Protein AF-0000000080284799 (afdb_homodimer)

pLDDT: mean 90.87, std 11.83, range [23.8, 98.56]

Radius of gyration: 37.74 Å; Cα contacts (8 Å, |Δi|>4): 1063; chains: 2; bounding box: 75×106×68 Å

Foldseek 3Di:
DCPPPPDDQKDFQVVVVVVPQDPVNQVVQCPVPHQWHDLWVRMIGRGDDDDDPVNNQVSLQVQQPPLKAWAAQVLVVLVPDDLGDDDQATEIEDAQPDDGDDIDRYHYDHDPDRDAFDAGPNGTHDQPLLRLQVHLLPDDDLQSNLARVLRCCQVPSDHLVSNVVNLVVVDDPSCVSVCLSSVQVVQPQRHPLLSLVVVLVVVLPDDAWHAQKWKAAPVRHTQDRARTADQVLQEGEHALAPPPVVDPVSVVVVVSSVVSCVVQVHQYHYDYSVCSPVPSPVVSVVVVVSSVVSNPDDRGHMDIDGDD/DCPPPPDDQKDFLVVVVVVPQDPVNVVVQCPVPHQWHDLWVRMIGRGDDDDDPVNNQVSLQVQQPPLKAWAAQVLVVLVPDDLGDDDQATEIEDAQPDDGDDIDRYDYDHDPDRDAFDAGPNGTHDQPLLRLQVHLLPDDDLQSNLARVLRCCQVPSDHLVSNVVNLVVVDDPSCVSVVLSSVQVVQPQRHSLLSLVVVLVVVLPDDAWHAQWWKAAPVRHTQDRARTADQVLQEGEHAPAPPPVVDPVSVVVVVSSVVSCVVQVHQYHYDYSVCSPVPSPVVSVVVVVSSVVSNPDDRGHMDIDGDD

Nearest PDB structures (foldseek):
  1zel-assembly1_A  TM=6.318E-01  e=1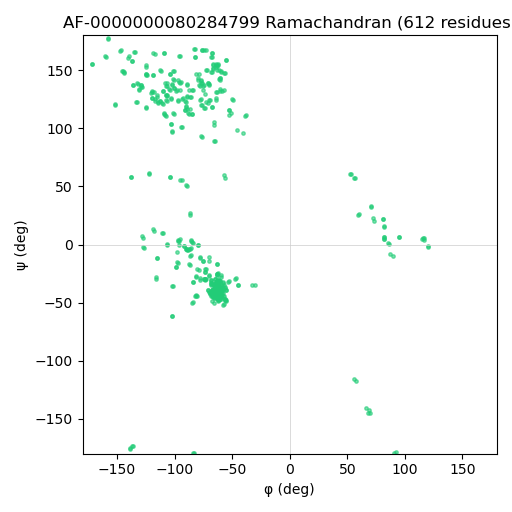.825E-04  Mycobacterium tuberculosis H37Rv
 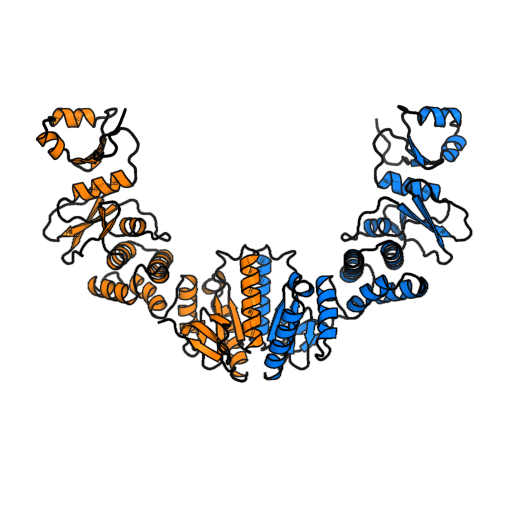 3r3p-assembly1_B  TM=8.010E-01  e=1.213E-01  Bacillus phage 0305phi8-36
  8jay-assembly1_D  TM=4.191E-01  e=4.225E+00  Thermoflavifilum thermophilum
  1zel-assembly1_A  TM=6.319E-01  e=1.165E-04  Mycobacterium tuberculosis H37Rv
  3r3p-assembly1_B  TM=8.043E-01  e=1.274E-01  Bacillus phage 0305phi8-36

Organism: Amycolatopsis orientalis (NCBI:txid31958)

Secondary structure (DSSP, 8-state):
----TTS-SEEEHHHHHHTT--HHHHHHHTSTT-S-EEEETTEEES-SSPPPHHHHHHHHHHHT-TT-EE-HHHHHHHHT-SS----SSEEEEEETT--PPPBTTEEEEEES-PPPPEEETTEEE--HHHHHHHHHTT---HHHHHHHHHHHHHTTSS-HHHHHHHHHHH-STT-HHHHHHHHHHHTT--SHHHHHHHHHHHHHTPPP-EEEEEEEETTS-EEEEEEEEEGGGTEEEEE--STTTTSHHHHHHHHHHHHHHHHHT-EEEEE-HHHHHHSHHHHHHHHHHHHHHHHTSPPP-EEEE---/----TTS-SEEEHHHHHHTT--HHHHHHHTSTT-S-EEEETTEEES-SSPPPHHHHHHHHHHHT-TT-EE-HHHHHHHHT-SS----SSEEEEEETT--PPPBTTEEEEEES-PPPPEEETTEEE--HHHHHHHHHTT---HHHHHHHHHHHHHTTSS-HHHHHHHHHHH-STT-HHHHHHHHHHHTT--SHHHHHHHHHHHHHTPPP-EEEEEEEETTS-EEEEEEEEEGGGTEEEEE--STTTTSHHHHHHHHHHHHHHHHHT-EEEEE-HHHHHHSHHHHHHHHHHHHHHHHTSPPP-EEEE---

Solvent-accessible surface area (backbone atoms only — not comparable to full-atom values): 33428 Å² total; per-residue (Å²): 131,82,72,60,92,83,61,78,52,59,43,46,47,65,59,44,39,74,76,66,45,52,69,67,55,54,52,55,31,38,33,94,92,28,60,25,34,69,77,43,92,62,26,35,32,73,41,71,65,83,80,47,72,66,50,51,51,51,42,39,41,59,67,51,46,79,77,34,26,34,20,15,48,66,23,38,44,70,75,63,55,78,62,58,72,89,68,82,59,44,40,31,41,28,48,52,90,52,89,64,74,62,47,92,50,24,40,55,42,66,32,90,77,71,74,77,61,40,75,53,97,84,36,45,20,41,44,58,45,57,11,51,53,55,30,44,66,73,53,86,52,64,66,58,44,26,36,33,53,23,46,38,38,67,73,61,68,43,50,59,65,50,40,51,54,44,46,64,71,70,45,74,78,82,35,62,68,57,51,60,46,42,51,36,42,67,63,40,34,60,40,55,54,42,33,50,48,46,56,50,50,70,68,63,74,60,80,82,65,42,36,49,31,37,34,22,36,77,86,64,47,80,47,47,67,33,50,28,34,28,74,92,38,38,33,35,41,38,67,51,68,61,91,56,56,74,35,71,64,44,50,51,50,51,37,52,38,46,32,41,32,25,35,53,42,36,39,55,41,54,41,55,50,68,41,57,73,78,38,43,67,60,50,46,51,48,50,52,34,28,50,53,31,19,60,59,31,63,75,49,68,63,40,76,47,72,71,128,130,82,71,60,92,87,59,78,52,60,43,46,47,64,57,43,40,74,75,66,43,51,68,67,56,54,52,55,33,37,32,93,90,28,60,24,33,68,76,44,90,60,24,33,30,72,41,70,63,83,80,46,73,67,50,51,52,52,43,39,41,60,66,49,46,79,77,34,27,33,21,16,49,67,24,38,45,71,74,61,56,77,62,59,72,88,67,81,57,44,41,32,40,29,48,52,88,54,90,65,73,62,47,91,51,24,39,55,41,68,32,90,74,70,72,76,60,41,76,54,96,84,36,46,19,39,45,57,44,56,10,51,53,55,30,45,66,73,52,88,49,64,65,57,45,27,36,32,53,20,46,37,39,67,74,61,68,42,48,59,65,50,39,50,53,44,46,64,70,69,43,73,78,82,35,62,69,56,52,61,47,45,49,35,43,68,63,40,35,60,40,56,55,42,32,51,47,46,56,51,48,69,70,63,75,61,81,82,63,43,36,51,31,37,36,20,36,78,87,66,47,78,45,47,67,32,51,30,35,30,74,92,38,38,34,34,42,38,66,52,67,61,90,57,58,74,35,71,63,44,50,51,50,49,37,52,40,46,33,40,32,24,35,54,42,37,38,53,41,53,41,56,51,68,39,56,74,77,37,42,68,59,50,46,52,47,50,51,33,28,48,53,31,19,60,59,32,63,76,50,68,64,41,76,48,70,71,129

Sequence (616 aa):
MLTAPDRPEVVRANDLEQIGVPRRTISRRCAAGGPWQLLLPGIVLLSTGAPTDEHRVRAALLHSRQDAMLTGTWALHRHGLERVPRQEKIHVLIPANRGVANAGFAHVERTHRLPRPHLRGGLPVAPVPRAVIDAARRLTNEDEIQAMMAEAVQRRFCTTDMLTRELDQAGRTGTALLRKALTPLVAGARSVAEADAYRLWQRSGLPPGQWNVSIFDAKGNYIATSDFWCDEVAFAWEIDSYRHHTSLEDHRATVARNARYAAAGIVVLQTLPSRLRTEPDQVLAELHAAFQAAQGRPQPEILLKRAAMLTAPDRPEVVRANDLEQIGVPRRTISRRCAAGGPWQLLLPGIVLLSTGAPTDEHRVRAALLHSRQDAMLTGTWALHRHGLERVPRQEKIHVLIPANRGVANAGFAHVERTHRLPRPHLRGGLPVAPVPRAVIDAARRLTNEDEIQAMMAEAVQRRFCTTDMLTRELDQAGRTGTALLRKALTPLVAGARSVAEADAYRLWQRSGLPPGQWNVSIFDAKGNYIATSDFWCDEVAFAWEIDSYRHHTSLEDHRATVARNARYAAAGIVVLQTLPSRLRTEPDQVLAELHAAFQAAQGRPQPEILLKRAA

Structure (mmCIF, N/CA/C/O backbone):
data_AF-0000000080284799-model_v1
#
loop_
_entity.id
_entity.type
_entity.pdbx_description
1 polymer 'DUF559 domain-containing protein'
#
loop_
_atom_site.group_PDB
_atom_site.id
_atom_site.type_symbol
_atom_site.label_atom_id
_atom_site.label_alt_id
_atom_site.label_comp_id
_atom_site.label_asym_id
_atom_site.label_entity_id
_atom_site.label_seq_id
_atom_site.pdbx_PDB_ins_code
_atom_site.Cartn_x
_atom_site.Cartn_y
_atom_site.Cartn_z
_atom_site.occupancy
_atom_site.B_iso_or_equiv
_atom_site.auth_seq_id
_atom_site.auth_comp_id
_atom_site.auth_asym_id
_atom_site.auth_atom_id
_atom_site.pdbx_PDB_model_num
ATOM 1 N N . MET A 1 1 ? 37.594 -14.234 -34.656 1 24.67 1 MET A N 1
ATOM 2 C CA . MET A 1 1 ? 37.375 -15.633 -35.031 1 24.67 1 MET A CA 1
ATOM 3 C C . MET A 1 1 ? 35.906 -15.906 -35.281 1 24.67 1 MET A C 1
ATOM 5 O O . MET A 1 1 ? 35.062 -15.719 -34.375 1 24.67 1 MET A O 1
ATOM 9 N N . LEU A 1 2 ? 35.469 -15.758 -36.469 1 28.38 2 LEU A N 1
ATOM 10 C CA . LEU A 1 2 ? 34.094 -15.836 -37 1 28.38 2 LEU A CA 1
ATOM 11 C C . LEU A 1 2 ? 33.469 -17.188 -36.656 1 28.38 2 LEU A C 1
ATOM 13 O O . LEU A 1 2 ? 33.875 -18.219 -37.219 1 28.38 2 LEU A O 1
ATOM 17 N N . THR A 1 3 ? 33.375 -17.594 -35.406 1 35.03 3 THR A N 1
ATOM 18 C CA . THR A 1 3 ? 32.562 -18.797 -35.312 1 35.03 3 THR A CA 1
ATOM 19 C C . THR A 1 3 ? 31.359 -18.719 -36.219 1 35.03 3 THR A C 1
ATOM 21 O O . THR A 1 3 ? 30.641 -17.703 -36.188 1 35.03 3 THR A O 1
ATOM 24 N N . ALA A 1 4 ? 31.281 -19.172 -37.312 1 39.88 4 ALA A N 1
ATOM 25 C CA . ALA A 1 4 ? 30.125 -19.219 -38.219 1 39.88 4 ALA A CA 1
ATOM 26 C C . ALA A 1 4 ? 28.844 -19.484 -37.438 1 39.88 4 ALA A C 1
ATOM 28 O O . ALA A 1 4 ? 28.781 -20.422 -36.625 1 39.88 4 ALA A O 1
ATOM 29 N N . PRO A 1 5 ? 27.984 -18.656 -37.312 1 48.56 5 PRO A N 1
ATOM 30 C CA . PRO A 1 5 ? 26.719 -18.688 -36.594 1 48.56 5 PRO A CA 1
ATOM 31 C C . PRO A 1 5 ? 26.109 -20.094 -36.531 1 48.56 5 PRO A C 1
ATOM 33 O O . PRO A 1 5 ? 25.406 -20.422 -35.594 1 48.56 5 PRO A O 1
ATOM 36 N N . ASP A 1 6 ? 26.281 -21.031 -37.688 1 54.34 6 ASP A N 1
ATOM 37 C CA . ASP A 1 6 ? 25.469 -22.234 -37.906 1 54.34 6 ASP A CA 1
ATOM 38 C C . ASP A 1 6 ? 26.188 -23.484 -37.406 1 54.34 6 ASP A C 1
ATOM 40 O O . ASP A 1 6 ? 25.688 -24.594 -37.562 1 54.34 6 ASP A O 1
ATOM 44 N N . ARG A 1 7 ? 27.344 -23.469 -37 1 64.69 7 ARG A N 1
ATOM 45 C CA . ARG A 1 7 ? 28.016 -24.734 -36.719 1 64.69 7 ARG A CA 1
ATOM 46 C C . ARG A 1 7 ? 27.75 -25.188 -35.281 1 64.69 7 ARG A C 1
ATOM 48 O O . ARG A 1 7 ? 27.828 -24.391 -34.344 1 64.69 7 ARG A O 1
ATOM 55 N N . PRO A 1 8 ? 27.406 -26.453 -35.156 1 80.75 8 PRO A N 1
ATOM 56 C CA . PRO A 1 8 ? 27.141 -26.953 -33.812 1 80.75 8 PRO A CA 1
ATOM 57 C C . PRO A 1 8 ? 28.375 -26.906 -32.938 1 80.75 8 PRO A C 1
ATOM 59 O O . PRO A 1 8 ? 29.469 -27.281 -33.344 1 80.75 8 PRO A O 1
ATOM 62 N N . GLU A 1 9 ? 28.297 -26.281 -31.844 1 91.62 9 GLU A N 1
ATOM 63 C CA . GLU A 1 9 ? 29.406 -26.172 -30.906 1 91.62 9 GLU A CA 1
ATOM 64 C C . GLU A 1 9 ? 29.547 -27.453 -30.094 1 91.62 9 GLU A C 1
ATOM 66 O O . GLU A 1 9 ? 30.641 -27.734 -29.562 1 91.62 9 GLU A O 1
ATOM 71 N N . VAL A 1 10 ? 28.578 -28.188 -29.984 1 96.31 10 VAL A N 1
ATOM 72 C CA . VAL A 1 10 ? 28.594 -29.453 -29.266 1 96.31 10 VAL A CA 1
ATOM 73 C C . VAL A 1 10 ? 28.406 -30.609 -30.234 1 96.31 10 VAL A C 1
ATOM 75 O O . VAL A 1 10 ? 27.422 -30.641 -30.984 1 96.31 10 VAL A O 1
ATOM 78 N N . VAL A 1 11 ? 29.359 -31.562 -30.234 1 95.88 11 VAL A N 1
ATOM 79 C CA . VAL A 1 11 ? 29.312 -32.625 -31.203 1 95.88 11 VAL A CA 1
ATOM 80 C C . VAL A 1 11 ? 29.719 -33.969 -30.547 1 95.88 11 VAL A C 1
ATOM 82 O O . VAL A 1 11 ? 30.344 -33.938 -29.469 1 95.88 11 VAL A O 1
ATOM 85 N N . ARG A 1 12 ? 29.328 -35 -31.203 1 95.69 12 ARG A N 1
ATOM 86 C CA . ARG A 1 12 ? 29.828 -36.312 -30.766 1 95.69 12 ARG A CA 1
ATOM 87 C C . ARG A 1 12 ? 31.25 -36.562 -31.266 1 95.69 12 ARG A C 1
ATOM 89 O O . ARG A 1 12 ? 31.578 -36.219 -32.406 1 95.69 12 ARG A O 1
ATOM 96 N N . ALA A 1 13 ? 32 -37.188 -30.375 1 95.88 13 ALA A N 1
ATOM 97 C CA . ALA A 1 13 ? 33.375 -37.562 -30.781 1 95.88 13 ALA A CA 1
ATOM 98 C C . ALA A 1 13 ? 33.344 -38.5 -32 1 95.88 13 ALA A C 1
ATOM 100 O O . ALA A 1 13 ? 34.156 -38.344 -32.906 1 95.88 13 ALA A O 1
ATOM 101 N N . ASN A 1 14 ? 32.406 -39.344 -32.031 1 94.31 14 ASN A N 1
ATOM 102 C CA . ASN A 1 14 ? 32.281 -40.25 -33.156 1 94.31 14 ASN A CA 1
ATOM 103 C C . ASN A 1 14 ? 32.031 -39.531 -34.469 1 94.31 14 ASN A C 1
ATOM 105 O O . ASN A 1 14 ? 32.5 -39.938 -35.531 1 94.31 14 ASN A O 1
ATOM 109 N N . ASP A 1 15 ? 31.25 -38.5 -34.375 1 93.12 15 ASP A N 1
ATOM 110 C CA . ASP A 1 15 ? 30.984 -37.719 -35.562 1 93.12 15 ASP A CA 1
ATOM 111 C C . ASP A 1 15 ? 32.281 -37.031 -36.094 1 93.12 15 ASP A C 1
ATOM 113 O O . ASP A 1 15 ? 32.469 -36.938 -37.281 1 93.12 15 ASP A O 1
ATOM 117 N N . LEU A 1 16 ? 33.031 -36.562 -35.188 1 93.81 16 LEU A N 1
ATOM 118 C CA . LEU A 1 16 ? 34.312 -35.969 -35.562 1 93.81 16 LEU A CA 1
ATOM 119 C C . LEU A 1 16 ? 35.219 -37.031 -36.25 1 93.81 16 LEU A C 1
ATOM 121 O O . LEU A 1 16 ? 35.844 -36.719 -37.25 1 93.81 16 LEU A O 1
ATOM 125 N N . GLU A 1 17 ? 35.188 -38.188 -35.688 1 95.19 17 GLU A N 1
ATOM 126 C CA . GLU A 1 17 ? 35.938 -39.281 -36.281 1 95.19 17 GLU A CA 1
ATOM 127 C C . GLU A 1 17 ? 35.5 -39.594 -37.719 1 95.19 17 GLU A C 1
ATOM 129 O O . GLU A 1 17 ? 36.312 -39.812 -38.594 1 95.19 17 GLU A O 1
ATOM 134 N N . GLN A 1 18 ? 34.25 -39.594 -37.844 1 94.81 18 GLN A N 1
ATOM 135 C CA . GLN A 1 18 ? 33.656 -39.906 -39.125 1 94.81 18 GLN A CA 1
ATOM 136 C C . GLN A 1 18 ? 34.094 -38.875 -40.188 1 94.81 18 GLN A C 1
ATOM 138 O O . GLN A 1 18 ? 34.188 -39.219 -41.375 1 94.81 18 GLN A O 1
ATOM 143 N N . ILE A 1 19 ? 34.312 -37.688 -39.75 1 93.19 19 ILE A N 1
ATOM 144 C CA . ILE A 1 19 ? 34.688 -36.656 -40.75 1 93.19 19 ILE A CA 1
ATOM 145 C C . ILE A 1 19 ? 36.219 -36.531 -40.812 1 93.19 19 ILE A C 1
ATOM 147 O O . ILE A 1 19 ? 36.719 -35.594 -41.406 1 93.19 19 ILE A O 1
ATOM 151 N N . GLY A 1 20 ? 36.969 -37.406 -40.062 1 93.75 20 GLY A N 1
ATOM 152 C CA . GLY A 1 20 ? 38.406 -37.531 -40.312 1 93.75 20 GLY A CA 1
ATOM 153 C C . GLY A 1 20 ? 39.25 -37.062 -39.156 1 93.75 20 GLY A C 1
ATOM 154 O O . GLY A 1 20 ? 40.5 -36.969 -39.281 1 93.75 20 GLY A O 1
ATOM 155 N N . VAL A 1 21 ? 38.719 -36.719 -38.125 1 95.12 21 VAL A N 1
ATOM 156 C CA . VAL A 1 21 ? 39.5 -36.312 -36.969 1 95.12 21 VAL A CA 1
ATOM 157 C C . VAL A 1 21 ? 39.844 -37.562 -36.125 1 95.12 21 VAL A C 1
ATOM 159 O O . VAL A 1 21 ? 38.969 -38.156 -35.5 1 95.12 21 VAL A O 1
ATOM 162 N N . PRO A 1 22 ? 41.125 -37.938 -36.062 1 95.31 22 PRO A N 1
ATOM 163 C CA . PRO A 1 22 ? 41.469 -39.125 -35.312 1 95.31 22 PRO A CA 1
ATOM 164 C C . PRO A 1 22 ? 41.156 -39.031 -33.812 1 95.31 22 PRO A C 1
ATOM 166 O O . PRO A 1 22 ? 41.219 -37.938 -33.25 1 95.31 22 PRO A O 1
ATOM 169 N N . ARG A 1 23 ? 40.938 -40.094 -33.219 1 94.12 23 ARG A N 1
ATOM 170 C CA . ARG A 1 23 ? 40.594 -40.188 -31.797 1 94.12 23 ARG A CA 1
ATOM 171 C C . ARG A 1 23 ? 41.688 -39.562 -30.922 1 94.12 23 ARG A C 1
ATOM 173 O O . ARG A 1 23 ? 41.406 -38.875 -29.938 1 94.12 23 ARG A O 1
ATOM 180 N N . ARG A 1 24 ? 42.906 -39.75 -31.297 1 94.81 24 ARG A N 1
ATOM 181 C CA . ARG A 1 24 ? 44.031 -39.219 -30.547 1 94.81 24 ARG A CA 1
ATOM 182 C C . ARG A 1 24 ? 44.031 -37.688 -30.578 1 94.81 24 ARG A C 1
ATOM 184 O O . ARG A 1 24 ? 44.375 -37.062 -29.594 1 94.81 24 ARG A O 1
ATOM 191 N N . THR A 1 25 ? 43.656 -37.219 -31.75 1 95.69 25 THR A N 1
ATOM 192 C CA . THR A 1 25 ? 43.594 -35.781 -31.906 1 95.69 25 THR A CA 1
ATOM 193 C C . THR A 1 25 ? 42.5 -35.188 -31.031 1 95.69 25 THR A C 1
ATOM 195 O O . THR A 1 25 ? 42.688 -34.156 -30.375 1 95.69 25 THR A O 1
ATOM 198 N N . ILE A 1 26 ? 41.375 -35.875 -31.016 1 95.06 26 ILE A N 1
ATOM 199 C CA . ILE A 1 26 ? 40.25 -35.438 -30.203 1 95.06 26 ILE A CA 1
ATOM 200 C C . ILE A 1 26 ? 40.656 -35.438 -28.734 1 95.06 26 ILE A C 1
ATOM 202 O O . ILE A 1 26 ? 40.406 -34.438 -28.016 1 95.06 26 ILE A O 1
ATOM 206 N N . SER A 1 27 ? 41.344 -36.438 -28.266 1 95.31 27 SER A N 1
ATOM 207 C CA . SER A 1 27 ? 41.812 -36.562 -26.891 1 95.31 27 SER A CA 1
ATOM 208 C C . SER A 1 27 ? 42.781 -35.469 -26.516 1 95.31 27 SER A C 1
ATOM 210 O O . SER A 1 27 ? 42.688 -34.875 -25.438 1 95.31 27 SER A O 1
ATOM 212 N N . ARG A 1 28 ? 43.625 -35.188 -27.406 1 94.56 28 ARG A N 1
ATOM 213 C CA . ARG A 1 28 ? 44.625 -34.156 -27.172 1 94.56 28 ARG A CA 1
ATOM 214 C C . ARG A 1 28 ? 43.969 -32.781 -27.078 1 94.56 28 ARG A C 1
ATOM 216 O O . ARG A 1 28 ? 44.312 -32 -26.188 1 94.56 28 ARG A O 1
ATOM 223 N N . ARG A 1 29 ? 43.094 -32.594 -27.938 1 94.38 29 ARG A N 1
ATOM 224 C CA . ARG A 1 29 ? 42.438 -31.281 -28 1 94.38 29 ARG A CA 1
ATOM 225 C C . ARG A 1 29 ? 41.531 -31.078 -26.797 1 94.38 29 ARG A C 1
ATOM 227 O O . ARG A 1 29 ? 41.219 -29.938 -26.422 1 94.38 29 ARG A O 1
ATOM 234 N N . CYS A 1 30 ? 41.031 -32.156 -26.234 1 94.88 30 CYS A N 1
ATOM 235 C CA . CYS A 1 30 ? 40.156 -32.062 -25.062 1 94.88 30 CYS A CA 1
ATOM 236 C C . CYS A 1 30 ? 40.969 -32.094 -23.766 1 94.88 30 CYS A C 1
ATOM 238 O O . CYS A 1 30 ? 40.375 -32 -22.688 1 94.88 30 CYS A O 1
ATOM 240 N N . ALA A 1 31 ? 42.281 -32.281 -23.828 1 93.19 31 ALA A N 1
ATOM 241 C CA . ALA A 1 31 ? 43.125 -32.312 -22.656 1 93.19 31 ALA A CA 1
ATOM 242 C C . ALA A 1 31 ? 43.188 -30.938 -22 1 93.19 31 ALA A C 1
ATOM 244 O O . ALA A 1 31 ? 42.75 -29.938 -22.578 1 93.19 31 ALA A O 1
ATOM 245 N N . ALA A 1 32 ? 43.688 -30.938 -20.734 1 90.88 32 ALA A N 1
ATOM 246 C CA . ALA A 1 32 ? 43.812 -29.688 -20 1 90.88 32 ALA A CA 1
ATOM 247 C C . ALA A 1 32 ? 44.531 -28.625 -20.859 1 90.88 32 ALA A C 1
ATOM 249 O O . ALA A 1 32 ? 45.594 -28.891 -21.391 1 90.88 32 ALA A O 1
ATOM 250 N N . GLY A 1 33 ? 43.844 -27.516 -20.984 1 89.31 33 GLY A N 1
ATOM 251 C CA . GLY A 1 33 ? 44.406 -26.422 -21.75 1 89.31 33 GLY A CA 1
ATOM 252 C C . GLY A 1 33 ? 44.094 -26.516 -23.234 1 89.31 33 GLY A C 1
ATOM 253 O O . GLY A 1 33 ? 44.469 -25.625 -24 1 89.31 33 GLY A O 1
ATOM 254 N N . GLY A 1 34 ? 43.531 -27.562 -23.703 1 92 34 GLY A N 1
ATOM 255 C CA . GLY A 1 34 ? 43.188 -27.719 -25.109 1 92 34 GLY A CA 1
ATOM 256 C C . GLY A 1 34 ? 42 -26.859 -25.531 1 92 34 GLY A C 1
ATOM 257 O O . GLY A 1 34 ? 41.312 -26.297 -24.688 1 92 34 GLY A O 1
ATOM 258 N N . PRO A 1 35 ? 41.812 -26.766 -26.828 1 94.69 35 PRO A N 1
ATOM 259 C CA . PRO A 1 35 ? 40.781 -25.875 -27.359 1 94.69 35 PRO A CA 1
ATOM 260 C C . PRO A 1 35 ? 39.375 -26.453 -27.25 1 94.69 35 PRO A C 1
ATOM 262 O O . PRO A 1 35 ? 38.375 -25.766 -27.531 1 94.69 35 PRO A O 1
ATOM 265 N N . TRP A 1 36 ? 39.344 -27.781 -26.922 1 96.31 36 TRP A N 1
ATOM 266 C CA . TRP A 1 36 ? 38.031 -28.438 -26.781 1 96.31 36 TRP A CA 1
ATOM 267 C C . TRP A 1 36 ? 37.812 -28.938 -25.359 1 96.31 36 TRP A C 1
ATOM 269 O O . TRP A 1 36 ? 38.75 -28.891 -24.531 1 96.31 36 TRP A O 1
ATOM 279 N N . GLN A 1 37 ? 36.562 -29.25 -25 1 96.19 37 GLN A N 1
ATOM 280 C CA . GLN A 1 37 ? 36.219 -29.781 -23.688 1 96.19 37 GLN A CA 1
ATOM 281 C C . GLN A 1 37 ? 35.312 -31 -23.812 1 96.19 37 GLN A C 1
ATOM 283 O O . GLN A 1 37 ? 34.406 -31.016 -24.656 1 96.19 37 GLN A O 1
ATOM 288 N N . LEU A 1 38 ? 35.562 -32 -23.016 1 95.5 38 LEU A N 1
ATOM 289 C CA . LEU A 1 38 ? 34.656 -33.125 -22.906 1 95.5 38 LEU A CA 1
ATOM 290 C C . LEU A 1 38 ? 33.531 -32.844 -21.906 1 95.5 38 LEU A C 1
ATOM 292 O O . LEU A 1 38 ? 33.781 -32.719 -20.703 1 95.5 38 LEU A O 1
ATOM 296 N N . LEU A 1 39 ? 32.312 -32.719 -22.391 1 96.31 39 LEU A N 1
ATOM 297 C CA . LEU A 1 39 ? 31.172 -32.375 -21.516 1 96.31 39 LEU A CA 1
ATOM 298 C C . LEU A 1 39 ? 30.609 -33.656 -20.875 1 96.31 39 LEU A C 1
ATOM 300 O O . LEU A 1 39 ? 30.281 -33.656 -19.688 1 96.31 39 LEU A O 1
ATOM 304 N N . LEU A 1 40 ? 30.344 -34.656 -21.672 1 97.12 40 LEU A N 1
ATOM 305 C CA . LEU A 1 40 ? 29.891 -35.969 -21.312 1 97.12 40 LEU A CA 1
ATOM 306 C C . LEU A 1 40 ? 30.672 -37.031 -22.078 1 97.12 40 LEU A C 1
ATOM 308 O O . LEU A 1 40 ? 31.375 -36.719 -23.031 1 97.12 40 LEU A O 1
ATOM 312 N N . PRO A 1 41 ? 30.562 -38.219 -21.656 1 94.5 41 PRO A N 1
ATOM 313 C CA . PRO A 1 41 ? 31.281 -39.25 -22.406 1 94.5 41 PRO A CA 1
ATOM 314 C C . PRO A 1 41 ? 30.953 -39.219 -23.906 1 94.5 41 PRO A C 1
ATOM 316 O O . PRO A 1 41 ? 29.797 -39.406 -24.297 1 94.5 41 PRO A O 1
ATOM 319 N N . GLY A 1 42 ? 32.031 -38.906 -24.703 1 94.5 42 GLY A N 1
ATOM 320 C CA . GLY A 1 42 ? 31.891 -38.938 -26.141 1 94.5 42 GLY A CA 1
ATOM 321 C C . GLY A 1 42 ? 31.266 -37.688 -26.703 1 94.5 42 GLY A C 1
ATOM 322 O O . GLY A 1 42 ? 30.969 -37.594 -27.906 1 94.5 42 GLY A O 1
ATOM 323 N N . ILE A 1 43 ? 31.031 -36.75 -25.859 1 96.69 43 ILE A N 1
ATOM 324 C CA . ILE A 1 43 ? 30.422 -35.5 -26.312 1 96.69 43 ILE A CA 1
ATOM 325 C C . ILE A 1 43 ? 31.391 -34.344 -26.078 1 96.69 43 ILE A C 1
ATOM 327 O O . ILE A 1 43 ? 31.781 -34.062 -24.953 1 96.69 43 ILE A O 1
ATOM 331 N N . VAL A 1 44 ? 31.672 -33.594 -27.172 1 97.06 44 VAL A N 1
ATOM 332 C CA . VAL A 1 44 ? 32.75 -32.625 -27.156 1 97.06 44 VAL A CA 1
ATOM 333 C C . VAL A 1 44 ? 32.188 -31.219 -27.422 1 97.06 44 VAL A C 1
ATOM 335 O O . VAL A 1 44 ? 31.359 -31.031 -28.312 1 97.06 44 VAL A O 1
ATOM 338 N N . LEU A 1 45 ? 32.594 -30.266 -26.609 1 97.25 45 LEU A N 1
ATOM 339 C CA . LEU A 1 45 ? 32.375 -28.844 -26.859 1 97.25 45 LEU A CA 1
ATOM 340 C C . LEU A 1 45 ? 33.562 -28.234 -27.578 1 97.25 45 LEU A C 1
ATOM 342 O O . LEU A 1 45 ? 34.688 -28.266 -27.078 1 97.25 45 LEU A O 1
ATOM 346 N N . LEU A 1 46 ? 33.281 -27.594 -28.719 1 95.06 46 LEU A N 1
ATOM 347 C CA . LEU A 1 46 ? 34.344 -27.062 -29.562 1 95.06 46 LEU A CA 1
ATOM 348 C C . LEU A 1 46 ? 34.688 -25.625 -29.156 1 95.06 46 LEU A C 1
ATOM 350 O O . LEU A 1 46 ? 34.688 -24.734 -30 1 95.06 46 LEU A O 1
ATOM 354 N N . SER A 1 47 ? 34.906 -25.438 -27.906 1 93.19 47 SER A N 1
ATOM 355 C CA . SER A 1 47 ? 35.281 -24.125 -27.375 1 93.19 47 SER A CA 1
ATOM 356 C C . SER A 1 47 ? 35.938 -24.25 -26.016 1 93.19 47 SER A C 1
ATOM 358 O O . SER A 1 47 ? 35.781 -25.266 -25.344 1 93.19 47 SER A O 1
ATOM 360 N N . THR A 1 48 ? 36.625 -23.219 -25.625 1 91 48 THR A N 1
ATOM 361 C CA . THR A 1 48 ? 37.344 -23.234 -24.344 1 91 48 THR A CA 1
ATOM 362 C C . THR A 1 48 ? 36.531 -22.531 -23.266 1 91 48 THR A C 1
ATOM 364 O O . THR A 1 48 ? 36.844 -22.641 -22.078 1 91 48 THR A O 1
ATOM 367 N N . GLY A 1 49 ? 35.594 -21.828 -23.703 1 91.12 49 GLY A N 1
ATOM 368 C CA . GLY A 1 49 ? 34.812 -21.078 -22.734 1 91.12 49 GLY A CA 1
ATOM 369 C C . GLY A 1 49 ? 33.969 -21.953 -21.828 1 91.12 49 GLY A C 1
ATOM 370 O O . GLY A 1 49 ? 33.781 -23.141 -22.109 1 91.12 49 GLY A O 1
ATOM 371 N N . ALA A 1 50 ? 33.562 -21.375 -20.734 1 94.5 50 ALA A N 1
ATOM 372 C CA . ALA A 1 50 ? 32.688 -22.109 -19.828 1 94.5 50 ALA A CA 1
ATOM 373 C C . ALA A 1 50 ? 31.422 -22.562 -20.531 1 94.5 50 ALA A C 1
ATOM 375 O O . ALA A 1 50 ? 30.797 -21.781 -21.266 1 94.5 50 ALA A O 1
ATOM 376 N N . PRO A 1 51 ? 31.031 -23.812 -20.375 1 95 51 PRO A N 1
ATOM 377 C CA . PRO A 1 51 ? 29.812 -24.297 -21.031 1 95 51 PRO A CA 1
ATOM 378 C C . PRO A 1 51 ? 28.562 -23.531 -20.578 1 95 51 PRO A C 1
ATOM 380 O O . PRO A 1 51 ? 28.391 -23.297 -19.391 1 95 51 PRO A O 1
ATOM 383 N N . THR A 1 52 ? 27.75 -23.141 -21.516 1 95.19 52 THR A N 1
ATOM 384 C CA . THR A 1 52 ? 26.453 -22.516 -21.234 1 95.19 52 THR A CA 1
ATOM 385 C C . THR A 1 52 ? 25.391 -23.578 -20.969 1 95.19 52 THR A C 1
ATOM 387 O O . THR A 1 52 ? 25.625 -24.766 -21.203 1 95.19 52 THR A O 1
ATOM 390 N N . ASP A 1 53 ? 24.297 -23.125 -20.484 1 94.81 53 ASP A N 1
ATOM 391 C CA . ASP A 1 53 ? 23.172 -24.031 -20.297 1 94.81 53 ASP A CA 1
ATOM 392 C C . ASP A 1 53 ? 22.766 -24.672 -21.625 1 94.81 53 ASP A C 1
ATOM 394 O O . ASP A 1 53 ? 22.406 -25.859 -21.672 1 94.81 53 ASP A O 1
ATOM 398 N N . GLU A 1 54 ? 22.891 -23.922 -22.656 1 95 54 GLU A N 1
ATOM 399 C CA . GLU A 1 54 ? 22.547 -24.453 -23.969 1 95 54 GLU A CA 1
ATOM 400 C C . GLU A 1 54 ? 23.5 -25.578 -24.375 1 95 54 GLU A C 1
ATOM 402 O O . GLU A 1 54 ? 23.062 -26.594 -24.922 1 95 54 GLU A O 1
ATOM 407 N N . HIS A 1 55 ? 24.734 -25.375 -24.062 1 96.25 55 HIS A N 1
ATOM 408 C CA . HIS A 1 55 ? 25.734 -26.406 -24.344 1 96.25 55 HIS A CA 1
ATOM 409 C C . HIS A 1 55 ? 25.422 -27.688 -23.594 1 96.25 55 HIS A C 1
ATOM 411 O O . HIS A 1 55 ? 25.453 -28.781 -24.172 1 96.25 55 HIS A O 1
ATOM 417 N N . ARG A 1 56 ? 25.078 -27.5 -22.406 1 97.06 56 ARG A N 1
ATOM 418 C CA . ARG A 1 56 ? 24.812 -28.656 -21.547 1 97.06 56 ARG A CA 1
ATOM 419 C C . ARG A 1 56 ? 23.578 -29.422 -22.016 1 97.06 56 ARG A C 1
ATOM 421 O O . ARG A 1 56 ? 23.562 -30.641 -22.047 1 97.06 56 ARG A O 1
ATOM 428 N N . VAL A 1 57 ? 22.578 -28.703 -22.359 1 97.19 57 VAL A N 1
ATOM 429 C CA . VAL A 1 57 ? 21.344 -29.312 -22.812 1 97.19 57 VAL A CA 1
ATOM 430 C C . VAL A 1 57 ? 21.594 -30.094 -24.094 1 97.19 57 VAL A C 1
ATOM 432 O O . VAL A 1 57 ? 21.172 -31.234 -24.219 1 97.19 57 VAL A O 1
ATOM 435 N N . ARG A 1 58 ? 22.266 -29.516 -24.969 1 96.44 58 ARG A N 1
ATOM 436 C CA . ARG A 1 58 ? 22.578 -30.188 -26.234 1 96.44 58 ARG A CA 1
ATOM 437 C C . ARG A 1 58 ? 23.422 -31.438 -26 1 96.44 58 ARG A C 1
ATOM 439 O O . ARG A 1 58 ? 23.203 -32.469 -26.641 1 96.44 58 ARG A O 1
ATOM 446 N N . ALA A 1 59 ? 24.359 -31.297 -25.125 1 97.25 59 ALA A N 1
ATOM 447 C CA . ALA A 1 59 ? 25.219 -32.438 -24.797 1 97.25 59 ALA A CA 1
ATOM 448 C C . ALA A 1 59 ? 24.406 -33.594 -24.234 1 97.25 59 ALA A C 1
ATOM 450 O O . ALA A 1 59 ? 24.594 -34.75 -24.641 1 97.25 59 ALA A O 1
ATOM 451 N N . ALA A 1 60 ? 23.5 -33.281 -23.375 1 97.75 60 ALA A N 1
ATOM 452 C CA . ALA A 1 60 ? 22.656 -34.312 -22.766 1 97.75 60 ALA A CA 1
ATOM 453 C C . ALA A 1 60 ? 21.781 -35 -23.797 1 97.75 60 ALA A C 1
ATOM 455 O O . ALA A 1 60 ? 21.641 -36.219 -23.781 1 97.75 60 ALA A O 1
ATOM 456 N N . LEU A 1 61 ? 21.266 -34.219 -24.703 1 96.75 61 LEU A N 1
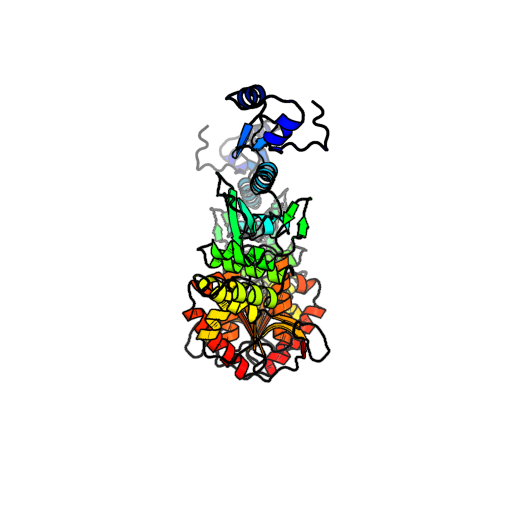ATOM 457 C CA . LEU A 1 61 ? 20.422 -34.781 -25.734 1 96.75 61 LEU A CA 1
ATOM 458 C C . LEU A 1 61 ? 21.25 -35.656 -26.688 1 96.75 61 LEU A C 1
ATOM 460 O O . LEU A 1 61 ? 20.797 -36.719 -27.094 1 96.75 61 LEU A O 1
ATOM 464 N N . LEU A 1 62 ? 22.422 -35.188 -27.031 1 95.25 62 LEU A N 1
ATOM 465 C CA . LEU A 1 62 ? 23.297 -35.969 -27.906 1 95.25 62 LEU A CA 1
ATOM 466 C C . LEU A 1 62 ? 23.719 -37.281 -27.25 1 95.25 62 LEU A C 1
ATOM 468 O O . LEU A 1 62 ? 23.766 -38.312 -27.891 1 95.25 62 LEU A O 1
ATOM 472 N N . HIS A 1 63 ? 23.969 -37.156 -26 1 95.75 63 HIS A N 1
ATOM 473 C CA . HIS A 1 63 ? 24.344 -38.344 -25.234 1 95.75 63 HIS A CA 1
ATOM 474 C C . HIS A 1 63 ? 23.234 -39.406 -25.266 1 95.75 63 HIS A C 1
ATOM 476 O O . HIS A 1 63 ? 23.516 -40.594 -25.375 1 95.75 63 HIS A O 1
ATOM 482 N N . SER A 1 64 ? 21.969 -38.969 -25.25 1 93.81 64 SER A N 1
ATOM 483 C CA . SER A 1 64 ? 20.812 -39.812 -25.109 1 93.81 64 SER A CA 1
ATOM 484 C C . SER A 1 64 ? 20.359 -40.375 -26.469 1 93.81 64 SER A C 1
ATOM 486 O O . SER A 1 64 ? 19.438 -41.188 -26.531 1 93.81 64 SER A O 1
ATOM 488 N N . ARG A 1 65 ? 20.953 -40.031 -27.469 1 87.25 65 ARG A N 1
ATOM 489 C CA . ARG A 1 65 ? 20.844 -40.594 -28.812 1 87.25 65 ARG A CA 1
ATOM 490 C C . ARG A 1 65 ? 19.469 -40.344 -29.406 1 87.25 65 ARG A C 1
ATOM 492 O O . ARG A 1 65 ? 18.891 -39.281 -29.234 1 87.25 65 ARG A O 1
ATOM 499 N N . GLN A 1 66 ? 18.953 -41.375 -30.125 1 87.25 66 GLN A N 1
ATOM 500 C CA . GLN A 1 66 ? 17.75 -41.188 -30.938 1 87.25 66 GLN A CA 1
ATOM 501 C C . GLN A 1 66 ? 16.5 -41.125 -30.078 1 87.25 66 GLN A C 1
ATOM 503 O O . GLN A 1 66 ? 16.391 -41.844 -29.078 1 87.25 66 GLN A O 1
ATOM 508 N N . ASP A 1 67 ? 15.602 -40.219 -30.344 1 92.38 67 ASP A N 1
ATOM 509 C CA . ASP A 1 67 ? 14.273 -40.062 -29.766 1 92.38 67 ASP A CA 1
ATOM 510 C C . ASP A 1 67 ? 14.352 -39.531 -28.344 1 92.38 67 ASP A C 1
ATOM 512 O O . ASP A 1 67 ? 13.445 -39.781 -27.531 1 92.38 67 ASP A O 1
ATOM 516 N N . ALA A 1 68 ? 15.477 -38.938 -28.062 1 96.62 68 ALA A N 1
ATOM 517 C CA . ALA A 1 68 ? 15.617 -38.281 -26.75 1 96.62 68 ALA A CA 1
ATOM 518 C C . ALA A 1 68 ? 14.938 -36.938 -26.734 1 96.62 68 ALA A C 1
ATOM 520 O O . ALA A 1 68 ? 14.922 -36.219 -27.734 1 96.62 68 ALA A O 1
ATOM 521 N N . MET A 1 69 ? 14.398 -36.562 -25.609 1 98.12 69 MET A N 1
ATOM 522 C CA . MET A 1 69 ? 13.812 -35.219 -25.469 1 98.12 69 MET A CA 1
ATOM 523 C C . MET A 1 69 ? 14.023 -34.688 -24.062 1 98.12 69 MET A C 1
ATOM 525 O O . MET A 1 69 ? 14.094 -35.438 -23.094 1 98.12 69 MET A O 1
ATOM 529 N N . LEU A 1 70 ? 14.141 -33.375 -24.016 1 98.12 70 LEU A N 1
ATOM 530 C CA . LEU A 1 70 ? 14.273 -32.688 -22.734 1 98.12 70 LEU A CA 1
ATOM 531 C C . LEU A 1 70 ? 12.961 -32.719 -21.953 1 98.12 70 LEU A C 1
ATOM 533 O O . LEU A 1 70 ? 11.883 -32.562 -22.547 1 98.12 70 LEU A O 1
ATOM 537 N N . THR A 1 71 ? 12.977 -32.938 -20.625 1 98.19 71 THR A N 1
ATOM 538 C CA . THR A 1 71 ? 11.789 -32.875 -19.781 1 98.19 71 THR A CA 1
ATOM 539 C C . THR A 1 71 ? 12.094 -32.188 -18.469 1 98.19 71 THR A C 1
ATOM 541 O O . THR A 1 71 ? 13.133 -31.531 -18.328 1 98.19 71 THR A O 1
ATOM 544 N N . GLY A 1 72 ? 11.109 -32.156 -17.562 1 97.62 72 GLY A N 1
ATOM 545 C CA . GLY A 1 72 ? 11.305 -31.547 -16.25 1 97.62 72 GLY A CA 1
ATOM 546 C C . GLY A 1 72 ? 11.477 -30.047 -16.297 1 97.62 72 GLY A C 1
ATOM 547 O O . GLY A 1 72 ? 10.867 -29.375 -17.125 1 97.62 72 GLY A O 1
ATOM 548 N N . THR A 1 73 ? 12.328 -29.578 -15.375 1 97.56 73 THR A N 1
ATOM 549 C CA . THR A 1 73 ? 12.453 -28.141 -15.18 1 97.56 73 THR A CA 1
ATOM 550 C C . THR A 1 73 ? 13.102 -27.484 -16.391 1 97.56 73 THR A C 1
ATOM 552 O O . THR A 1 73 ? 12.727 -26.375 -16.781 1 97.56 73 THR A O 1
ATOM 555 N N . TRP A 1 74 ? 13.992 -28.141 -17.016 1 97 74 TRP A N 1
ATOM 556 C CA . TRP A 1 74 ? 14.68 -27.578 -18.188 1 97 74 TRP A CA 1
ATOM 557 C C . TRP A 1 74 ? 13.719 -27.422 -19.359 1 97 74 TRP A C 1
ATOM 559 O O . TRP A 1 74 ? 13.766 -26.422 -20.078 1 97 74 TRP A O 1
ATOM 569 N N . ALA A 1 75 ? 12.875 -28.422 -19.5 1 98.12 75 ALA A N 1
ATOM 570 C CA . ALA A 1 75 ? 11.844 -28.312 -20.531 1 98.12 75 ALA A CA 1
ATOM 571 C C . ALA A 1 75 ? 10.898 -27.141 -20.219 1 98.12 75 ALA A C 1
ATOM 573 O O . ALA A 1 75 ? 10.562 -26.359 -21.125 1 98.12 75 ALA A O 1
ATOM 574 N N . LEU A 1 76 ? 10.508 -27.047 -19.016 1 98.25 76 LEU A N 1
ATOM 575 C CA . LEU A 1 76 ? 9.547 -26.016 -18.609 1 98.25 76 LEU A CA 1
ATOM 576 C C . LEU A 1 76 ? 10.133 -24.625 -18.812 1 98.25 76 LEU A C 1
ATOM 578 O O . LEU A 1 76 ? 9.43 -23.719 -19.266 1 98.25 76 LEU A O 1
ATOM 582 N N . HIS A 1 77 ? 11.375 -24.484 -18.516 1 96.5 77 HIS A N 1
ATOM 583 C CA . HIS A 1 77 ? 12.039 -23.203 -18.766 1 96.5 77 HIS A CA 1
ATOM 584 C C . HIS A 1 77 ? 11.992 -22.859 -20.25 1 96.5 77 HIS A C 1
ATOM 586 O O . HIS A 1 77 ? 11.758 -21.703 -20.609 1 96.5 77 HIS A O 1
ATOM 592 N N . ARG A 1 78 ? 12.203 -23.766 -21.062 1 96.25 78 ARG A N 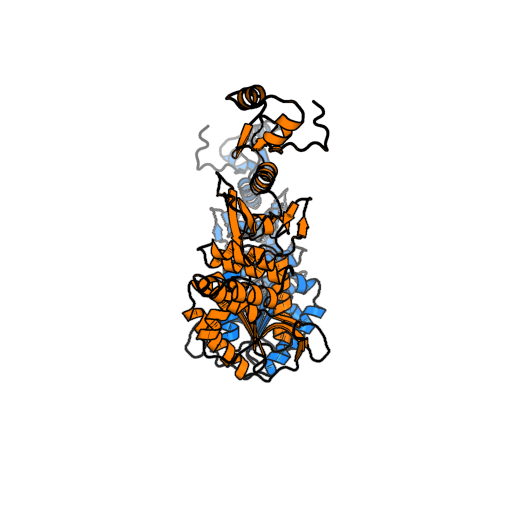1
ATOM 593 C CA . ARG A 1 78 ? 12.219 -23.516 -22.516 1 96.25 78 ARG A CA 1
ATOM 594 C C . ARG A 1 78 ? 10.828 -23.172 -23.031 1 96.25 78 ARG A C 1
ATOM 596 O O . ARG A 1 78 ? 10.695 -22.438 -24 1 96.25 78 ARG A O 1
ATOM 603 N N . HIS A 1 79 ? 9.844 -23.75 -22.344 1 97.56 79 HIS A N 1
ATOM 604 C CA . HIS A 1 79 ? 8.469 -23.422 -22.703 1 97.56 79 HIS A CA 1
ATOM 605 C C . HIS A 1 79 ? 8.109 -22.016 -22.25 1 97.56 79 HIS A C 1
ATOM 607 O O . HIS A 1 79 ? 7.121 -21.438 -22.719 1 97.56 79 HIS A O 1
ATOM 613 N N . GLY A 1 80 ? 8.867 -21.484 -21.25 1 97 80 GLY A N 1
ATOM 614 C CA . GLY A 1 80 ? 8.641 -20.109 -20.859 1 97 80 GLY A CA 1
ATOM 615 C C . GLY A 1 80 ? 8.133 -19.969 -19.438 1 97 80 GLY A C 1
ATOM 616 O O . GLY A 1 80 ? 7.773 -18.859 -19.016 1 97 80 GLY A O 1
ATOM 617 N N . LEU A 1 81 ? 8.062 -21.062 -18.703 1 97.31 81 LEU A N 1
ATOM 618 C CA . LEU A 1 81 ? 7.68 -20.938 -17.297 1 97.31 81 LEU A CA 1
ATOM 619 C C . LEU A 1 81 ? 8.766 -20.219 -16.5 1 97.31 81 LEU A C 1
ATOM 621 O O . LEU A 1 81 ? 9.953 -20.359 -16.781 1 97.31 81 LEU A O 1
ATOM 625 N N . GLU A 1 82 ? 8.344 -19.484 -15.477 1 95.75 82 GLU A N 1
ATOM 626 C CA . GLU A 1 82 ? 9.273 -18.641 -14.719 1 95.75 82 GLU A CA 1
ATOM 627 C C . GLU A 1 82 ? 9.383 -19.109 -13.273 1 95.75 82 GLU A C 1
ATOM 629 O O . GLU A 1 82 ? 10.414 -18.906 -12.625 1 95.75 82 GLU A O 1
ATOM 634 N N . ARG A 1 83 ? 8.336 -19.703 -12.828 1 94 83 ARG A N 1
ATOM 635 C CA . ARG A 1 83 ? 8.336 -20.172 -11.453 1 94 83 ARG A CA 1
ATOM 636 C C . ARG A 1 83 ? 8.75 -21.641 -11.383 1 94 83 ARG A C 1
ATOM 638 O O . ARG A 1 83 ? 8.016 -22.484 -10.852 1 94 83 ARG A O 1
ATOM 645 N N . VAL A 1 84 ? 9.906 -21.891 -11.93 1 95.06 84 VAL A N 1
ATOM 646 C CA . VAL A 1 84 ? 10.469 -23.234 -12 1 95.06 84 VAL A CA 1
ATOM 647 C C . VAL A 1 84 ? 11.797 -23.281 -11.25 1 95.06 84 VAL A C 1
ATOM 649 O O . VAL A 1 84 ? 12.672 -22.438 -11.469 1 95.06 84 VAL A O 1
ATOM 652 N N . PRO A 1 85 ? 11.867 -24.219 -10.344 1 93.88 85 PRO A N 1
ATOM 653 C CA . PRO A 1 85 ? 13.125 -24.297 -9.602 1 93.88 85 PRO A CA 1
ATOM 654 C C . PRO A 1 85 ? 14.312 -24.656 -10.492 1 93.88 85 PRO A C 1
ATOM 656 O O . PRO A 1 85 ? 14.148 -25.344 -11.5 1 93.88 85 PRO A O 1
ATOM 659 N N . ARG A 1 86 ? 15.445 -24.234 -10.031 1 88.5 86 ARG A N 1
ATOM 660 C CA . ARG A 1 86 ? 16.672 -24.547 -10.766 1 88.5 86 ARG A CA 1
ATOM 661 C C . ARG A 1 86 ? 17.188 -25.938 -10.398 1 88.5 86 ARG A C 1
ATOM 663 O O . ARG A 1 86 ? 17.172 -26.328 -9.227 1 88.5 86 ARG A O 1
ATOM 670 N N . GLN A 1 87 ? 17.516 -26.656 -11.445 1 90.88 87 GLN A N 1
ATOM 671 C CA . GLN A 1 87 ? 18.141 -27.953 -11.25 1 90.88 87 GLN A CA 1
ATOM 672 C C . GLN A 1 87 ? 19.469 -28.047 -11.992 1 90.88 87 GLN A C 1
ATOM 674 O O . GLN A 1 87 ? 19.609 -27.516 -13.094 1 90.88 87 GLN A O 1
ATOM 679 N N . GLU A 1 88 ? 20.328 -28.797 -11.328 1 92.44 88 GLU A N 1
ATOM 680 C CA . GLU A 1 88 ? 21.641 -28.969 -11.953 1 92.44 88 GLU A CA 1
ATOM 681 C C . GLU A 1 88 ? 21.594 -30.047 -13.031 1 92.44 88 GLU A C 1
ATOM 683 O O . GLU A 1 88 ? 22.156 -29.875 -14.117 1 92.44 88 GLU A O 1
ATOM 688 N N . LYS A 1 89 ? 20.969 -31.078 -12.727 1 96.69 89 LYS A N 1
ATOM 689 C CA . LYS A 1 89 ? 20.906 -32.188 -13.672 1 96.69 89 LYS A CA 1
ATOM 690 C C . LYS A 1 89 ? 19.922 -31.922 -14.797 1 96.69 89 LYS A C 1
ATOM 692 O O . LYS A 1 89 ? 18.844 -31.344 -14.57 1 96.69 89 LYS A O 1
ATOM 697 N N . ILE A 1 90 ? 20.312 -32.281 -15.961 1 97.88 90 ILE A N 1
ATOM 698 C CA . ILE A 1 90 ? 19.453 -32.156 -17.141 1 97.88 90 ILE A CA 1
ATOM 699 C C . ILE A 1 90 ? 18.672 -33.438 -17.328 1 97.88 90 ILE A C 1
ATOM 701 O O . ILE A 1 90 ? 19.25 -34.531 -17.5 1 97.88 90 ILE A O 1
ATOM 705 N N . HIS A 1 91 ? 17.375 -33.344 -17.359 1 97.88 91 HIS A N 1
ATOM 706 C CA . HIS A 1 91 ? 16.484 -34.469 -17.391 1 97.88 91 HIS A CA 1
ATOM 707 C C . HIS A 1 91 ? 16.047 -34.781 -18.828 1 97.88 91 HIS A C 1
ATOM 709 O O . HIS A 1 91 ? 15.469 -33.938 -19.5 1 97.88 91 HIS A O 1
ATOM 715 N N . VAL A 1 92 ? 16.297 -36.031 -19.25 1 98.12 92 VAL A N 1
ATOM 716 C CA . VAL A 1 92 ? 16.016 -36.438 -20.625 1 98.12 92 VAL A CA 1
ATOM 717 C C . VAL A 1 92 ? 15.188 -37.719 -20.609 1 98.12 92 VAL A C 1
ATOM 719 O O . VAL A 1 92 ? 15.453 -38.625 -19.844 1 98.12 92 VAL A O 1
ATOM 722 N N . LEU A 1 93 ? 14.18 -37.75 -21.422 1 97.5 93 LEU A N 1
ATOM 723 C CA . LEU A 1 93 ? 13.391 -38.938 -21.625 1 97.5 93 LEU A CA 1
ATOM 724 C C . LEU A 1 93 ? 13.867 -39.719 -22.859 1 97.5 93 LEU A C 1
ATOM 726 O O . LEU A 1 93 ? 14.172 -39.094 -23.891 1 97.5 93 LEU A O 1
ATOM 730 N N . ILE A 1 94 ? 13.891 -41.031 -22.75 1 97 94 ILE A N 1
ATOM 731 C CA . ILE A 1 94 ? 14.18 -41.906 -23.891 1 97 94 ILE A CA 1
ATOM 732 C C . ILE A 1 94 ? 13.227 -43.094 -23.891 1 97 94 ILE A C 1
ATOM 734 O O . ILE A 1 94 ? 12.625 -43.406 -22.875 1 97 94 ILE A O 1
ATOM 738 N N . PRO A 1 95 ? 13.07 -43.688 -25.078 1 95.12 95 PRO A N 1
ATOM 739 C CA . PRO A 1 95 ? 12.25 -44.906 -25.094 1 95.12 95 PRO A CA 1
ATOM 740 C C . PRO A 1 95 ? 12.805 -46 -24.203 1 95.12 95 PRO A C 1
ATOM 742 O O . PRO A 1 95 ? 14.023 -46.125 -24.062 1 95.12 95 PRO A O 1
ATOM 745 N N . ALA A 1 96 ? 11.922 -46.812 -23.641 1 93.44 96 ALA A N 1
ATOM 746 C CA . ALA A 1 96 ? 12.258 -47.812 -22.656 1 93.44 96 ALA A CA 1
ATOM 747 C C . ALA A 1 96 ? 13.211 -48.875 -23.234 1 93.44 96 ALA A C 1
ATOM 749 O O . ALA A 1 96 ? 13.992 -49.469 -22.5 1 93.44 96 ALA A O 1
ATOM 750 N N . ASN A 1 97 ? 13.195 -49.031 -24.453 1 90.5 97 ASN A N 1
ATOM 751 C CA . ASN A 1 97 ? 13.969 -50.094 -25.094 1 90.5 97 ASN A CA 1
ATOM 752 C C . ASN A 1 97 ? 15.406 -49.656 -25.359 1 90.5 97 ASN A C 1
ATOM 754 O O . ASN A 1 97 ? 16.219 -50.469 -25.844 1 90.5 97 ASN A O 1
ATOM 758 N N . ARG A 1 98 ? 15.656 -48.5 -24.938 1 85.62 98 ARG A N 1
ATOM 759 C CA . ARG A 1 98 ? 17 -48 -25.156 1 85.62 98 ARG A CA 1
ATOM 760 C C . ARG A 1 98 ? 17.828 -48.094 -23.875 1 85.62 98 ARG A C 1
ATOM 762 O O . ARG A 1 98 ? 17.312 -47.875 -22.781 1 85.62 98 ARG A O 1
ATOM 769 N N . GLY A 1 99 ? 19.047 -48.5 -24.016 1 83.69 99 GLY A N 1
ATOM 770 C CA . GLY A 1 99 ? 19.906 -48.688 -22.875 1 83.69 99 GLY A CA 1
ATOM 771 C C . GLY A 1 99 ? 20.938 -47.594 -22.703 1 83.69 99 GLY A C 1
ATOM 772 O O . GLY A 1 99 ? 22.141 -47.844 -22.875 1 83.69 99 GLY A O 1
ATOM 773 N N . VAL A 1 100 ? 20.562 -46.312 -22.562 1 86.12 100 VAL A N 1
ATOM 774 C CA . VAL A 1 100 ? 21.484 -45.25 -22.281 1 86.12 100 VAL A CA 1
ATOM 775 C C . VAL A 1 100 ? 21.484 -44.938 -20.781 1 86.12 100 VAL A C 1
ATOM 777 O O . VAL A 1 100 ? 20.422 -44.844 -20.172 1 86.12 100 VAL A O 1
ATOM 780 N N . ALA A 1 101 ? 22.688 -44.812 -20.188 1 87.94 101 ALA A N 1
ATOM 781 C CA . ALA A 1 101 ? 22.812 -44.562 -18.75 1 87.94 101 ALA A CA 1
ATOM 782 C C . ALA A 1 101 ? 22.984 -43.094 -18.453 1 87.94 101 ALA A C 1
ATOM 784 O O . ALA A 1 101 ? 23.297 -42.281 -19.344 1 87.94 101 ALA A O 1
ATOM 785 N N . ASN A 1 102 ? 22.734 -42.781 -17.203 1 93.5 102 ASN A N 1
ATOM 786 C CA . ASN A 1 102 ? 23.078 -41.438 -16.703 1 93.5 102 ASN A CA 1
ATOM 787 C C . ASN A 1 102 ? 24.547 -41.125 -16.906 1 93.5 102 ASN A C 1
ATOM 789 O O . ASN A 1 102 ? 25.391 -42.031 -16.906 1 93.5 102 ASN A O 1
ATOM 793 N N . ALA A 1 103 ? 24.828 -39.906 -17.125 1 95.25 103 ALA A N 1
ATOM 794 C CA . ALA A 1 103 ? 26.219 -39.438 -17.234 1 95.25 103 ALA A CA 1
ATOM 795 C C . ALA A 1 103 ? 26.359 -38 -16.812 1 95.25 103 ALA A C 1
ATOM 797 O O . ALA A 1 103 ? 25.719 -37.094 -17.391 1 95.25 103 ALA A O 1
ATOM 798 N N . GLY A 1 104 ? 27.234 -37.781 -15.75 1 96.19 104 GLY A N 1
ATOM 799 C CA . GLY A 1 104 ? 27.453 -36.438 -15.328 1 96.19 104 GLY A CA 1
ATOM 800 C C . GLY A 1 104 ? 26.172 -35.688 -14.953 1 96.19 104 GLY A C 1
ATOM 801 O O . GLY A 1 104 ? 25.453 -36.125 -14.047 1 96.19 104 GLY A O 1
ATOM 802 N N . PHE A 1 105 ? 25.891 -34.625 -15.75 1 97.19 105 PHE A N 1
ATOM 803 C CA . PHE A 1 105 ? 24.719 -33.812 -15.453 1 97.19 105 PHE A CA 1
ATOM 804 C C . PHE A 1 105 ? 23.5 -34.312 -16.219 1 97.19 105 PHE A C 1
ATOM 806 O O . PHE A 1 105 ? 22.406 -33.75 -16.078 1 97.19 105 PHE A O 1
ATOM 813 N N . ALA A 1 106 ? 23.641 -35.312 -17 1 97.62 106 ALA A N 1
ATOM 814 C CA . ALA A 1 106 ? 22.531 -35.844 -17.781 1 97.62 106 ALA A CA 1
ATOM 815 C C . ALA A 1 106 ? 21.797 -36.938 -17 1 97.62 106 ALA A C 1
ATOM 817 O O . ALA A 1 106 ? 22.391 -37.969 -16.656 1 97.62 106 ALA A O 1
ATOM 818 N N . HIS A 1 107 ? 20.641 -36.688 -16.703 1 97.25 107 HIS A N 1
ATOM 819 C CA . HIS A 1 107 ? 19.766 -37.688 -16.094 1 97.25 107 HIS A CA 1
ATOM 820 C C . HIS A 1 107 ? 18.812 -38.281 -17.141 1 97.25 107 HIS A C 1
ATOM 822 O O . HIS A 1 107 ? 17.875 -37.625 -17.578 1 97.25 107 HIS A O 1
ATOM 828 N N . VAL A 1 108 ? 19.016 -39.562 -17.406 1 97.12 108 VAL A N 1
ATOM 829 C CA . VAL A 1 108 ? 18.281 -40.188 -18.5 1 97.12 108 VAL A CA 1
ATOM 830 C C . VAL A 1 108 ? 17.203 -41.125 -17.906 1 97.12 108 VAL A C 1
ATOM 832 O O . VAL A 1 108 ? 17.516 -42 -17.125 1 97.12 108 VAL A O 1
ATOM 835 N N . GLU A 1 109 ? 16 -40.875 -18.312 1 95.44 109 GLU A N 1
ATOM 836 C CA . GLU A 1 109 ? 14.883 -41.688 -17.844 1 95.44 109 GLU A CA 1
ATOM 837 C C . GLU A 1 109 ? 14.234 -42.469 -19 1 95.44 109 GLU A C 1
ATOM 839 O O . GLU A 1 109 ? 13.812 -41.844 -19.984 1 95.44 109 GLU A O 1
ATOM 844 N N . ARG A 1 110 ? 14.125 -43.781 -18.781 1 95.19 110 ARG A N 1
ATOM 845 C CA . ARG A 1 110 ? 13.461 -44.625 -19.766 1 95.19 110 ARG A CA 1
ATOM 846 C C . ARG A 1 110 ? 11.969 -44.719 -19.484 1 95.19 110 ARG A C 1
ATOM 848 O O . ARG A 1 110 ? 11.547 -44.781 -18.328 1 95.19 110 ARG A O 1
ATOM 855 N N . THR A 1 111 ? 11.242 -44.625 -20.562 1 93.75 111 THR A N 1
ATOM 856 C CA . THR A 1 111 ? 9.797 -44.656 -20.359 1 93.75 111 THR A CA 1
ATOM 857 C C . THR A 1 111 ? 9.117 -45.406 -21.5 1 93.75 111 THR A C 1
ATOM 859 O O . THR A 1 111 ? 9.594 -45.406 -22.641 1 93.75 111 THR A O 1
ATOM 862 N N . HIS A 1 112 ? 8.031 -46.062 -21.141 1 93.62 112 HIS A N 1
ATOM 863 C CA . HIS A 1 112 ? 7.199 -46.719 -22.141 1 93.62 112 HIS A CA 1
ATOM 864 C C . HIS A 1 112 ? 6.148 -45.781 -22.703 1 93.62 112 HIS A C 1
ATOM 866 O O . HIS A 1 112 ? 5.457 -46.125 -23.672 1 93.62 112 HIS A O 1
ATOM 872 N N . ARG A 1 113 ? 6.062 -44.594 -22.188 1 93.44 113 ARG A N 1
ATOM 873 C CA . ARG A 1 113 ? 5.082 -43.594 -22.594 1 93.44 113 ARG A CA 1
ATOM 874 C C . ARG A 1 113 ? 5.773 -42.312 -23.078 1 93.44 113 ARG A C 1
ATOM 876 O O . ARG A 1 113 ? 5.551 -41.25 -22.531 1 93.44 113 ARG A O 1
ATOM 883 N N . LEU A 1 114 ? 6.52 -42.5 -24.094 1 95 114 LEU A N 1
ATOM 884 C CA . LEU A 1 114 ? 7.223 -41.344 -24.656 1 95 114 LEU A CA 1
ATOM 885 C C . LEU A 1 114 ? 6.262 -40.438 -25.422 1 95 114 LEU A C 1
ATOM 887 O O . LEU A 1 114 ? 5.664 -40.844 -26.422 1 95 114 LEU A O 1
ATOM 891 N N . PRO A 1 115 ? 6.113 -39.188 -24.953 1 96.12 115 PRO A N 1
ATOM 892 C CA . PRO A 1 115 ? 5.188 -38.281 -25.672 1 96.12 115 PRO A CA 1
ATOM 893 C C . PRO A 1 115 ? 5.766 -37.75 -26.969 1 96.12 115 PRO A C 1
ATOM 895 O O . PRO A 1 115 ? 6.953 -37.938 -27.25 1 96.12 115 PRO A O 1
ATOM 898 N N . ARG A 1 116 ? 4.875 -37.125 -27.812 1 96.38 116 ARG A N 1
ATOM 899 C CA . ARG A 1 116 ? 5.355 -36.406 -28.969 1 96.38 116 ARG A CA 1
ATOM 900 C C . ARG A 1 116 ? 6.039 -35.094 -28.562 1 96.38 116 ARG A C 1
ATOM 902 O O . ARG A 1 116 ? 5.441 -34.281 -27.875 1 96.38 116 ARG A O 1
ATOM 909 N N . PRO A 1 117 ? 7.238 -34.969 -28.953 1 97.25 117 PRO A N 1
ATOM 910 C CA . PRO A 1 117 ? 7.965 -33.781 -28.516 1 97.25 117 PRO A CA 1
ATOM 911 C C . PRO A 1 117 ? 7.492 -32.5 -29.219 1 97.25 117 PRO A C 1
ATOM 913 O O . PRO A 1 117 ? 6.945 -32.562 -30.312 1 97.25 117 PRO A O 1
ATOM 916 N N . HIS A 1 118 ? 7.598 -31.391 -28.547 1 96.75 118 HIS A N 1
ATOM 917 C CA . HIS A 1 118 ? 7.535 -30.062 -29.141 1 96.75 118 HIS A CA 1
ATOM 918 C C . HIS A 1 118 ? 8.93 -29.531 -29.453 1 96.75 118 HIS A C 1
ATOM 920 O O . HIS A 1 118 ? 9.859 -29.703 -28.656 1 96.75 118 HIS A O 1
ATOM 926 N N . LEU A 1 119 ? 9.047 -28.891 -30.562 1 95.56 119 LEU A N 1
ATOM 927 C CA . LEU A 1 119 ? 10.336 -28.297 -30.891 1 95.56 119 LEU A CA 1
ATOM 928 C C . LEU A 1 119 ? 10.422 -26.875 -30.344 1 95.56 119 LEU A C 1
ATOM 930 O O . LEU A 1 119 ? 9.609 -26.016 -30.703 1 95.56 119 LEU A O 1
ATOM 934 N N . ARG A 1 120 ? 11.297 -26.656 -29.484 1 95 120 ARG A N 1
ATOM 935 C CA . ARG A 1 120 ? 11.586 -25.328 -28.938 1 95 120 ARG A CA 1
ATOM 936 C C . ARG A 1 120 ? 13.062 -24.984 -29.109 1 95 120 ARG A C 1
ATOM 938 O O . ARG A 1 120 ? 13.938 -25.672 -28.578 1 95 120 ARG A O 1
ATOM 945 N N . GLY A 1 121 ? 13.367 -23.922 -29.859 1 90.69 121 GLY A N 1
ATOM 946 C CA . GLY A 1 121 ? 14.758 -23.609 -30.141 1 90.69 121 GLY A CA 1
ATOM 947 C C . GLY A 1 121 ? 15.492 -24.734 -30.859 1 90.69 121 GLY A C 1
ATOM 948 O O . GLY A 1 121 ? 16.656 -25 -30.578 1 90.69 121 GLY A O 1
ATOM 949 N N . GLY A 1 122 ? 14.727 -25.5 -31.531 1 91.31 122 GLY A N 1
ATOM 950 C CA . GLY A 1 122 ? 15.305 -26.578 -32.312 1 91.31 122 GLY A CA 1
ATOM 951 C C . GLY A 1 122 ? 15.523 -27.844 -31.5 1 91.31 122 GLY A C 1
ATOM 952 O O . GLY A 1 122 ? 16.078 -28.828 -32 1 91.31 122 GLY A O 1
ATOM 953 N N . LEU A 1 123 ? 15.188 -27.812 -30.312 1 95.5 123 LEU A N 1
ATOM 954 C CA . LEU A 1 123 ? 15.398 -28.969 -29.438 1 95.5 123 LEU A CA 1
ATOM 955 C C . LEU A 1 123 ? 14.078 -29.672 -29.141 1 95.5 123 LEU A C 1
ATOM 957 O O . LEU A 1 123 ? 13.055 -29 -28.938 1 95.5 123 LEU A O 1
ATOM 961 N N . PRO A 1 124 ? 14.109 -31 -29.141 1 97.56 124 PRO A N 1
ATOM 962 C CA . PRO A 1 124 ? 12.906 -31.734 -28.719 1 97.56 124 PRO A CA 1
ATOM 963 C C . PRO A 1 124 ? 12.633 -31.609 -27.234 1 97.56 124 PRO A C 1
ATOM 965 O O . PRO A 1 124 ? 13.492 -31.953 -26.406 1 97.56 124 PRO A O 1
ATOM 968 N N . VAL A 1 125 ? 11.438 -31.141 -26.922 1 98.19 125 VAL A N 1
ATOM 969 C CA . VAL A 1 125 ? 11.062 -30.891 -25.547 1 98.19 125 VAL A CA 1
ATOM 970 C C . VAL A 1 125 ? 9.734 -31.562 -25.234 1 98.19 125 VAL A C 1
ATOM 972 O O . VAL A 1 125 ? 8.812 -31.531 -26.047 1 98.19 125 VAL A O 1
ATOM 975 N N . ALA A 1 126 ? 9.664 -32.188 -24.047 1 98.56 126 ALA A N 1
ATOM 976 C CA . ALA A 1 126 ? 8.406 -32.781 -23.625 1 98.56 126 ALA A CA 1
ATOM 977 C C . ALA A 1 126 ? 7.293 -31.75 -23.516 1 98.56 126 ALA A C 1
ATOM 979 O O . ALA A 1 126 ? 7.543 -30.609 -23.141 1 98.56 126 ALA A O 1
ATOM 980 N N . PRO A 1 127 ? 6.074 -32.156 -23.891 1 98.38 127 PRO A N 1
ATOM 981 C CA . PRO A 1 127 ? 4.961 -31.25 -23.672 1 98.38 127 PRO A CA 1
ATOM 982 C C . PRO A 1 127 ? 4.836 -30.812 -22.203 1 98.38 127 PRO A C 1
ATOM 984 O O . PRO A 1 127 ? 5.254 -31.547 -21.312 1 98.38 127 PRO A O 1
ATOM 987 N N . VAL A 1 128 ? 4.199 -29.734 -21.984 1 98.5 128 VAL A N 1
ATOM 988 C CA . VAL A 1 128 ? 4.207 -29.062 -20.688 1 98.5 128 VAL A CA 1
ATOM 989 C C . VAL A 1 128 ? 3.596 -29.984 -19.625 1 98.5 128 VAL A C 1
ATOM 991 O O . VAL A 1 128 ? 4.176 -30.188 -18.562 1 98.5 128 VAL A O 1
ATOM 994 N N . PRO A 1 129 ? 2.43 -30.656 -19.828 1 98.31 129 PRO A N 1
ATOM 995 C CA . PRO A 1 129 ? 1.881 -31.516 -18.766 1 98.31 129 PRO A CA 1
ATOM 996 C C . PRO A 1 129 ? 2.844 -32.625 -18.344 1 98.31 129 PRO A C 1
ATOM 998 O O . PRO A 1 129 ? 3 -32.875 -17.141 1 98.31 129 PRO A O 1
ATOM 1001 N N . ARG A 1 130 ? 3.506 -33.219 -19.281 1 97.75 130 ARG A N 1
ATOM 1002 C CA . ARG A 1 130 ? 4.473 -34.281 -18.969 1 97.75 130 ARG A CA 1
ATOM 1003 C C . ARG A 1 130 ? 5.68 -33.719 -18.234 1 97.75 130 ARG A C 1
ATOM 1005 O O . ARG A 1 130 ? 6.121 -34.281 -17.234 1 97.75 130 ARG A O 1
ATOM 1012 N N . ALA A 1 131 ? 6.188 -32.562 -18.719 1 98.25 131 ALA A N 1
ATOM 1013 C CA . ALA A 1 131 ? 7.359 -31.938 -18.109 1 98.25 131 ALA A CA 1
ATOM 1014 C C . ALA A 1 131 ? 7.066 -31.516 -16.672 1 98.25 131 ALA A C 1
ATOM 1016 O O . ALA A 1 131 ? 7.93 -31.625 -15.797 1 98.25 131 ALA A O 1
ATOM 1017 N N . VAL A 1 132 ? 5.852 -31.016 -16.422 1 98 132 VAL A N 1
ATOM 1018 C CA . VAL A 1 132 ? 5.469 -30.594 -15.086 1 98 132 VAL A CA 1
ATOM 1019 C C . VAL A 1 132 ? 5.5 -31.781 -14.133 1 98 132 VAL A C 1
ATOM 1021 O O . VAL A 1 132 ? 6.078 -31.703 -13.047 1 98 132 VAL A O 1
ATOM 1024 N N . ILE A 1 133 ? 4.867 -32.906 -14.547 1 96.88 133 ILE A N 1
ATOM 1025 C CA . ILE A 1 133 ? 4.797 -34.062 -13.688 1 96.88 133 ILE A CA 1
ATOM 1026 C C . ILE A 1 133 ? 6.195 -34.656 -13.484 1 96.88 133 ILE A C 1
ATOM 1028 O O . ILE A 1 133 ? 6.562 -35.031 -12.367 1 96.88 133 ILE A O 1
ATOM 1032 N N . ASP A 1 134 ? 7.02 -34.688 -14.547 1 96.31 134 ASP A N 1
ATOM 1033 C CA . ASP A 1 134 ? 8.391 -35.156 -14.422 1 96.31 134 ASP A CA 1
ATOM 1034 C C . ASP A 1 134 ? 9.188 -34.312 -13.445 1 96.31 134 ASP A C 1
ATOM 1036 O O . ASP A 1 134 ? 9.961 -34.844 -12.641 1 96.31 134 ASP A O 1
ATOM 1040 N N . ALA A 1 135 ? 9.031 -33.031 -13.508 1 96.38 135 ALA A N 1
ATOM 1041 C CA . ALA A 1 135 ? 9.719 -32.094 -12.609 1 96.38 135 ALA A CA 1
ATOM 1042 C C . ALA A 1 135 ? 9.234 -32.281 -11.172 1 96.38 135 ALA A C 1
ATOM 1044 O O . ALA A 1 135 ? 10.039 -32.406 -10.25 1 96.38 135 ALA A O 1
ATOM 1045 N N . ALA A 1 136 ? 7.953 -32.281 -10.992 1 95.88 136 ALA A N 1
ATOM 1046 C CA . ALA A 1 136 ? 7.344 -32.344 -9.672 1 95.88 136 ALA A CA 1
ATOM 1047 C C . ALA A 1 136 ? 7.77 -33.594 -8.922 1 95.88 136 ALA A C 1
ATOM 1049 O O . ALA A 1 136 ? 7.965 -33.562 -7.707 1 95.88 136 ALA A O 1
ATOM 1050 N N . ARG A 1 137 ? 7.891 -34.688 -9.648 1 93.44 137 ARG A N 1
ATOM 1051 C CA . ARG A 1 137 ? 8.258 -35.969 -9.031 1 93.44 137 ARG A CA 1
ATOM 1052 C C . ARG A 1 137 ? 9.656 -35.906 -8.422 1 93.44 137 ARG A C 1
ATOM 1054 O O . ARG A 1 137 ? 10.008 -36.719 -7.574 1 93.44 137 ARG A O 1
ATOM 1061 N N . ARG A 1 138 ? 10.398 -34.938 -8.805 1 91.25 138 ARG A N 1
ATOM 1062 C CA . ARG A 1 138 ? 11.781 -34.844 -8.344 1 91.25 138 ARG A CA 1
ATOM 1063 C C . ARG A 1 138 ? 11.938 -33.719 -7.32 1 91.25 138 ARG A C 1
ATOM 1065 O O . ARG A 1 138 ? 13.047 -33.438 -6.883 1 91.25 138 ARG A O 1
ATOM 1072 N N . LEU A 1 139 ? 10.852 -33.062 -7.031 1 92.69 139 LEU A N 1
ATOM 1073 C CA . LEU A 1 139 ? 10.867 -32 -6.035 1 92.69 139 LEU A CA 1
ATOM 1074 C C . LEU A 1 139 ? 10.32 -32.5 -4.699 1 92.69 139 LEU A C 1
ATOM 1076 O O . LEU A 1 139 ? 9.477 -33.406 -4.664 1 92.69 139 LEU A O 1
ATOM 1080 N N . THR A 1 140 ? 10.883 -31.859 -3.617 1 90.56 140 THR A N 1
ATOM 1081 C CA . THR A 1 140 ? 10.422 -32.25 -2.287 1 90.56 140 THR A CA 1
ATOM 1082 C C . THR A 1 140 ? 9.719 -31.094 -1.595 1 90.56 140 THR A C 1
ATOM 1084 O O . THR A 1 140 ? 9.055 -31.281 -0.573 1 90.56 140 THR A O 1
ATOM 1087 N N . ASN A 1 141 ? 9.852 -29.953 -2.176 1 93.38 141 ASN A N 1
ATOM 1088 C CA . ASN A 1 141 ? 9.227 -28.766 -1.592 1 93.38 141 ASN A CA 1
ATOM 1089 C C . ASN A 1 141 ? 7.812 -28.562 -2.133 1 93.38 141 ASN A C 1
ATOM 1091 O O . ASN A 1 141 ? 7.633 -28.281 -3.316 1 93.38 141 ASN A O 1
ATOM 1095 N N . GLU A 1 142 ? 6.883 -28.609 -1.282 1 93.31 142 GLU A N 1
ATOM 1096 C CA . GLU A 1 142 ? 5.477 -28.516 -1.667 1 93.31 142 GLU A CA 1
ATOM 1097 C C . GLU A 1 142 ? 5.164 -27.172 -2.314 1 93.31 142 GLU A C 1
ATOM 1099 O O . GLU A 1 142 ? 4.406 -27.109 -3.281 1 93.31 142 GLU A O 1
ATOM 1104 N N . ASP A 1 143 ? 5.75 -26.141 -1.789 1 93.31 143 ASP A N 1
ATOM 1105 C CA . ASP A 1 143 ? 5.488 -24.797 -2.316 1 93.31 143 ASP A CA 1
ATOM 1106 C C . ASP A 1 143 ? 6.008 -24.672 -3.744 1 93.31 143 ASP A C 1
ATOM 1108 O O . ASP A 1 143 ? 5.367 -24.031 -4.586 1 93.31 143 ASP A O 1
ATOM 1112 N N . GLU A 1 144 ? 7.152 -25.234 -3.971 1 95.38 144 GLU A N 1
ATOM 1113 C CA . GLU A 1 144 ? 7.723 -25.188 -5.312 1 95.38 144 GLU A CA 1
ATOM 1114 C C . GLU A 1 144 ? 6.844 -25.938 -6.309 1 95.38 144 GLU A C 1
ATOM 1116 O O . GLU A 1 144 ? 6.605 -25.469 -7.422 1 95.38 144 GLU A O 1
ATOM 1121 N N . ILE A 1 145 ? 6.355 -27.062 -5.871 1 96.56 145 ILE A N 1
ATOM 1122 C CA . ILE A 1 145 ? 5.477 -27.875 -6.711 1 96.56 145 ILE A CA 1
ATOM 1123 C C . ILE A 1 145 ? 4.191 -27.094 -7.008 1 96.56 145 ILE A C 1
ATOM 1125 O O . ILE A 1 145 ? 3.787 -26.984 -8.164 1 96.56 145 ILE A O 1
ATOM 1129 N N . GLN A 1 146 ? 3.67 -26.516 -5.977 1 96.12 146 GLN A N 1
ATOM 1130 C CA . GLN A 1 146 ? 2.42 -25.781 -6.094 1 96.12 146 GLN A CA 1
ATOM 1131 C C . GLN A 1 146 ? 2.574 -24.578 -7.023 1 96.12 146 GLN A C 1
ATOM 1133 O O . GLN A 1 146 ? 1.727 -24.344 -7.887 1 96.12 146 GLN A O 1
ATOM 1138 N N . ALA A 1 147 ? 3.617 -23.875 -6.82 1 96.25 147 ALA A N 1
ATOM 1139 C CA . ALA A 1 147 ? 3.863 -22.672 -7.617 1 96.25 147 ALA A CA 1
ATOM 1140 C C . ALA A 1 147 ? 4.043 -23.016 -9.094 1 96.25 147 ALA A C 1
ATOM 1142 O O . ALA A 1 147 ? 3.479 -22.344 -9.969 1 96.25 147 ALA A O 1
ATOM 1143 N N . MET A 1 148 ? 4.777 -24.016 -9.352 1 97.25 148 MET A N 1
ATOM 1144 C CA . MET A 1 148 ? 5.035 -24.453 -10.719 1 97.25 148 MET A CA 1
ATOM 1145 C C . MET A 1 148 ? 3.744 -24.891 -11.406 1 97.25 148 MET A C 1
ATOM 1147 O O . MET A 1 148 ? 3.455 -24.469 -12.523 1 97.25 148 MET A O 1
ATOM 1151 N N . MET A 1 149 ? 2.949 -25.672 -10.742 1 97.69 149 MET A N 1
ATOM 1152 C CA . MET A 1 149 ? 1.687 -26.141 -11.312 1 97.69 149 MET A CA 1
ATOM 1153 C C . MET A 1 149 ? 0.718 -24.984 -11.508 1 97.69 149 MET A C 1
ATOM 1155 O O . MET A 1 149 ? 0.068 -24.891 -12.555 1 97.69 149 MET A O 1
ATOM 1159 N N . ALA A 1 150 ? 0.678 -24.156 -10.555 1 96.69 150 ALA A N 1
ATOM 1160 C CA . ALA A 1 150 ? -0.221 -23.016 -10.641 1 96.69 150 ALA A CA 1
ATOM 1161 C C . ALA A 1 150 ? 0.134 -22.125 -11.828 1 96.69 150 ALA A C 1
ATOM 1163 O O . ALA A 1 150 ? -0.749 -21.688 -12.57 1 96.69 150 ALA A O 1
ATOM 1164 N N . GLU A 1 151 ? 1.39 -21.875 -12.008 1 97.06 151 GLU A N 1
ATOM 1165 C CA . GLU A 1 151 ? 1.806 -21.047 -13.133 1 97.06 151 GLU A CA 1
ATOM 1166 C C . GLU A 1 151 ? 1.43 -21.688 -14.461 1 97.06 151 GLU A C 1
ATOM 1168 O O . GLU A 1 151 ? 0.919 -21.016 -15.359 1 97.06 151 GLU A O 1
ATOM 1173 N N . ALA A 1 152 ? 1.708 -22.984 -14.555 1 98 152 ALA A N 1
ATOM 1174 C CA . ALA A 1 152 ? 1.437 -23.703 -15.797 1 98 152 ALA A CA 1
ATOM 1175 C C . ALA A 1 152 ? -0.03 -23.562 -16.203 1 98 152 ALA A C 1
ATOM 1177 O O . ALA A 1 152 ? -0.343 -23.375 -17.375 1 98 152 ALA A O 1
ATOM 1178 N N . VAL A 1 153 ? -0.86 -23.578 -15.25 1 96.88 153 VAL A N 1
ATOM 1179 C CA . VAL A 1 153 ? -2.297 -23.5 -15.5 1 96.88 153 VAL A CA 1
ATOM 1180 C C . VAL A 1 153 ? -2.709 -22.047 -15.727 1 96.88 153 VAL A C 1
ATOM 1182 O O . VAL A 1 153 ? -3.41 -21.734 -16.688 1 96.88 153 VAL A O 1
ATOM 1185 N N . GLN A 1 154 ? -2.223 -21.172 -14.93 1 94.25 154 GLN A N 1
ATOM 1186 C CA . GLN A 1 154 ? -2.631 -19.781 -14.977 1 94.25 154 GLN A CA 1
ATOM 1187 C C . GLN A 1 154 ? -2.199 -19.125 -16.281 1 94.25 154 GLN A C 1
ATOM 1189 O O . GLN A 1 154 ? -2.934 -18.312 -16.844 1 94.25 154 GLN A O 1
ATOM 1194 N N . ARG A 1 155 ? -1.025 -19.438 -16.672 1 96.31 155 ARG A N 1
ATOM 1195 C CA . ARG A 1 155 ? -0.51 -18.844 -17.906 1 96.31 155 ARG A CA 1
ATOM 1196 C C . ARG A 1 155 ? -0.953 -19.656 -19.125 1 96.31 155 ARG A C 1
ATOM 1198 O O . ARG A 1 155 ? -0.477 -19.422 -20.234 1 96.31 155 ARG A O 1
ATOM 1205 N N . ARG A 1 156 ? -1.739 -20.656 -18.922 1 96.19 156 ARG A N 1
ATOM 1206 C CA . ARG A 1 156 ? -2.455 -21.422 -19.953 1 96.19 156 ARG A CA 1
ATOM 1207 C C . ARG A 1 156 ? -1.494 -22.266 -20.781 1 96.19 156 ARG A C 1
ATOM 1209 O O . ARG A 1 156 ? -1.7 -22.438 -21.984 1 96.19 156 ARG A O 1
ATOM 1216 N N . PHE A 1 157 ? -0.474 -22.703 -20.141 1 97.44 157 PHE A N 1
ATOM 1217 C CA . PHE A 1 157 ? 0.395 -23.672 -20.797 1 97.44 157 PHE A CA 1
ATOM 1218 C C . PHE A 1 157 ? -0.266 -25.047 -20.844 1 97.44 157 PHE A C 1
ATOM 1220 O O . PHE A 1 157 ? 0.036 -25.859 -21.734 1 97.44 157 PHE A O 1
ATOM 1227 N N . CYS A 1 158 ? -1.082 -25.297 -19.859 1 97.5 158 CYS A N 1
ATOM 1228 C CA . CYS A 1 158 ? -1.884 -26.516 -19.812 1 97.5 158 CYS A CA 1
ATOM 1229 C C . CYS A 1 158 ? -3.105 -26.312 -18.906 1 97.5 158 CYS A C 1
ATOM 1231 O O . CYS A 1 158 ? -3.33 -25.234 -18.391 1 97.5 158 CYS A O 1
ATOM 1233 N N . THR A 1 159 ? -3.932 -27.359 -18.844 1 97.62 159 THR A N 1
ATOM 1234 C CA . THR A 1 159 ? -5.105 -27.344 -17.984 1 97.62 159 THR A CA 1
ATOM 1235 C C . THR A 1 159 ? -4.926 -28.297 -16.797 1 97.62 159 THR A C 1
ATOM 1237 O O . THR A 1 159 ? -4.027 -29.141 -16.812 1 97.62 159 THR A O 1
ATOM 1240 N N . THR A 1 160 ? -5.77 -28.094 -15.867 1 97.31 160 THR A N 1
ATOM 1241 C CA . THR A 1 160 ? -5.738 -29.016 -14.727 1 97.31 160 THR A CA 1
ATOM 1242 C C . THR A 1 160 ? -6.094 -30.422 -15.164 1 97.31 160 THR A C 1
ATOM 1244 O O . THR A 1 160 ? -5.562 -31.406 -14.625 1 97.31 160 THR A O 1
ATOM 1247 N N . ASP A 1 161 ? -6.934 -30.484 -16.141 1 97.44 161 ASP A N 1
ATOM 1248 C CA . ASP A 1 161 ? -7.301 -31.797 -16.672 1 97.44 161 ASP A CA 1
ATOM 1249 C C . ASP A 1 161 ? -6.094 -32.5 -17.281 1 97.44 161 ASP A C 1
ATOM 1251 O O . ASP A 1 161 ? -5.898 -33.688 -17.094 1 97.44 161 ASP A O 1
ATOM 1255 N N . MET A 1 162 ? -5.359 -31.781 -18.016 1 98 162 MET A N 1
ATOM 1256 C CA . MET A 1 162 ? -4.156 -32.344 -18.625 1 98 162 MET A CA 1
ATOM 1257 C C . MET A 1 162 ? -3.184 -32.844 -17.562 1 98 162 MET A C 1
ATOM 1259 O O . MET A 1 162 ? -2.602 -33.906 -17.703 1 98 162 MET A O 1
ATOM 1263 N N . LEU A 1 163 ? -3 -32.062 -16.531 1 97.62 163 LEU A N 1
ATOM 1264 C CA . LEU A 1 163 ? -2.113 -32.469 -15.445 1 97.62 163 LEU A CA 1
ATOM 1265 C C . LEU A 1 163 ? -2.648 -33.688 -14.734 1 97.62 163 LEU A C 1
ATOM 1267 O O . LEU A 1 163 ? -1.887 -34.625 -14.414 1 97.62 163 LEU A O 1
ATOM 1271 N N . THR A 1 164 ? -3.934 -33.719 -14.484 1 96.44 164 THR A N 1
ATOM 1272 C CA . THR A 1 164 ? -4.566 -34.875 -13.828 1 96.44 164 THR A CA 1
ATOM 1273 C C . THR A 1 164 ? -4.375 -36.125 -14.641 1 96.44 164 THR A C 1
ATOM 1275 O O . THR A 1 164 ? -4.008 -37.188 -14.094 1 96.44 164 THR A O 1
ATOM 1278 N N . ARG A 1 165 ? -4.57 -36 -15.898 1 96.19 165 ARG A N 1
ATOM 1279 C CA . ARG A 1 165 ? -4.395 -37.156 -16.781 1 96.19 165 ARG A CA 1
ATOM 1280 C C . ARG A 1 165 ? -2.955 -37.656 -16.75 1 96.19 165 ARG A C 1
ATOM 1282 O O . ARG A 1 165 ? -2.709 -38.875 -16.656 1 96.19 165 ARG A O 1
ATOM 1289 N N . GLU A 1 166 ? -2.074 -36.75 -16.844 1 96 166 GLU A N 1
ATOM 1290 C CA . GLU A 1 166 ? -0.665 -37.125 -16.797 1 96 166 GLU A CA 1
ATOM 1291 C C . GLU A 1 166 ? -0.311 -37.812 -15.477 1 96 166 GLU A C 1
ATOM 1293 O O . GLU A 1 166 ? 0.436 -38.781 -15.445 1 96 166 GLU A O 1
ATOM 1298 N N . LEU A 1 167 ? -0.775 -37.281 -14.422 1 94.94 167 LEU A N 1
ATOM 1299 C CA . LEU A 1 167 ? -0.517 -37.844 -13.094 1 94.94 167 LEU A CA 1
ATOM 1300 C C . LEU A 1 167 ? -1.107 -39.219 -12.945 1 94.94 167 LEU A C 1
ATOM 1302 O O . LEU A 1 167 ? -0.484 -40.125 -12.352 1 94.94 167 LEU A O 1
ATOM 1306 N N . ASP A 1 168 ? -2.246 -39.438 -13.461 1 93.75 168 ASP A N 1
ATOM 1307 C CA . ASP A 1 168 ? -2.893 -40.75 -13.398 1 93.75 168 ASP A CA 1
ATOM 1308 C C . ASP A 1 168 ? -2.072 -41.781 -14.148 1 93.75 168 ASP A C 1
ATOM 1310 O O . ASP A 1 168 ? -2.021 -42.969 -13.727 1 93.75 168 ASP A O 1
ATOM 1314 N N . GLN A 1 169 ? -1.414 -41.375 -15.18 1 91.88 169 GLN A N 1
ATOM 1315 C CA . GLN A 1 169 ? -0.599 -42.281 -15.984 1 91.88 169 GLN A CA 1
ATOM 1316 C C . GLN A 1 169 ? 0.731 -42.562 -15.297 1 91.88 169 GLN A C 1
ATOM 1318 O O . GLN A 1 169 ? 1.349 -43.625 -15.555 1 91.88 169 GLN A O 1
ATOM 1323 N N . ALA A 1 170 ? 1.237 -41.656 -14.516 1 85.94 170 ALA A N 1
ATOM 1324 C CA . ALA A 1 170 ? 2.518 -41.812 -13.836 1 85.94 170 ALA A CA 1
ATOM 1325 C C . ALA A 1 170 ? 2.422 -42.875 -12.727 1 85.94 170 ALA A C 1
ATOM 1327 O O . ALA A 1 170 ? 3.439 -43.406 -12.273 1 85.94 170 ALA A O 1
ATOM 1328 N N . GLY A 1 171 ? 1.293 -43.281 -12.344 1 79.06 171 GLY A N 1
ATOM 1329 C CA . GLY A 1 171 ? 1.113 -44.25 -11.289 1 79.06 171 GLY A CA 1
ATOM 1330 C C . GLY A 1 171 ? 0.938 -43.625 -9.914 1 79.06 171 GLY A C 1
ATOM 1331 O O . GLY A 1 171 ? 0.958 -42.406 -9.781 1 79.06 171 GLY A O 1
ATOM 1332 N N . ARG A 1 172 ? 0.804 -44.5 -8.875 1 77.56 172 ARG A N 1
ATOM 1333 C CA . ARG A 1 172 ? 0.405 -44.031 -7.551 1 77.56 172 ARG A CA 1
ATOM 1334 C C . ARG A 1 172 ? 1.617 -43.875 -6.641 1 77.56 172 ARG A C 1
ATOM 1336 O O . ARG A 1 172 ? 1.587 -43.094 -5.691 1 77.56 172 ARG A O 1
ATOM 1343 N N . THR A 1 173 ? 2.639 -44.531 -7.051 1 79.38 173 THR A N 1
ATOM 1344 C CA . THR A 1 173 ? 3.781 -44.5 -6.145 1 79.38 173 THR A CA 1
ATOM 1345 C C . THR A 1 173 ? 4.508 -43.156 -6.219 1 79.38 173 THR A C 1
ATOM 1347 O O . THR A 1 173 ? 4.855 -42.719 -7.309 1 79.38 173 THR A O 1
ATOM 1350 N N . GLY A 1 174 ? 4.613 -42.406 -5.105 1 83.12 174 GLY A N 1
ATOM 1351 C CA . GLY A 1 174 ? 5.387 -41.188 -4.988 1 83.12 174 GLY A CA 1
ATOM 1352 C C . GLY A 1 174 ? 4.656 -39.969 -5.52 1 83.12 174 GLY A C 1
ATOM 1353 O O . GLY A 1 174 ? 5.281 -38.938 -5.84 1 83.12 174 GLY A O 1
ATOM 1354 N N . THR A 1 175 ? 3.33 -40.125 -5.715 1 90.75 175 THR A N 1
ATOM 1355 C CA . THR A 1 175 ? 2.629 -39 -6.34 1 90.75 175 THR A CA 1
ATOM 1356 C C . THR A 1 175 ? 1.708 -38.312 -5.34 1 90.75 175 THR A C 1
ATOM 1358 O O . THR A 1 175 ? 0.916 -37.438 -5.715 1 90.75 175 THR A O 1
ATOM 1361 N N . ALA A 1 176 ? 1.817 -38.656 -4.082 1 91.19 176 ALA A N 1
ATOM 1362 C CA . ALA A 1 176 ? 0.915 -38.094 -3.072 1 91.19 176 ALA A CA 1
ATOM 1363 C C . ALA A 1 176 ? 1.046 -36.594 -2.982 1 91.19 176 ALA A C 1
ATOM 1365 O O . ALA A 1 176 ? 0.042 -35.875 -2.945 1 91.19 176 ALA A O 1
ATOM 1366 N N . LEU A 1 177 ? 2.273 -36.094 -2.961 1 92.81 177 LEU A N 1
ATOM 1367 C CA . LEU A 1 177 ? 2.527 -34.656 -2.855 1 92.81 177 LEU A CA 1
ATOM 1368 C C . LEU A 1 177 ? 2 -33.938 -4.082 1 92.81 177 LEU A C 1
ATOM 1370 O O . LEU A 1 177 ? 1.502 -32.812 -3.971 1 92.81 177 LEU A O 1
ATOM 1374 N N . LEU A 1 178 ? 2.092 -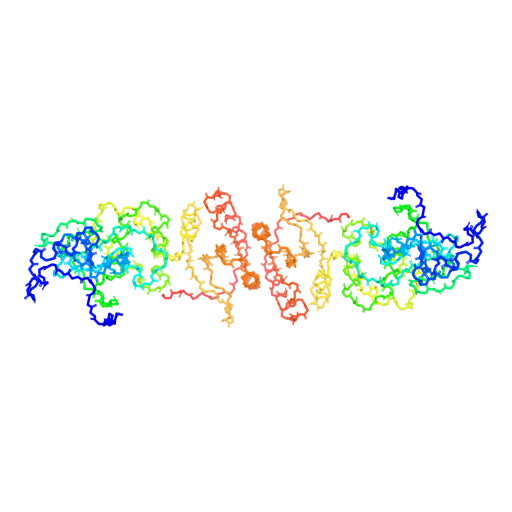34.531 -5.219 1 95.44 178 LEU A N 1
ATOM 1375 C CA . LEU A 1 178 ? 1.627 -33.938 -6.465 1 95.44 178 LEU A CA 1
ATOM 1376 C C . LEU A 1 178 ? 0.106 -33.844 -6.484 1 95.44 178 LEU A C 1
ATOM 1378 O O . LEU A 1 178 ? -0.446 -32.812 -6.887 1 95.44 178 LEU A O 1
ATOM 1382 N N . ARG A 1 179 ? -0.49 -34.875 -6.031 1 95.06 179 ARG A N 1
ATOM 1383 C CA . ARG A 1 179 ? -1.948 -34.906 -5.98 1 95.06 179 ARG A CA 1
ATOM 1384 C C . ARG A 1 179 ? -2.467 -33.875 -4.984 1 95.06 179 ARG A C 1
ATOM 1386 O O . ARG A 1 179 ? -3.449 -33.156 -5.258 1 95.06 179 ARG A O 1
ATOM 1393 N N . LYS A 1 180 ? -1.762 -33.781 -3.891 1 94.81 180 LYS A N 1
ATOM 1394 C CA . LYS A 1 180 ? -2.098 -32.781 -2.887 1 94.81 180 LYS A CA 1
ATOM 1395 C C . LYS A 1 180 ? -1.991 -31.359 -3.465 1 94.81 180 LYS A C 1
ATOM 1397 O O . LYS A 1 180 ? -2.846 -30.516 -3.205 1 94.81 180 LYS A O 1
ATOM 1402 N N . ALA A 1 181 ? -0.977 -31.109 -4.281 1 95.88 181 ALA A N 1
ATOM 1403 C CA . ALA A 1 181 ? -0.738 -29.797 -4.879 1 95.88 181 ALA A CA 1
ATOM 1404 C C . ALA A 1 181 ? -1.754 -29.5 -5.98 1 95.88 181 ALA A C 1
ATOM 1406 O O . ALA A 1 181 ? -2.111 -28.344 -6.211 1 95.88 181 ALA A O 1
ATOM 1407 N N . LEU A 1 182 ? -2.24 -30.516 -6.629 1 96.12 182 LEU A N 1
ATOM 1408 C CA . LEU A 1 182 ? -3.125 -30.344 -7.773 1 96.12 182 LEU A CA 1
ATOM 1409 C C . LEU A 1 182 ? -4.559 -30.094 -7.324 1 96.12 182 LEU A C 1
ATOM 1411 O O . LEU A 1 182 ? -5.312 -29.391 -8.008 1 96.12 182 LEU A O 1
ATOM 1415 N N . THR A 1 183 ? -4.957 -30.578 -6.148 1 96.06 183 THR A N 1
ATOM 1416 C CA . THR A 1 183 ? -6.336 -30.578 -5.664 1 96.06 183 THR A CA 1
ATOM 1417 C C . THR A 1 183 ? -6.879 -29.141 -5.621 1 96.06 183 THR A C 1
ATOM 1419 O O . THR A 1 183 ? -7.922 -28.859 -6.215 1 96.06 183 THR A O 1
ATOM 1422 N N . PRO A 1 184 ? -6.176 -28.203 -4.992 1 96.44 184 PRO A N 1
ATOM 1423 C CA . PRO A 1 184 ? -6.723 -26.844 -4.977 1 96.44 184 PRO A CA 1
ATOM 1424 C C . PRO A 1 184 ? -6.805 -26.219 -6.367 1 96.44 184 PRO A C 1
ATOM 1426 O O . PRO A 1 184 ? -7.695 -25.406 -6.637 1 96.44 184 PRO A O 1
ATOM 1429 N N . LEU A 1 185 ? -5.898 -26.625 -7.254 1 96.12 185 LEU A N 1
ATOM 1430 C CA . LEU A 1 185 ? -5.898 -26.078 -8.609 1 96.12 185 LEU A CA 1
ATOM 1431 C C . LEU A 1 185 ? -7.133 -26.531 -9.375 1 96.12 185 LEU A C 1
ATOM 1433 O O . LEU A 1 185 ? -7.715 -25.75 -10.133 1 96.12 185 LEU A O 1
ATOM 1437 N N . VAL A 1 186 ? -7.465 -27.719 -9.156 1 95.94 186 VAL A N 1
ATOM 1438 C CA . VAL A 1 186 ? -8.656 -28.266 -9.805 1 95.94 186 VAL A CA 1
ATOM 1439 C C . VAL A 1 186 ? -9.891 -27.5 -9.344 1 95.94 186 VAL A C 1
ATOM 1441 O O . VAL A 1 186 ? -10.812 -27.266 -10.125 1 95.94 186 VAL A O 1
ATOM 1444 N N . ALA A 1 187 ? -9.852 -27.094 -8.094 1 94.38 187 ALA A N 1
ATOM 1445 C CA . ALA A 1 187 ? -10.977 -26.359 -7.527 1 94.38 187 ALA A CA 1
ATOM 1446 C C . ALA A 1 187 ? -11 -24.922 -8.039 1 94.38 187 ALA A C 1
ATOM 1448 O O . ALA A 1 187 ? -11.977 -24.203 -7.824 1 94.38 187 ALA A O 1
ATOM 1449 N N . GLY A 1 188 ? -9.922 -24.484 -8.641 1 93.75 188 GLY A N 1
ATOM 1450 C CA . GLY A 1 188 ? -9.938 -23.172 -9.273 1 93.75 188 GLY A CA 1
ATOM 1451 C C . GLY A 1 188 ? -8.906 -22.219 -8.695 1 93.75 188 GLY A C 1
ATOM 1452 O O . GLY A 1 188 ? -8.773 -21.078 -9.156 1 93.75 188 GLY A O 1
ATOM 1453 N N . ALA A 1 189 ? -8.125 -22.641 -7.691 1 93.88 189 ALA A N 1
ATOM 1454 C CA . ALA A 1 189 ? -7.055 -21.797 -7.148 1 93.88 189 ALA A CA 1
ATOM 1455 C C . ALA A 1 189 ? -5.996 -21.516 -8.211 1 93.88 189 ALA A C 1
ATOM 1457 O O . ALA A 1 189 ? -5.727 -22.359 -9.07 1 93.88 189 ALA A O 1
ATOM 1458 N N . ARG A 1 190 ? -5.352 -20.328 -8.078 1 92.69 190 ARG A N 1
ATOM 1459 C CA . ARG A 1 190 ? -4.445 -19.922 -9.148 1 92.69 190 ARG A CA 1
ATOM 1460 C C . ARG A 1 190 ? -3.07 -19.578 -8.594 1 92.69 190 ARG A C 1
ATOM 1462 O O . ARG A 1 190 ? -2.184 -19.156 -9.344 1 92.69 190 ARG A O 1
ATOM 1469 N N . SER A 1 191 ? -2.898 -19.625 -7.336 1 92.62 191 SER A N 1
ATOM 1470 C CA . SER A 1 191 ? -1.629 -19.297 -6.695 1 92.62 191 SER A CA 1
ATOM 1471 C C . SER A 1 191 ? -1.403 -20.141 -5.445 1 92.62 191 SER A C 1
ATOM 1473 O O . SER A 1 191 ? -2.316 -20.812 -4.973 1 92.62 191 SER A O 1
ATOM 1475 N N . VAL A 1 192 ? -0.189 -20.062 -5 1 93.31 192 VAL A N 1
ATOM 1476 C CA . VAL A 1 192 ? 0.15 -20.766 -3.768 1 93.31 192 VAL A CA 1
ATOM 1477 C C . VAL A 1 192 ? -0.716 -20.25 -2.623 1 93.31 192 VAL A C 1
ATOM 1479 O O . VAL A 1 192 ? -1.244 -21.031 -1.829 1 93.31 192 VAL A O 1
ATOM 1482 N N . ALA A 1 193 ? -0.94 -18.969 -2.615 1 94.31 193 ALA A N 1
ATOM 1483 C CA . ALA A 1 193 ? -1.737 -18.359 -1.557 1 94.31 193 ALA A CA 1
ATOM 1484 C C . ALA A 1 193 ? -3.193 -18.812 -1.638 1 94.31 193 ALA A C 1
ATOM 1486 O O . ALA A 1 193 ? -3.816 -19.109 -0.614 1 94.31 193 ALA A O 1
ATOM 1487 N N . GLU A 1 194 ? -3.678 -18.906 -2.834 1 95.19 194 GLU A N 1
ATOM 1488 C CA . GLU A 1 194 ? -5.051 -19.375 -3.002 1 95.19 194 GLU A CA 1
ATOM 1489 C C . GLU A 1 194 ? -5.184 -20.844 -2.635 1 95.19 194 GLU A C 1
ATOM 1491 O O . GLU A 1 194 ? -6.219 -21.266 -2.109 1 95.19 194 GLU A O 1
ATOM 1496 N N . ALA A 1 195 ? -4.125 -21.578 -2.895 1 95.25 195 ALA A N 1
ATOM 1497 C CA . ALA A 1 195 ? -4.133 -22.984 -2.479 1 95.25 195 ALA A CA 1
ATOM 1498 C C . ALA A 1 195 ? -4.184 -23.109 -0.958 1 95.25 195 ALA A C 1
ATOM 1500 O O . ALA A 1 195 ? -4.918 -23.938 -0.419 1 95.25 195 ALA A O 1
ATOM 1501 N N . ASP A 1 196 ? -3.377 -22.266 -0.318 1 95.62 196 ASP A N 1
ATOM 1502 C CA . ASP A 1 196 ? -3.428 -22.219 1.14 1 95.62 196 ASP A CA 1
ATOM 1503 C C . ASP A 1 196 ? -4.82 -21.844 1.63 1 95.62 196 ASP A C 1
ATOM 1505 O O . ASP A 1 196 ? -5.34 -22.438 2.578 1 95.62 196 ASP A O 1
ATOM 1509 N N . ALA A 1 197 ? -5.387 -20.891 0.991 1 97.31 197 ALA A N 1
ATOM 1510 C CA . ALA A 1 197 ? -6.734 -20.453 1.345 1 97.31 197 ALA A CA 1
ATOM 1511 C C . ALA A 1 197 ? -7.75 -21.578 1.135 1 97.31 197 ALA A C 1
ATOM 1513 O O . ALA A 1 197 ? -8.656 -21.75 1.951 1 97.31 197 ALA A O 1
ATOM 1514 N N . TYR A 1 198 ? -7.641 -22.328 0.035 1 96.62 198 TYR A N 1
ATOM 1515 C CA . TYR A 1 198 ? -8.508 -23.469 -0.242 1 96.62 198 TYR A CA 1
ATOM 1516 C C . TYR A 1 198 ? -8.469 -24.469 0.906 1 96.62 198 TYR A C 1
ATOM 1518 O O . TYR A 1 198 ? -9.516 -24.891 1.398 1 96.62 198 TYR A O 1
ATOM 1526 N N . ARG A 1 199 ? -7.297 -24.781 1.316 1 96 199 ARG A N 1
ATOM 1527 C CA . ARG A 1 199 ? -7.141 -25.766 2.391 1 96 199 ARG A CA 1
ATOM 1528 C C . ARG A 1 199 ? -7.758 -25.25 3.689 1 96 199 ARG A C 1
ATOM 1530 O O . ARG A 1 199 ? -8.391 -26 4.426 1 96 199 ARG A O 1
ATOM 1537 N N . LEU A 1 200 ? -7.543 -23.984 3.947 1 96.88 200 LEU A N 1
ATOM 1538 C CA . LEU A 1 200 ? -8.109 -23.391 5.156 1 96.88 200 LEU A CA 1
ATOM 1539 C C . LEU A 1 200 ? -9.633 -23.391 5.098 1 96.88 200 LEU A C 1
ATOM 1541 O O . LEU A 1 200 ? -10.297 -23.688 6.094 1 96.88 200 LEU A O 1
ATOM 1545 N N . TRP A 1 201 ? -10.18 -23.031 3.957 1 97 201 TRP A N 1
ATOM 1546 C CA . TRP A 1 201 ? -11.633 -23.031 3.805 1 97 201 TRP A CA 1
ATOM 1547 C C . TRP A 1 201 ? -12.203 -24.422 4.047 1 97 201 TRP A C 1
ATOM 1549 O O . TRP A 1 201 ? -13.25 -24.562 4.684 1 97 201 TRP A O 1
ATOM 1559 N N . GLN A 1 202 ? -11.516 -25.438 3.568 1 95.75 202 GLN A N 1
ATOM 1560 C CA . GLN A 1 202 ? -11.969 -26.812 3.758 1 95.75 202 GLN A CA 1
ATOM 1561 C C . GLN A 1 202 ? -12.086 -27.156 5.238 1 95.75 202 GLN A C 1
ATOM 1563 O O . GLN A 1 202 ? -12.969 -27.922 5.641 1 95.75 202 GLN A O 1
ATOM 1568 N N . ARG A 1 203 ? -11.336 -26.531 5.992 1 95.31 203 ARG A N 1
ATOM 1569 C CA . ARG A 1 203 ? -11.312 -26.781 7.43 1 95.31 203 ARG A CA 1
ATOM 1570 C C . ARG A 1 203 ? -12.375 -25.953 8.148 1 95.31 203 ARG A C 1
ATOM 1572 O O . ARG A 1 203 ? -12.703 -26.234 9.305 1 95.31 203 ARG A O 1
ATOM 1579 N N . SER A 1 204 ? -12.875 -24.984 7.57 1 96.12 204 SER A N 1
ATOM 1580 C CA . SER A 1 204 ? -13.727 -23.984 8.219 1 96.12 204 SER A CA 1
ATOM 1581 C C . SER A 1 204 ? -15.117 -24.547 8.508 1 96.12 204 SER A C 1
ATOM 1583 O O . SER A 1 204 ? -15.805 -24.078 9.422 1 96.12 204 SER A O 1
ATOM 1585 N N . GLY A 1 205 ? -15.57 -25.484 7.668 1 95.56 205 GLY A N 1
ATOM 1586 C CA . GLY A 1 205 ? -16.922 -26 7.781 1 95.56 205 GLY A CA 1
ATOM 1587 C C . GLY A 1 205 ? -17.953 -25.109 7.125 1 95.56 205 GLY A C 1
ATOM 1588 O O . GLY A 1 205 ? -19.156 -25.391 7.203 1 95.56 205 GLY A O 1
ATOM 1589 N N . LEU A 1 206 ? -17.578 -24.141 6.469 1 96.06 206 LEU A N 1
ATOM 1590 C CA . LEU A 1 206 ? -18.484 -23.219 5.777 1 96.06 206 LEU A CA 1
ATOM 1591 C C . LEU A 1 206 ? -18.906 -23.781 4.43 1 96.06 206 LEU A C 1
ATOM 1593 O O . LEU A 1 206 ? -18.297 -24.734 3.934 1 96.06 206 LEU A O 1
ATOM 1597 N N . PRO A 1 207 ? -19.984 -23.266 3.867 1 94.94 207 PRO A N 1
ATOM 1598 C CA . PRO A 1 207 ? -20.484 -23.797 2.592 1 94.94 207 PRO A CA 1
ATOM 1599 C C . PRO A 1 207 ? -19.469 -23.625 1.456 1 94.94 207 PRO A C 1
ATOM 1601 O O . PRO A 1 207 ? -18.625 -22.719 1.513 1 94.94 207 PRO A O 1
ATOM 1604 N N . PRO A 1 208 ? -19.609 -24.469 0.511 1 92.69 208 PRO A N 1
ATOM 1605 C CA . PRO A 1 208 ? -18.656 -24.375 -0.602 1 92.69 208 PRO A CA 1
ATOM 1606 C C . PRO A 1 208 ? -18.812 -23.094 -1.402 1 92.69 208 PRO A C 1
ATOM 1608 O O . PRO A 1 208 ? -19.859 -22.438 -1.337 1 92.69 208 PRO A O 1
ATOM 1611 N N . GLY A 1 209 ? -17.766 -22.703 -2.033 1 93.94 209 GLY A N 1
ATOM 1612 C CA . GLY A 1 209 ? -17.75 -21.547 -2.91 1 93.94 209 GLY A CA 1
ATOM 1613 C C . GLY A 1 209 ? -17 -21.781 -4.207 1 93.94 209 GLY A C 1
ATOM 1614 O O . GLY A 1 209 ? -16.75 -22.922 -4.578 1 93.94 209 GLY A O 1
ATOM 1615 N N . GLN A 1 210 ? -16.875 -20.719 -4.918 1 93.75 210 GLN A N 1
ATOM 1616 C CA . GLN A 1 210 ? -16.203 -20.781 -6.211 1 93.75 210 GLN A CA 1
ATOM 1617 C C . GLN A 1 210 ? -14.969 -19.891 -6.23 1 93.75 210 GLN A C 1
ATOM 1619 O O . GLN A 1 210 ? -14.961 -18.812 -5.633 1 93.75 210 GLN A O 1
ATOM 1624 N N . TRP A 1 211 ? -14 -20.328 -6.922 1 93.81 211 TRP A N 1
ATOM 1625 C CA . TRP A 1 211 ? -12.742 -19.609 -7.012 1 93.81 211 TRP A CA 1
ATOM 1626 C C . TRP A 1 211 ? -12.648 -18.828 -8.32 1 93.81 211 TRP A C 1
ATOM 1628 O O . TRP A 1 211 ? -13.055 -19.328 -9.375 1 93.81 211 TRP A O 1
ATOM 1638 N N . ASN A 1 212 ? -12.07 -17.625 -8.234 1 91.62 212 ASN A N 1
ATOM 1639 C CA . ASN A 1 212 ? -11.789 -16.781 -9.383 1 91.62 212 ASN A CA 1
ATOM 1640 C C . ASN A 1 212 ? -13.031 -16.562 -10.242 1 91.62 212 ASN A C 1
ATOM 1642 O O . ASN A 1 212 ? -13.008 -16.812 -11.445 1 91.62 212 ASN A O 1
ATOM 1646 N N . VAL A 1 213 ? -14.008 -15.977 -9.641 1 91.94 213 VAL A N 1
ATOM 1647 C CA . VAL A 1 213 ? -15.297 -15.734 -10.281 1 91.94 213 VAL A CA 1
ATOM 1648 C C . VAL A 1 213 ? -15.445 -14.25 -10.586 1 91.94 213 VAL A C 1
ATOM 1650 O O . VAL A 1 213 ? -15.133 -13.398 -9.75 1 91.94 213 VAL A O 1
ATOM 1653 N N . SER A 1 214 ? -15.938 -13.961 -11.766 1 93.56 214 SER A N 1
ATOM 1654 C CA . SER A 1 214 ? -16.281 -12.586 -12.117 1 93.56 214 SER A CA 1
ATOM 1655 C C . SER A 1 214 ? -17.688 -12.227 -11.664 1 93.56 214 SER A C 1
ATOM 1657 O O . SER A 1 214 ? -18.641 -12.953 -11.953 1 93.56 214 SER A O 1
ATOM 1659 N N . ILE A 1 215 ? -17.781 -11.156 -10.945 1 93.38 215 ILE A N 1
ATOM 1660 C CA . ILE A 1 215 ? -19.047 -10.695 -10.375 1 93.38 215 ILE A CA 1
ATOM 1661 C C . ILE A 1 215 ? -19.5 -9.422 -11.07 1 93.38 215 ILE A C 1
ATOM 1663 O O . ILE A 1 215 ? -18.703 -8.508 -11.289 1 93.38 215 ILE A O 1
ATOM 1667 N N . PHE A 1 216 ? -20.734 -9.359 -11.469 1 92.56 216 PHE A N 1
ATOM 1668 C CA . PHE A 1 216 ? -21.328 -8.203 -12.117 1 92.56 216 PHE A CA 1
ATOM 1669 C C . PHE A 1 216 ? -22.578 -7.754 -11.375 1 92.56 216 PHE A C 1
ATOM 1671 O O . PHE A 1 216 ? -23.219 -8.555 -10.688 1 92.56 216 PHE A O 1
ATOM 1678 N N . ASP A 1 217 ? -22.891 -6.457 -11.484 1 86.56 217 ASP A N 1
ATOM 1679 C CA . ASP A 1 217 ? -24.125 -5.984 -10.844 1 86.56 217 ASP A CA 1
ATOM 1680 C C . ASP A 1 217 ? -25.344 -6.242 -11.727 1 86.56 217 ASP A C 1
ATOM 1682 O O . ASP A 1 217 ? -25.219 -6.828 -12.805 1 86.56 217 ASP A O 1
ATOM 1686 N N . ALA A 1 218 ? -26.516 -5.855 -11.289 1 83.75 218 ALA A N 1
ATOM 1687 C CA . ALA A 1 218 ? -27.766 -6.141 -11.969 1 83.75 218 ALA A CA 1
ATOM 1688 C C . ALA A 1 218 ? -27.812 -5.473 -13.344 1 83.75 218 ALA A C 1
ATOM 1690 O O . ALA A 1 218 ? -28.484 -5.953 -14.25 1 83.75 218 ALA A O 1
ATOM 1691 N N . LYS A 1 219 ? -27.078 -4.43 -13.469 1 86.81 219 LYS A N 1
ATOM 1692 C CA . LYS A 1 219 ? -27.062 -3.697 -14.734 1 86.81 219 LYS A CA 1
ATOM 1693 C C . LYS A 1 219 ? -25.984 -4.234 -15.672 1 86.81 219 LYS A C 1
ATOM 1695 O O . LYS A 1 219 ? -25.828 -3.744 -16.797 1 86.81 219 LYS A O 1
ATOM 1700 N N . GLY A 1 220 ? -25.203 -5.164 -15.227 1 88.81 220 GLY A N 1
ATOM 1701 C CA . GLY A 1 220 ? -24.188 -5.793 -16.047 1 88.81 220 GLY A CA 1
ATOM 1702 C C . GLY A 1 220 ? -22.812 -5.164 -15.898 1 88.81 220 GLY A C 1
ATOM 1703 O O . GLY A 1 220 ? -21.891 -5.484 -16.641 1 88.81 220 GLY A O 1
ATOM 1704 N N . ASN A 1 221 ? -22.75 -4.23 -14.938 1 90.75 221 ASN A N 1
ATOM 1705 C CA . ASN A 1 221 ? -21.453 -3.602 -14.711 1 90.75 221 ASN A CA 1
ATOM 1706 C C . ASN A 1 221 ? -20.516 -4.508 -13.906 1 90.75 221 ASN A C 1
ATOM 1708 O O . ASN A 1 221 ? -20.953 -5.164 -12.953 1 90.75 221 ASN A O 1
ATOM 1712 N N . TYR A 1 222 ? -19.328 -4.582 -14.305 1 94.12 222 TYR A N 1
ATOM 1713 C CA . TYR A 1 222 ? -18.297 -5.387 -13.656 1 94.12 222 TYR A CA 1
ATOM 1714 C C . TYR A 1 222 ? -18.031 -4.891 -12.242 1 94.12 222 TYR A C 1
ATOM 1716 O O . TYR A 1 222 ? -17.844 -3.691 -12.023 1 94.12 222 TYR A O 1
ATOM 1724 N N . ILE A 1 223 ? -18.016 -5.766 -11.273 1 94.06 223 ILE A N 1
ATOM 1725 C CA . ILE A 1 223 ? -17.672 -5.434 -9.898 1 94.06 223 ILE A CA 1
ATOM 1726 C C . ILE A 1 223 ? -16.25 -5.879 -9.594 1 94.06 223 ILE A C 1
ATOM 1728 O O . ILE A 1 223 ? -15.383 -5.051 -9.305 1 94.06 223 ILE A O 1
ATOM 1732 N N . ALA A 1 224 ? -15.984 -7.223 -9.695 1 94.69 224 ALA A N 1
ATOM 1733 C CA . ALA A 1 224 ? -14.648 -7.762 -9.43 1 94.69 224 ALA A CA 1
ATOM 1734 C C . ALA A 1 224 ? -14.57 -9.242 -9.797 1 94.69 224 ALA A C 1
ATOM 1736 O O . ALA A 1 224 ? -15.602 -9.883 -10.023 1 94.69 224 ALA A O 1
ATOM 1737 N N . THR A 1 225 ? -13.414 -9.68 -10.078 1 94.12 225 THR A N 1
ATOM 1738 C CA . THR A 1 225 ? -13.133 -11.109 -10.062 1 94.12 225 THR A CA 1
ATOM 1739 C C . THR A 1 225 ? -12.586 -11.539 -8.703 1 94.12 225 THR A C 1
ATOM 1741 O O . THR A 1 225 ? -11.414 -11.297 -8.406 1 94.12 225 THR A O 1
ATOM 1744 N N . SER A 1 226 ? -13.43 -12.094 -7.961 1 94.06 226 SER A N 1
ATOM 1745 C CA . SER A 1 226 ? -13.078 -12.43 -6.586 1 94.06 226 SER A CA 1
ATOM 1746 C C . SER A 1 226 ? -12.211 -13.68 -6.523 1 94.06 226 SER A C 1
ATOM 1748 O O . SER A 1 226 ? -12.445 -14.641 -7.262 1 94.06 226 SER A O 1
ATOM 1750 N N . ASP A 1 227 ? -11.211 -13.734 -5.652 1 94.94 227 ASP A N 1
ATOM 1751 C CA . ASP A 1 227 ? -10.422 -14.945 -5.457 1 94.94 227 ASP A CA 1
ATOM 1752 C C . ASP A 1 227 ? -11.297 -16.109 -4.996 1 94.94 227 ASP A C 1
ATOM 1754 O O . ASP A 1 227 ? -11.18 -17.219 -5.516 1 94.94 227 ASP A O 1
ATOM 1758 N N . PHE A 1 228 ? -12.133 -15.883 -4.043 1 95.69 228 PHE A N 1
ATOM 1759 C CA . PHE A 1 228 ? -13.117 -16.859 -3.584 1 95.69 228 PHE A CA 1
ATOM 1760 C C . PHE A 1 228 ? -14.477 -16.188 -3.379 1 95.69 228 PHE A C 1
ATOM 1762 O O . PHE A 1 228 ? -14.555 -15.086 -2.852 1 95.69 228 PHE A O 1
ATOM 1769 N N . TRP A 1 229 ? -15.57 -16.859 -3.811 1 94.31 229 TRP A N 1
ATOM 1770 C CA . TRP A 1 229 ? -16.922 -16.312 -3.789 1 94.31 229 TRP A CA 1
ATOM 1771 C C . TRP A 1 229 ? -17.922 -17.312 -3.213 1 94.31 229 TRP A C 1
ATOM 1773 O O . TRP A 1 229 ? -17.969 -18.469 -3.648 1 94.31 229 TRP A O 1
ATOM 1783 N N . CYS A 1 230 ? -18.578 -16.922 -2.213 1 93.44 230 CYS A N 1
ATOM 1784 C CA . CYS A 1 230 ? -19.719 -17.672 -1.722 1 93.44 230 CYS A CA 1
ATOM 1785 C C . CYS A 1 230 ? -21.031 -17.016 -2.139 1 93.44 230 CYS A C 1
ATOM 1787 O O . CYS A 1 230 ? -21.484 -16.062 -1.506 1 93.44 230 CYS A O 1
ATOM 1789 N N . ASP A 1 231 ? -21.656 -17.562 -3.096 1 88.06 231 ASP A N 1
ATOM 1790 C CA . ASP A 1 231 ? -22.828 -16.984 -3.74 1 88.06 231 ASP A CA 1
ATOM 1791 C C . ASP A 1 231 ? -24.016 -16.922 -2.781 1 88.06 231 ASP A C 1
ATOM 1793 O O . ASP A 1 231 ? -24.797 -15.977 -2.803 1 88.06 231 ASP A O 1
ATOM 1797 N N . GLU A 1 232 ? -24.172 -17.844 -1.927 1 86.38 232 GLU A N 1
ATOM 1798 C CA . GLU A 1 232 ? -25.328 -17.984 -1.049 1 86.38 232 GLU A CA 1
ATOM 1799 C C . GLU A 1 232 ? -25.516 -16.734 -0.183 1 86.38 232 GLU A C 1
ATOM 1801 O O . GLU A 1 232 ? -26.641 -16.359 0.119 1 86.38 232 GLU A O 1
ATOM 1806 N N . VAL A 1 233 ? -24.469 -16.094 0.179 1 89.75 233 VAL A N 1
ATOM 1807 C CA . VAL A 1 233 ? -24.578 -14.969 1.105 1 89.75 233 VAL A CA 1
ATOM 1808 C C . VAL A 1 233 ? -23.891 -13.742 0.521 1 89.75 233 VAL A C 1
ATOM 1810 O O . VAL A 1 233 ? -23.672 -12.75 1.224 1 89.75 233 VAL A O 1
ATOM 1813 N N . ALA A 1 234 ? -23.422 -13.828 -0.753 1 89.44 234 ALA A N 1
ATOM 1814 C CA . ALA A 1 234 ? -22.703 -12.742 -1.427 1 89.44 234 ALA A CA 1
ATOM 1815 C C . ALA A 1 234 ? -21.469 -12.32 -0.631 1 89.44 234 ALA A C 1
ATOM 1817 O O . ALA A 1 234 ? -21.344 -11.156 -0.232 1 89.44 234 ALA A O 1
ATOM 1818 N N . PHE A 1 235 ? -20.656 -13.297 -0.415 1 94.38 235 PHE A N 1
ATOM 1819 C CA . PHE A 1 235 ? -19.438 -13.133 0.363 1 94.38 235 PHE A CA 1
ATOM 1820 C C . PHE A 1 235 ? -18.203 -13.344 -0.514 1 94.38 235 PHE A C 1
ATOM 1822 O O . PHE A 1 235 ? -18.078 -14.375 -1.176 1 94.38 235 PHE A O 1
ATOM 1829 N N . ALA A 1 236 ? -17.312 -12.266 -0.553 1 95.62 236 ALA A N 1
ATOM 1830 C CA . ALA A 1 236 ? -16.062 -12.336 -1.295 1 95.62 236 ALA A CA 1
ATOM 1831 C C . ALA A 1 236 ? -14.867 -12.445 -0.348 1 95.62 236 ALA A C 1
ATOM 1833 O O . ALA A 1 236 ? -14.773 -11.711 0.636 1 95.62 236 ALA A O 1
ATOM 1834 N N . TRP A 1 237 ? -14.008 -13.398 -0.548 1 97.38 237 TRP A N 1
ATOM 1835 C CA . TRP A 1 237 ? -12.734 -13.539 0.157 1 97.38 237 TRP A CA 1
ATOM 1836 C C . TRP A 1 237 ? -11.562 -13.227 -0.768 1 97.38 237 TRP A C 1
ATOM 1838 O O . TRP A 1 237 ? -11.367 -13.906 -1.779 1 97.38 237 TRP A O 1
ATOM 1848 N N . GLU A 1 238 ? -10.898 -12.133 -0.461 1 96.62 238 GLU A N 1
ATOM 1849 C CA . GLU A 1 238 ? -9.773 -11.672 -1.269 1 96.62 238 GLU A CA 1
ATOM 1850 C C . GLU A 1 238 ? -8.438 -11.992 -0.595 1 96.62 238 GLU A C 1
ATOM 1852 O O . GLU A 1 238 ? -8.227 -11.641 0.568 1 96.62 238 GLU A O 1
ATOM 1857 N N . ILE A 1 239 ? -7.566 -12.672 -1.341 1 94.94 239 ILE A N 1
ATOM 1858 C CA . ILE A 1 239 ? -6.234 -13 -0.85 1 94.94 239 ILE A CA 1
ATOM 1859 C C . ILE A 1 239 ? -5.211 -12.047 -1.465 1 94.94 239 ILE A C 1
ATOM 1861 O O . ILE A 1 239 ? -4.934 -12.117 -2.664 1 94.94 239 ILE A O 1
ATOM 1865 N N . ASP A 1 240 ? -4.848 -10.992 -0.689 1 77.12 240 ASP A N 1
ATOM 1866 C CA . ASP A 1 240 ? -4.066 -9.852 -1.16 1 77.12 240 ASP A CA 1
ATOM 1867 C C . ASP A 1 240 ? -2.65 -10.281 -1.545 1 77.12 240 ASP A C 1
ATOM 1869 O O . ASP A 1 240 ? -1.86 -10.68 -0.685 1 77.12 240 ASP A O 1
ATOM 1873 N N . SER A 1 241 ? -2.439 -10.656 -2.727 1 64.25 241 SER A N 1
ATOM 1874 C CA . SER A 1 241 ? -1.101 -11.078 -3.129 1 64.25 241 SER A CA 1
ATOM 1875 C C . SER A 1 241 ? -0.118 -9.914 -3.072 1 64.25 241 SER A C 1
ATOM 1877 O O . SER A 1 241 ? -0.471 -8.781 -3.404 1 64.25 241 SER A O 1
ATOM 1879 N N . TYR A 1 242 ? 0.802 -9.789 -1.991 1 53.25 242 TYR A N 1
ATOM 1880 C CA . TYR A 1 242 ? 1.834 -8.781 -1.777 1 53.25 242 TYR A CA 1
ATOM 1881 C C . TYR A 1 242 ? 2.646 -8.555 -3.047 1 53.25 242 TYR A C 1
ATOM 1883 O O . TYR A 1 242 ? 3.217 -7.477 -3.242 1 53.25 242 TYR A O 1
ATOM 1891 N N . ARG A 1 243 ? 2.785 -9.531 -3.889 1 53.47 243 ARG A N 1
ATOM 1892 C CA . ARG A 1 243 ? 3.898 -9.289 -4.801 1 53.47 243 ARG A CA 1
ATOM 1893 C C . ARG A 1 243 ? 3.869 -7.855 -5.328 1 53.47 243 ARG A C 1
ATOM 1895 O O . ARG A 1 243 ? 4.918 -7.242 -5.527 1 53.47 243 ARG A O 1
ATOM 1902 N N . HIS A 1 244 ? 2.652 -7.309 -5.539 1 51.94 244 HIS A N 1
ATOM 1903 C CA . HIS A 1 244 ? 2.688 -6.062 -6.293 1 51.94 244 HIS A CA 1
ATOM 1904 C C . HIS A 1 244 ? 2.117 -4.906 -5.477 1 51.94 244 HIS A C 1
ATOM 1906 O O . HIS A 1 244 ? 1.826 -3.84 -6.023 1 51.94 244 HIS A O 1
ATOM 1912 N N . HIS A 1 245 ? 1.962 -5.16 -4.176 1 56 245 HIS A N 1
ATOM 1913 C CA . HIS A 1 245 ? 1.264 -4.074 -3.498 1 56 245 HIS A CA 1
ATOM 1914 C C . HIS A 1 245 ? 2.236 -2.99 -3.049 1 56 245 HIS A C 1
ATOM 1916 O O . HIS A 1 245 ? 1.969 -2.27 -2.084 1 56 245 HIS A O 1
ATOM 1922 N N . THR A 1 246 ? 3.205 -3.002 -3.799 1 59.81 246 THR A N 1
ATOM 1923 C CA . THR A 1 246 ? 4.125 -1.959 -3.365 1 59.81 246 THR A CA 1
ATOM 1924 C C . THR A 1 246 ? 3.932 -0.688 -4.188 1 59.81 246 THR A C 1
ATOM 1926 O O . THR A 1 246 ? 4.562 0.335 -3.918 1 59.81 246 THR A O 1
ATOM 1929 N N . SER A 1 247 ? 2.873 -0.942 -5.016 1 72.94 247 SER A N 1
ATOM 1930 C CA . SER A 1 247 ? 2.777 0.245 -5.859 1 72.94 247 SER A CA 1
ATOM 1931 C C . SER A 1 247 ? 1.504 1.031 -5.57 1 72.94 247 SER A C 1
ATOM 1933 O O . SER A 1 247 ? 0.53 0.477 -5.055 1 72.94 247 SER A O 1
ATOM 1935 N N . LEU A 1 248 ? 1.492 2.182 -5.719 1 77.12 248 LEU A N 1
ATOM 1936 C CA . LEU A 1 248 ? 0.353 3.086 -5.613 1 77.12 248 LEU A CA 1
ATOM 1937 C C . LEU A 1 248 ? -0.795 2.621 -6.504 1 77.12 248 LEU A C 1
ATOM 1939 O O . LEU A 1 248 ? -1.964 2.734 -6.125 1 77.12 248 LEU A O 1
ATOM 1943 N N . GLU A 1 249 ? -0.441 2.029 -7.566 1 83.25 249 GLU A N 1
ATOM 1944 C CA . GLU A 1 249 ? -1.454 1.559 -8.508 1 83.25 249 GLU A CA 1
ATOM 1945 C C . GLU A 1 249 ? -2.217 0.363 -7.941 1 83.25 249 GLU A C 1
ATOM 1947 O O . GLU A 1 249 ? -3.436 0.263 -8.109 1 83.25 249 GLU A O 1
ATOM 1952 N N . ASP A 1 250 ? -1.507 -0.482 -7.285 1 83.62 250 ASP A N 1
ATOM 1953 C CA . ASP A 1 250 ? -2.141 -1.646 -6.672 1 83.62 250 ASP A CA 1
ATOM 1954 C C . ASP A 1 250 ? -3.102 -1.229 -5.562 1 83.62 250 ASP A C 1
ATOM 1956 O O . ASP A 1 250 ? -4.195 -1.783 -5.441 1 83.62 250 ASP A O 1
ATOM 1960 N N . HIS A 1 251 ? -2.678 -0.245 -4.855 1 85.38 251 HIS A N 1
ATOM 1961 C CA . HIS A 1 251 ? -3.535 0.263 -3.793 1 85.38 251 HIS A CA 1
ATOM 1962 C C . HIS A 1 251 ? -4.797 0.908 -4.363 1 85.38 251 HIS A C 1
ATOM 1964 O O . HIS A 1 251 ? -5.898 0.659 -3.875 1 85.38 251 HIS A O 1
ATOM 1970 N N . ARG A 1 252 ? -4.648 1.69 -5.352 1 88.38 252 ARG A N 1
ATOM 1971 C CA . ARG A 1 252 ? -5.773 2.338 -6.012 1 88.38 252 ARG A CA 1
ATOM 1972 C C . ARG A 1 252 ? -6.777 1.307 -6.523 1 88.38 252 ARG A C 1
ATOM 1974 O O . ARG A 1 252 ? -7.984 1.473 -6.352 1 88.38 252 ARG A O 1
ATOM 1981 N N . ALA A 1 253 ? -6.281 0.286 -7.113 1 90.56 253 ALA A N 1
ATOM 1982 C CA . ALA A 1 253 ? -7.141 -0.765 -7.652 1 90.56 253 ALA A CA 1
ATOM 1983 C C . ALA A 1 253 ? -7.898 -1.479 -6.535 1 90.56 253 ALA A C 1
ATOM 1985 O O . ALA A 1 253 ? -9.078 -1.795 -6.68 1 90.56 253 ALA A O 1
ATOM 1986 N N . THR A 1 254 ? -7.184 -1.704 -5.461 1 90.62 254 THR A N 1
ATOM 1987 C CA . THR A 1 254 ? -7.801 -2.373 -4.32 1 90.62 254 THR A CA 1
ATOM 1988 C C . THR A 1 254 ? -8.906 -1.512 -3.725 1 90.62 254 THR A C 1
ATOM 1990 O O . THR A 1 254 ? -10 -2.008 -3.438 1 90.62 254 THR A O 1
ATOM 1993 N N . VAL A 1 255 ? -8.641 -0.25 -3.588 1 91.88 255 VAL A N 1
ATOM 1994 C CA . VAL A 1 255 ? -9.625 0.674 -3.037 1 91.88 255 VAL A CA 1
ATOM 1995 C C . VAL A 1 255 ? -10.844 0.738 -3.953 1 91.88 255 VAL A C 1
ATOM 1997 O O . VAL A 1 255 ? -11.984 0.674 -3.484 1 91.88 255 VAL A O 1
ATOM 2000 N N . ALA A 1 256 ? -10.586 0.844 -5.219 1 93.88 256 ALA A N 1
ATOM 2001 C CA . ALA A 1 256 ? -11.68 0.904 -6.188 1 93.88 256 ALA A CA 1
ATOM 2002 C C . ALA A 1 256 ? -12.516 -0.374 -6.152 1 93.88 256 ALA A C 1
ATOM 2004 O O . ALA A 1 256 ? -13.75 -0.32 -6.16 1 93.88 256 ALA A O 1
ATOM 2005 N N . ARG A 1 257 ? -11.836 -1.481 -6.168 1 94.38 257 ARG A N 1
ATOM 2006 C CA . ARG A 1 257 ? -12.516 -2.77 -6.098 1 94.38 257 ARG A CA 1
ATOM 2007 C C . ARG A 1 257 ? -13.391 -2.857 -4.855 1 94.38 257 ARG A C 1
ATOM 2009 O O . ARG A 1 257 ? -14.562 -3.248 -4.938 1 94.38 257 ARG A O 1
ATOM 2016 N N . ASN A 1 258 ? -12.859 -2.475 -3.742 1 94.5 258 ASN A N 1
ATOM 2017 C CA . ASN A 1 258 ? -13.602 -2.551 -2.484 1 94.5 258 ASN A CA 1
ATOM 2018 C C . ASN A 1 258 ? -14.797 -1.606 -2.479 1 94.5 258 ASN A C 1
ATOM 2020 O O . ASN A 1 258 ? -15.836 -1.92 -1.896 1 94.5 258 ASN A O 1
ATOM 2024 N N . ALA A 1 259 ? -14.641 -0.496 -3.109 1 94.88 259 ALA A N 1
ATOM 2025 C CA . ALA A 1 259 ? -15.758 0.433 -3.234 1 94.88 259 ALA A CA 1
ATOM 2026 C C . ALA A 1 259 ? -16.906 -0.195 -4.02 1 94.88 259 ALA A C 1
ATOM 2028 O O . ALA A 1 259 ? -18.078 -0.031 -3.656 1 94.88 259 ALA A O 1
ATOM 2029 N N . ARG A 1 260 ? -16.547 -0.875 -5.066 1 94.56 260 ARG A N 1
ATOM 2030 C CA . ARG A 1 260 ? -17.578 -1.544 -5.855 1 94.56 260 ARG A CA 1
ATOM 2031 C C . ARG A 1 260 ? -18.266 -2.635 -5.043 1 94.56 260 ARG A C 1
ATOM 2033 O O . ARG A 1 260 ? -19.484 -2.787 -5.113 1 94.56 260 ARG A O 1
ATOM 2040 N N . TYR A 1 261 ? -17.453 -3.4 -4.27 1 94.12 261 TYR A N 1
ATOM 2041 C CA . TYR A 1 261 ? -18.047 -4.395 -3.379 1 94.12 261 TYR A CA 1
ATOM 2042 C C . TYR A 1 261 ? -19.047 -3.748 -2.428 1 94.12 261 TYR A C 1
ATOM 2044 O O . TYR A 1 261 ? -20.188 -4.219 -2.293 1 94.12 261 TYR A O 1
ATOM 2052 N N . ALA A 1 262 ? -18.656 -2.654 -1.796 1 92.81 262 ALA A N 1
ATOM 2053 C CA . ALA A 1 262 ? -19.5 -1.959 -0.82 1 92.81 262 ALA A CA 1
ATOM 2054 C C . ALA A 1 262 ? -20.781 -1.453 -1.463 1 92.81 262 ALA A C 1
ATOM 2056 O O . ALA A 1 262 ? -21.875 -1.624 -0.908 1 92.81 262 ALA A O 1
ATOM 2057 N N . ALA A 1 263 ? -20.609 -0.908 -2.627 1 90.62 263 ALA A N 1
ATOM 2058 C CA . ALA A 1 263 ? -21.75 -0.359 -3.354 1 90.62 263 ALA A CA 1
ATOM 2059 C C . ALA A 1 263 ? -22.75 -1.455 -3.711 1 90.62 263 ALA A C 1
ATOM 2061 O O . ALA A 1 263 ? -23.969 -1.219 -3.727 1 90.62 263 ALA A O 1
ATOM 2062 N N . ALA A 1 264 ? -22.266 -2.627 -3.955 1 89.69 264 ALA A N 1
ATOM 2063 C CA . ALA A 1 264 ? -23.109 -3.74 -4.375 1 89.69 264 ALA A CA 1
ATOM 2064 C C . ALA A 1 264 ? -23.688 -4.477 -3.17 1 89.69 264 ALA A C 1
ATOM 2066 O O . ALA A 1 264 ? -24.516 -5.379 -3.322 1 89.69 264 ALA A O 1
ATOM 2067 N N . GLY A 1 265 ? -23.188 -4.129 -1.985 1 88.88 265 GLY A N 1
ATOM 2068 C CA . GLY A 1 265 ? -23.641 -4.789 -0.775 1 88.88 265 GLY A CA 1
ATOM 2069 C C . GLY A 1 265 ? -22.969 -6.129 -0.534 1 88.88 265 GLY A C 1
ATOM 2070 O O . GLY A 1 265 ? -23.531 -7.008 0.117 1 88.88 265 GLY A O 1
ATOM 2071 N N . ILE A 1 266 ? -21.828 -6.336 -1.111 1 91.94 266 ILE A N 1
ATOM 2072 C CA . ILE A 1 266 ? -21.062 -7.57 -0.951 1 91.94 266 ILE A CA 1
ATOM 2073 C C . ILE A 1 266 ? -20.141 -7.441 0.251 1 91.94 266 ILE A C 1
ATOM 2075 O O . ILE A 1 266 ? -19.422 -6.441 0.395 1 91.94 266 ILE A O 1
ATOM 2079 N N . VAL A 1 267 ? -20.188 -8.391 1.165 1 93.81 267 VAL A N 1
ATOM 2080 C CA . VAL A 1 267 ? -19.234 -8.438 2.262 1 93.81 267 VAL A CA 1
ATOM 2081 C C . VAL A 1 267 ? -17.906 -9 1.762 1 93.81 267 VAL A C 1
ATOM 2083 O O . VAL A 1 267 ? -17.875 -10.062 1.144 1 93.81 267 VAL A O 1
ATOM 2086 N N . VAL A 1 268 ? -16.875 -8.25 1.976 1 95.81 268 VAL A N 1
ATOM 2087 C CA . VAL A 1 268 ? -15.578 -8.695 1.509 1 95.81 268 VAL A CA 1
ATOM 2088 C C . VAL A 1 268 ? -14.617 -8.836 2.693 1 95.81 268 VAL A C 1
ATOM 2090 O O . VAL A 1 268 ? -14.578 -7.965 3.564 1 95.81 268 VAL A O 1
ATOM 2093 N N . LEU A 1 269 ? -13.945 -9.898 2.812 1 97.19 269 LEU A N 1
ATOM 2094 C CA . LEU A 1 269 ? -12.852 -10.117 3.754 1 97.19 269 LEU A CA 1
ATOM 2095 C C . LEU A 1 269 ? -11.516 -10.227 3.021 1 97.19 269 LEU A C 1
ATOM 2097 O O . LEU A 1 269 ? -11.367 -11.055 2.117 1 97.19 269 LEU A O 1
ATOM 2101 N N . GLN A 1 270 ? -10.633 -9.352 3.385 1 96.06 270 GLN A N 1
ATOM 2102 C CA . GLN A 1 270 ? -9.281 -9.398 2.83 1 96.06 270 GLN A CA 1
ATOM 2103 C C . GLN A 1 270 ? -8.312 -10.047 3.811 1 96.06 270 GLN A C 1
ATOM 2105 O O . GLN A 1 270 ? -8.352 -9.773 5.012 1 96.06 270 GLN A O 1
ATOM 2110 N N . THR A 1 271 ? -7.461 -10.953 3.316 1 96.19 271 THR A N 1
ATOM 2111 C CA . THR A 1 271 ? -6.48 -11.641 4.148 1 96.19 271 THR A CA 1
ATOM 2112 C C . THR A 1 271 ? -5.098 -11.594 3.504 1 96.19 271 THR A C 1
ATOM 2114 O O . THR A 1 271 ? -4.961 -11.797 2.295 1 96.19 271 THR A O 1
ATOM 2117 N N . LEU A 1 272 ? -4.125 -11.266 4.281 1 93.69 272 LEU A N 1
ATOM 2118 C CA . LEU A 1 272 ? -2.748 -11.352 3.809 1 93.69 272 LEU A CA 1
ATOM 2119 C C . LEU A 1 272 ? -2.314 -12.805 3.654 1 93.69 272 LEU A C 1
ATOM 2121 O O . LEU A 1 272 ? -2.58 -13.633 4.527 1 93.69 272 LEU A O 1
ATOM 2125 N N . PRO A 1 273 ? -1.611 -13.102 2.574 1 93.62 273 PRO A N 1
ATOM 2126 C CA . PRO A 1 273 ? -1.201 -14.484 2.324 1 93.62 273 PRO A CA 1
ATOM 2127 C C . PRO A 1 273 ? -0.424 -15.086 3.49 1 93.62 273 PRO A C 1
ATOM 2129 O O . PRO A 1 273 ? -0.645 -16.25 3.85 1 93.62 273 PRO A O 1
ATOM 2132 N N . SER A 1 274 ? 0.441 -14.328 4.125 1 92.19 274 SER A N 1
ATOM 2133 C CA . SER A 1 274 ? 1.274 -14.844 5.207 1 92.19 274 SER A CA 1
ATOM 2134 C C . SER A 1 274 ? 0.424 -15.328 6.375 1 92.19 274 SER A C 1
ATOM 2136 O O . SER A 1 274 ? 0.789 -16.281 7.062 1 92.19 274 SER A O 1
ATOM 2138 N N . ARG A 1 275 ? -0.681 -14.758 6.586 1 94.75 275 ARG A N 1
ATOM 2139 C CA . ARG A 1 275 ? -1.519 -15.07 7.738 1 94.75 275 ARG A CA 1
ATOM 2140 C C . ARG A 1 275 ? -2.203 -16.422 7.566 1 94.75 275 ARG A C 1
ATOM 2142 O O . ARG A 1 275 ? -2.613 -17.047 8.547 1 94.75 275 ARG A O 1
ATOM 2149 N N . LEU A 1 276 ? -2.357 -16.844 6.344 1 96 276 LEU A N 1
ATOM 2150 C CA . LEU A 1 276 ? -3 -18.125 6.078 1 96 276 LEU A CA 1
ATOM 2151 C C . LEU A 1 276 ? -2.219 -19.266 6.723 1 96 276 LEU A C 1
ATOM 2153 O O . LEU A 1 276 ? -2.809 -20.266 7.164 1 96 276 LEU A O 1
ATOM 2157 N N . ARG A 1 277 ? -0.928 -19.094 6.809 1 94.06 277 ARG A N 1
ATOM 2158 C CA . ARG A 1 277 ? -0.064 -20.141 7.355 1 94.06 277 ARG A CA 1
ATOM 2159 C C . ARG A 1 277 ? 0.338 -19.812 8.789 1 94.06 277 ARG A C 1
ATOM 2161 O O . ARG A 1 277 ? 0.385 -20.703 9.641 1 94.06 277 ARG A O 1
ATOM 2168 N N . THR A 1 278 ? 0.55 -18.469 9.117 1 95.5 278 THR A N 1
ATOM 2169 C CA . THR A 1 278 ? 1.103 -18.094 10.414 1 95.5 278 THR A CA 1
ATOM 2170 C C . THR A 1 278 ? 0.005 -18.031 11.469 1 95.5 278 THR A C 1
ATOM 2172 O O . THR A 1 278 ? 0.251 -18.297 12.648 1 95.5 278 THR A O 1
ATOM 2175 N N . GLU A 1 279 ? -1.161 -17.656 11.031 1 96.62 279 GLU A N 1
ATOM 2176 C CA . GLU A 1 279 ? -2.268 -17.516 11.977 1 96.62 279 GLU A CA 1
ATOM 2177 C C . GLU A 1 279 ? -3.562 -18.078 11.398 1 96.62 279 GLU A C 1
ATOM 2179 O O . GLU A 1 279 ? -4.59 -17.406 11.367 1 96.62 279 GLU A O 1
ATOM 2184 N N . PRO A 1 280 ? -3.566 -19.391 11.023 1 97 280 PRO A N 1
ATOM 2185 C CA . PRO A 1 280 ? -4.738 -19.969 10.359 1 97 280 PRO A CA 1
ATOM 2186 C C . PRO A 1 280 ? -5.988 -19.938 11.242 1 97 280 PRO A C 1
ATOM 2188 O O . PRO A 1 280 ? -7.094 -19.734 10.742 1 97 280 PRO A O 1
ATOM 2191 N N . ASP A 1 281 ? -5.855 -20.094 12.547 1 97.5 281 ASP A N 1
ATOM 2192 C CA . ASP A 1 281 ? -7.016 -20.109 13.43 1 97.5 281 ASP A CA 1
ATOM 2193 C C . ASP A 1 281 ? -7.668 -18.734 13.516 1 97.5 281 ASP A C 1
ATOM 2195 O O . ASP A 1 281 ? -8.891 -18.625 13.555 1 97.5 281 ASP A O 1
ATOM 2199 N N . GLN A 1 282 ? -6.844 -17.734 13.586 1 96.81 282 GLN A N 1
ATOM 2200 C CA . GLN A 1 282 ? -7.379 -16.375 13.602 1 96.81 282 GLN A CA 1
ATOM 2201 C C . GLN A 1 282 ? -8.102 -16.062 12.297 1 96.81 282 GLN A C 1
ATOM 2203 O O . GLN A 1 282 ? -9.164 -15.43 12.305 1 96.81 282 GLN A O 1
ATOM 2208 N N . VAL A 1 283 ? -7.516 -16.469 11.195 1 97.44 283 VAL A N 1
ATOM 2209 C CA . VAL A 1 283 ? -8.148 -16.25 9.898 1 97.44 283 VAL A CA 1
ATOM 2210 C C . VAL A 1 283 ? -9.477 -16.984 9.836 1 97.44 283 VAL A C 1
ATOM 2212 O O . VAL A 1 283 ? -10.469 -16.453 9.336 1 97.44 283 VAL A O 1
ATOM 2215 N N . LEU A 1 284 ? -9.516 -18.156 10.406 1 97.75 284 LEU A N 1
ATOM 2216 C CA . LEU A 1 284 ? -10.758 -18.938 10.438 1 97.75 284 LEU A CA 1
ATOM 2217 C C . LEU A 1 284 ? -11.828 -18.203 11.234 1 97.75 284 LEU A C 1
ATOM 2219 O O . LEU A 1 284 ? -12.992 -18.156 10.828 1 97.75 284 LEU A O 1
ATOM 2223 N N . ALA A 1 285 ? -11.43 -17.641 12.344 1 97.06 285 ALA A N 1
ATOM 2224 C CA . ALA A 1 285 ? -12.375 -16.875 13.148 1 97.06 285 ALA A CA 1
ATOM 2225 C C . ALA A 1 285 ? -12.914 -15.68 12.375 1 97.06 285 ALA A C 1
ATOM 2227 O O . ALA A 1 285 ? -14.117 -15.391 12.422 1 97.06 285 ALA A O 1
ATOM 2228 N N . GLU A 1 286 ? -12.047 -15.023 11.672 1 96.5 286 GLU A N 1
ATOM 2229 C CA . GLU A 1 286 ? -12.453 -13.891 10.852 1 96.5 286 GLU A CA 1
ATOM 2230 C C . GLU A 1 286 ? -13.406 -14.32 9.742 1 96.5 286 GLU A C 1
ATOM 2232 O O . GLU A 1 286 ? -14.391 -13.633 9.453 1 96.5 286 GLU A O 1
ATOM 2237 N N . LEU A 1 287 ? -13.102 -15.445 9.117 1 97.31 287 LEU A N 1
ATOM 2238 C CA . LEU A 1 287 ? -13.953 -15.992 8.078 1 97.31 287 LEU A CA 1
ATOM 2239 C C . LEU A 1 287 ? -15.352 -16.281 8.609 1 97.31 287 LEU A C 1
ATOM 2241 O O . LEU A 1 287 ? -16.344 -15.891 7.996 1 97.31 287 LEU A O 1
ATOM 2245 N N . HIS A 1 288 ? -15.406 -16.891 9.773 1 97.44 288 HIS A N 1
ATOM 2246 C CA . HIS A 1 288 ? -16.688 -17.219 10.367 1 97.44 288 HIS A CA 1
ATOM 2247 C C . HIS A 1 288 ? -17.484 -15.945 10.695 1 97.44 288 HIS A C 1
ATOM 2249 O O . HIS A 1 288 ? -18.672 -15.859 10.406 1 97.44 288 HIS A O 1
ATOM 2255 N N . ALA A 1 289 ? -16.844 -14.969 11.258 1 94.94 289 ALA A N 1
ATOM 2256 C CA . ALA A 1 289 ? -17.5 -13.719 11.641 1 94.94 289 ALA A CA 1
ATOM 2257 C C . ALA A 1 289 ? -18 -12.969 10.406 1 94.94 289 ALA A C 1
ATOM 2259 O O . ALA A 1 289 ? -19.141 -12.5 10.383 1 94.94 289 ALA A O 1
ATOM 2260 N N . ALA A 1 290 ? -17.141 -12.867 9.383 1 94.69 290 ALA A N 1
ATOM 2261 C CA . ALA A 1 290 ? -17.531 -12.18 8.156 1 94.69 290 ALA A CA 1
ATOM 2262 C C . ALA A 1 290 ? -18.672 -12.906 7.449 1 94.69 290 ALA A C 1
ATOM 2264 O O . ALA A 1 290 ? -19.562 -12.273 6.891 1 94.69 290 ALA A O 1
ATOM 2265 N N . PHE A 1 291 ? -18.609 -14.219 7.449 1 94.62 291 PHE A N 1
ATOM 2266 C CA . PHE A 1 291 ? -19.656 -15.031 6.848 1 94.62 291 PHE A CA 1
ATOM 2267 C C . PHE A 1 291 ? -20.984 -14.805 7.562 1 94.62 291 PHE A C 1
ATOM 2269 O O . PHE A 1 291 ? -22.031 -14.641 6.918 1 94.62 291 PHE A O 1
ATOM 2276 N N . GLN A 1 292 ? -20.922 -14.75 8.883 1 92.75 292 GLN A N 1
ATOM 2277 C CA . GLN A 1 292 ? -22.125 -14.492 9.672 1 92.75 292 GLN A CA 1
ATOM 2278 C C . GLN A 1 292 ? -22.703 -13.117 9.367 1 92.75 292 GLN A C 1
ATOM 2280 O O . GLN A 1 292 ? -23.922 -12.953 9.266 1 92.75 292 GLN A O 1
ATOM 2285 N N . ALA A 1 293 ? -21.828 -12.18 9.25 1 90 293 ALA A N 1
ATOM 2286 C CA . ALA A 1 293 ? -22.266 -10.828 8.891 1 90 293 ALA A CA 1
ATOM 2287 C C . ALA A 1 293 ? -22.938 -10.812 7.527 1 90 293 ALA A C 1
ATOM 2289 O O . ALA A 1 293 ? -23.953 -10.125 7.344 1 90 293 ALA A O 1
ATOM 2290 N N . ALA A 1 294 ? -22.375 -11.523 6.578 1 90.62 294 ALA A N 1
ATOM 2291 C CA . ALA A 1 294 ? -22.938 -11.602 5.23 1 90.62 294 ALA A CA 1
ATOM 2292 C C . ALA A 1 294 ? -24.312 -12.281 5.242 1 90.62 294 ALA A C 1
ATOM 2294 O O . ALA A 1 294 ? -25.203 -11.891 4.5 1 90.62 294 ALA A O 1
ATOM 2295 N N . GLN A 1 295 ? -24.438 -13.258 6.094 1 88.56 295 GLN A N 1
ATOM 2296 C CA . GLN A 1 295 ? -25.688 -13.992 6.207 1 88.56 295 GLN A CA 1
ATOM 2297 C C . GLN A 1 295 ? -26.828 -13.07 6.676 1 88.56 295 GLN A C 1
ATOM 2299 O O . GLN A 1 295 ? -27.984 -13.273 6.309 1 88.56 295 GLN A O 1
ATOM 2304 N N . GLY A 1 296 ? -26.484 -12.102 7.465 1 81.12 296 GLY A N 1
ATOM 2305 C CA . GLY A 1 296 ? -27.484 -11.203 8.016 1 81.12 296 GLY A CA 1
ATOM 2306 C C . GLY A 1 296 ? -27.922 -10.125 7.039 1 81.12 296 GLY A C 1
ATOM 2307 O O . GLY A 1 296 ? -28.891 -9.398 7.301 1 81.12 296 GLY A O 1
ATOM 2308 N N . ARG A 1 297 ? -27.328 -10.156 5.828 1 74.62 297 ARG A N 1
ATOM 2309 C CA . ARG A 1 297 ? -27.594 -9.094 4.863 1 74.62 297 ARG A CA 1
ATOM 2310 C C . ARG A 1 297 ? -28.547 -9.578 3.766 1 74.62 297 ARG A C 1
ATOM 2312 O O . ARG A 1 297 ? -28.562 -10.773 3.447 1 74.62 297 ARG A O 1
ATOM 2319 N N . PRO A 1 298 ? -29.359 -8.547 3.336 1 70.69 298 PRO A N 1
ATOM 2320 C CA . PRO A 1 298 ? -30.094 -8.93 2.133 1 70.69 298 PRO A CA 1
ATOM 2321 C C . PRO A 1 298 ? -29.188 -9.273 0.958 1 70.69 298 PRO A C 1
ATOM 2323 O O . PRO A 1 298 ? -28.109 -8.68 0.812 1 70.69 298 PRO A O 1
ATOM 2326 N N . GLN A 1 299 ? -29.547 -10.289 0.179 1 67.75 299 GLN A N 1
ATOM 2327 C CA . GLN A 1 299 ? -28.75 -10.695 -0.971 1 67.75 299 GLN A CA 1
ATOM 2328 C C . GLN A 1 299 ? -28.766 -9.625 -2.057 1 67.75 299 GLN A C 1
ATOM 2330 O O . GLN A 1 299 ? -29.828 -9.211 -2.518 1 67.75 299 GLN A O 1
ATOM 2335 N N . PRO A 1 300 ? -27.562 -9.117 -2.324 1 69 300 PRO A N 1
ATOM 2336 C CA . PRO A 1 300 ? -27.531 -8.141 -3.414 1 69 300 PRO A CA 1
ATOM 2337 C C . PRO A 1 300 ? -27.859 -8.758 -4.77 1 69 300 PRO A C 1
ATOM 2339 O O . PRO A 1 300 ? -27.812 -9.984 -4.926 1 69 300 PRO A O 1
ATOM 2342 N N . GLU A 1 301 ? -28.422 -7.992 -5.672 1 66.5 301 GLU A N 1
ATOM 2343 C CA . GLU A 1 301 ? -28.656 -8.453 -7.035 1 66.5 301 GLU A CA 1
ATOM 2344 C C . GLU A 1 301 ? -27.375 -8.453 -7.855 1 66.5 301 GLU A C 1
ATOM 2346 O O . GLU A 1 301 ? -26.953 -7.41 -8.359 1 66.5 301 GLU A O 1
ATOM 2351 N N . ILE A 1 302 ? -26.703 -9.609 -7.855 1 63.84 302 ILE A N 1
ATOM 2352 C CA . ILE A 1 302 ? -25.438 -9.711 -8.578 1 63.84 302 ILE A CA 1
ATOM 2353 C C . ILE A 1 302 ? -25.516 -10.859 -9.578 1 63.84 302 ILE A C 1
ATOM 2355 O O . ILE A 1 302 ? -26.328 -11.766 -9.438 1 63.84 302 ILE A O 1
ATOM 2359 N N . LEU A 1 303 ? -24.859 -10.672 -10.703 1 71.94 303 LEU A N 1
ATOM 2360 C CA . LEU A 1 303 ? -24.688 -11.688 -11.734 1 71.94 303 LEU A CA 1
ATOM 2361 C C . LEU A 1 303 ? -23.281 -12.273 -11.711 1 71.94 303 LEU A C 1
ATOM 2363 O O . LEU A 1 303 ? -22.312 -11.547 -11.453 1 71.94 303 LEU A O 1
ATOM 2367 N N . LEU A 1 304 ? -23.266 -13.609 -11.773 1 72.25 304 LEU A N 1
ATOM 2368 C CA . LEU A 1 304 ? -21.969 -14.273 -11.75 1 72.25 304 LEU A CA 1
ATOM 2369 C C . LEU A 1 304 ? -21.609 -14.812 -13.125 1 72.25 304 LEU A C 1
ATOM 2371 O O . LEU A 1 304 ? -22.469 -15.312 -13.852 1 72.25 304 LEU A O 1
ATOM 2375 N N . LYS A 1 305 ? -20.547 -14.531 -13.625 1 62.62 305 LYS A N 1
ATOM 2376 C CA . LYS A 1 305 ? -19.969 -15.242 -14.766 1 62.62 305 LYS A CA 1
ATOM 2377 C C . LYS A 1 305 ? -18.797 -16.109 -14.352 1 62.62 305 LYS A C 1
ATOM 2379 O O . LYS A 1 305 ? -17.844 -15.617 -13.719 1 62.62 305 LYS A O 1
ATOM 2384 N N . ARG A 1 306 ? -19.109 -17.422 -14.445 1 56.22 306 ARG A N 1
ATOM 2385 C CA . ARG A 1 306 ? -18.047 -18.359 -14.078 1 56.22 306 ARG A CA 1
ATOM 2386 C C . ARG A 1 306 ? -16.969 -18.422 -15.156 1 56.22 306 ARG A C 1
ATOM 2388 O O . ARG A 1 306 ? -17.281 -18.281 -16.344 1 56.22 306 ARG A O 1
ATOM 2395 N N . ALA A 1 307 ? -15.766 -18.297 -14.883 1 49.75 307 ALA A N 1
ATOM 2396 C CA . ALA A 1 307 ? -14.719 -18.516 -15.875 1 49.75 307 ALA A CA 1
ATOM 2397 C C . ALA A 1 307 ? -14.906 -19.859 -16.578 1 49.75 307 ALA A C 1
ATOM 2399 O O . ALA A 1 307 ? -15.117 -20.891 -15.93 1 49.75 307 ALA A O 1
ATOM 2400 N N . ALA A 1 308 ? -15.234 -19.906 -17.969 1 37 308 ALA A N 1
ATOM 2401 C CA . ALA A 1 308 ? -15.188 -21.156 -18.703 1 37 308 ALA A CA 1
ATOM 2402 C C . ALA A 1 308 ? -13.875 -21.891 -18.438 1 37 308 ALA A C 1
ATOM 2404 O O . ALA A 1 308 ? -12.828 -21.266 -18.266 1 37 308 ALA A O 1
ATOM 2405 N N . MET B 1 1 ? 38.594 30.875 18.484 1 23.8 1 MET B N 1
ATOM 2406 C CA . MET B 1 1 ? 37.938 32.062 18.984 1 23.8 1 MET B CA 1
ATOM 2407 C C . MET B 1 1 ? 36.719 31.719 19.812 1 23.8 1 MET B C 1
ATOM 2409 O O . MET B 1 1 ? 35.781 31.062 19.312 1 23.8 1 MET B O 1
ATOM 2413 N N . LEU B 1 2 ? 36.844 31.516 21.047 1 27.83 2 LEU B N 1
ATOM 2414 C CA . LEU B 1 2 ? 35.906 31.062 22.062 1 27.83 2 LEU B CA 1
ATOM 2415 C C . LEU B 1 2 ? 34.688 31.969 22.125 1 27.83 2 LEU B C 1
ATOM 2417 O O . LEU B 1 2 ? 34.781 33.125 22.562 1 27.83 2 LEU B O 1
ATOM 2421 N N . THR B 1 3 ? 33.938 32.094 21.031 1 37.78 3 THR B N 1
ATOM 2422 C CA . THR B 1 3 ? 32.719 32.844 21.297 1 37.78 3 THR B CA 1
ATOM 2423 C C . THR B 1 3 ? 32.062 32.344 22.594 1 37.78 3 THR B C 1
ATOM 2425 O O . THR B 1 3 ? 31.906 31.125 22.781 1 37.78 3 THR B O 1
ATOM 2428 N N . ALA B 1 4 ? 32.219 32.906 23.594 1 41 4 ALA B N 1
ATOM 2429 C CA . ALA B 1 4 ? 31.578 32.562 24.859 1 41 4 ALA B CA 1
ATOM 2430 C C . ALA B 1 4 ? 30.125 32.125 24.641 1 41 4 ALA B C 1
ATOM 2432 O O . ALA B 1 4 ? 29.375 32.812 23.938 1 41 4 ALA B O 1
ATOM 2433 N N . PRO B 1 5 ? 29.75 31 24.797 1 46.56 5 PRO B N 1
ATOM 2434 C CA . PRO B 1 5 ? 28.422 30.406 24.594 1 46.56 5 PRO B CA 1
ATOM 2435 C C . PRO B 1 5 ? 27.281 31.391 24.906 1 46.56 5 PRO B C 1
ATOM 2437 O O . PRO B 1 5 ? 26.219 31.312 24.312 1 46.56 5 PRO B O 1
ATOM 2440 N N . ASP B 1 6 ? 27.453 32.375 26 1 52.84 6 ASP B N 1
ATOM 2441 C CA . ASP B 1 6 ? 26.391 33.156 26.625 1 52.84 6 ASP B CA 1
ATOM 2442 C C . ASP B 1 6 ? 26.281 34.531 26.016 1 52.84 6 ASP B C 1
ATOM 2444 O O . ASP B 1 6 ? 25.531 35.375 26.516 1 52.84 6 ASP B O 1
ATOM 2448 N N . ARG B 1 7 ? 27.062 34.906 25.062 1 63.03 7 ARG B N 1
ATOM 2449 C CA . ARG B 1 7 ? 27 36.312 24.656 1 63.03 7 ARG B CA 1
ATOM 2450 C C . ARG B 1 7 ? 26.062 36.5 23.469 1 63.03 7 ARG B C 1
ATOM 2452 O O . ARG B 1 7 ? 26.094 35.75 22.516 1 63.03 7 ARG B O 1
ATOM 2459 N N . PRO B 1 8 ? 25.219 37.531 23.641 1 81.12 8 PRO B N 1
ATOM 2460 C CA . PRO B 1 8 ? 24.281 37.75 22.531 1 81.12 8 PRO B CA 1
ATOM 2461 C C . PRO B 1 8 ? 25 38.125 21.234 1 81.12 8 PRO B C 1
ATOM 2463 O O . PRO B 1 8 ? 25.922 38.969 21.25 1 81.12 8 PRO B O 1
ATOM 2466 N N . GLU B 1 9 ? 24.781 37.469 20.219 1 92 9 GLU B N 1
ATOM 2467 C CA . GLU B 1 9 ? 25.391 37.781 18.922 1 92 9 GLU B CA 1
ATOM 2468 C C . GLU B 1 9 ? 24.672 38.906 18.219 1 92 9 GLU B C 1
ATOM 2470 O O . GLU B 1 9 ? 25.25 39.594 17.359 1 92 9 GLU B O 1
ATOM 2475 N N . VAL B 1 10 ? 23.516 39.156 18.547 1 96.5 10 VAL B N 1
ATOM 2476 C CA . VAL B 1 10 ? 22.734 40.25 17.984 1 96.5 10 VAL B CA 1
ATOM 2477 C C . VAL B 1 10 ? 22.469 41.312 19.062 1 96.5 10 VAL B C 1
ATOM 2479 O O . VAL B 1 10 ? 21.922 41 20.109 1 96.5 10 VAL B O 1
ATOM 2482 N N . VAL B 1 11 ? 22.875 42.562 18.766 1 95.94 11 VAL B N 1
ATOM 2483 C CA . VAL B 1 11 ? 22.75 43.594 19.766 1 95.94 11 VAL B CA 1
ATOM 2484 C C . VAL B 1 11 ? 22.281 44.906 19.125 1 95.94 11 VAL B C 1
ATOM 2486 O O . VAL B 1 11 ? 22.391 45.062 17.906 1 95.94 11 VAL B O 1
ATOM 2489 N N . ARG B 1 12 ? 21.797 45.75 19.969 1 95.75 12 ARG B N 1
ATOM 2490 C CA . ARG B 1 12 ? 21.5 47.094 19.5 1 95.75 12 ARG B CA 1
ATOM 2491 C C . ARG B 1 12 ? 22.766 47.938 19.438 1 95.75 12 ARG B C 1
ATOM 2493 O O . ARG B 1 12 ? 23.609 47.875 20.328 1 95.75 12 ARG B O 1
ATOM 2500 N N . ALA B 1 13 ? 22.781 48.781 18.375 1 95.88 13 ALA B N 1
ATOM 2501 C CA . ALA B 1 13 ? 23.891 49.719 18.25 1 95.88 13 ALA B CA 1
ATOM 2502 C C . ALA B 1 13 ? 23.953 50.625 19.469 1 95.88 13 ALA B C 1
ATOM 2504 O O . ALA B 1 13 ? 25.047 50.938 19.969 1 95.88 13 ALA B O 1
ATOM 2505 N N . ASN B 1 14 ? 22.859 51 19.953 1 94.38 14 ASN B N 1
ATOM 2506 C CA . ASN B 1 14 ? 22.797 51.875 21.109 1 94.38 14 ASN B CA 1
ATOM 2507 C C . ASN B 1 14 ? 23.391 51.219 22.344 1 94.38 14 ASN B C 1
ATOM 2509 O O . ASN B 1 14 ? 24.016 51.906 23.172 1 94.38 14 ASN B O 1
ATOM 2513 N N . ASP B 1 15 ? 23.141 49.969 22.469 1 93.25 15 ASP B N 1
ATOM 2514 C CA . ASP B 1 15 ? 23.719 49.25 23.594 1 93.25 15 ASP B CA 1
ATOM 2515 C C . ASP B 1 15 ? 25.25 49.219 23.516 1 93.25 15 ASP B C 1
ATOM 2517 O O . ASP B 1 15 ? 25.922 49.312 24.547 1 93.25 15 ASP B O 1
ATOM 2521 N N . LEU B 1 16 ? 25.734 49.031 22.375 1 93.81 16 LEU B N 1
ATOM 2522 C CA . LEU B 1 16 ? 27.172 49.062 22.172 1 93.81 16 LEU B CA 1
ATOM 2523 C C . LEU B 1 16 ? 27.734 50.438 22.547 1 93.81 16 LEU B C 1
ATOM 2525 O O . LEU B 1 16 ? 28.781 50.531 23.203 1 93.81 16 LEU B O 1
ATOM 2529 N N . GLU B 1 17 ? 27.016 51.438 22.156 1 95.31 17 GLU B N 1
ATOM 2530 C CA . GLU B 1 17 ? 27.422 52.812 22.5 1 95.31 17 GLU B CA 1
ATOM 2531 C C . GLU B 1 17 ? 27.469 53 24.016 1 95.31 17 GLU B C 1
ATOM 2533 O O . GLU B 1 17 ? 28.391 53.625 24.531 1 95.31 17 GLU B O 1
ATOM 2538 N N . GLN B 1 18 ? 26.5 52.5 24.609 1 94.94 18 GLN B N 1
ATOM 2539 C CA . GLN B 1 18 ? 26.375 52.656 26.047 1 94.94 18 GLN B CA 1
ATOM 2540 C C . GLN B 1 18 ? 27.547 51.969 26.781 1 94.94 18 GLN B C 1
ATOM 2542 O O . GLN B 1 18 ? 27.953 52.438 27.859 1 94.94 18 GLN B O 1
ATOM 2547 N N . ILE B 1 19 ? 28.078 50.969 26.156 1 93.38 19 ILE B N 1
ATOM 2548 C CA . ILE B 1 19 ? 29.172 50.281 26.828 1 93.38 19 ILE B CA 1
ATOM 2549 C C . ILE B 1 19 ? 30.516 50.812 26.312 1 93.38 19 ILE B C 1
ATOM 2551 O O . ILE B 1 19 ? 31.562 50.219 26.578 1 93.38 19 ILE B O 1
ATOM 2555 N N . GLY B 1 20 ? 30.5 51.844 25.406 1 93.81 20 GLY B N 1
ATOM 2556 C CA . GLY B 1 20 ? 31.734 52.562 25.125 1 93.81 20 GLY B CA 1
ATOM 2557 C C . GLY B 1 20 ? 32.188 52.406 23.688 1 93.81 20 GLY B C 1
ATOM 2558 O O . GLY B 1 20 ? 33.281 52.844 23.328 1 93.81 20 GLY B O 1
ATOM 2559 N N . VAL B 1 21 ? 31.469 51.781 22.906 1 95.25 21 VAL B N 1
ATOM 2560 C CA . VAL B 1 21 ? 31.844 51.656 21.5 1 95.25 21 VAL B CA 1
ATOM 2561 C C . VAL B 1 21 ? 31.297 52.844 20.703 1 95.25 21 VAL B C 1
ATOM 2563 O O . VAL B 1 21 ? 30.078 52.969 20.531 1 95.25 21 VAL B O 1
ATOM 2566 N N . PRO B 1 22 ? 32.156 53.688 20.188 1 95.31 22 PRO B N 1
ATOM 2567 C CA . PRO B 1 22 ? 31.688 54.875 19.469 1 95.31 22 PRO B CA 1
ATOM 2568 C C . PRO B 1 22 ? 30.906 54.5 18.203 1 95.31 22 PRO B C 1
ATOM 2570 O O . PRO B 1 22 ? 31.188 53.5 17.562 1 95.31 22 PRO B O 1
ATOM 2573 N N . ARG B 1 23 ? 30.031 55.344 17.828 1 94.06 23 ARG B N 1
ATOM 2574 C CA . ARG B 1 23 ? 29.172 55.156 16.656 1 94.06 23 ARG B CA 1
ATOM 2575 C C . ARG B 1 23 ? 30 54.969 15.391 1 94.06 23 ARG B C 1
ATOM 2577 O O . ARG B 1 23 ? 29.672 54.125 14.539 1 94.06 23 ARG B O 1
ATOM 2584 N N . ARG B 1 24 ? 31.047 55.656 15.289 1 94.81 24 ARG B N 1
ATOM 2585 C CA . ARG B 1 24 ? 31.922 55.594 14.125 1 94.81 24 ARG B CA 1
ATOM 2586 C C . ARG B 1 24 ? 32.594 54.219 14.023 1 94.81 24 ARG B C 1
ATOM 2588 O O . ARG B 1 24 ? 32.75 53.688 12.922 1 94.81 24 ARG B O 1
ATOM 2595 N N . THR B 1 25 ? 32.938 53.719 15.203 1 95.69 25 THR B N 1
ATOM 2596 C CA . THR B 1 25 ? 33.531 52.406 15.25 1 95.69 25 THR B CA 1
ATOM 2597 C C . THR B 1 25 ? 32.531 51.344 14.812 1 95.69 25 THR B C 1
ATOM 2599 O O . THR B 1 25 ? 32.875 50.438 14.047 1 95.69 25 THR B O 1
ATOM 2602 N N . ILE B 1 26 ? 31.312 51.469 15.289 1 95.12 26 ILE B N 1
ATOM 2603 C CA . ILE B 1 26 ? 30.25 50.562 14.922 1 95.12 26 ILE B CA 1
ATOM 2604 C C . ILE B 1 26 ? 30.031 50.594 13.414 1 95.12 26 ILE B C 1
ATOM 2606 O O . ILE B 1 26 ? 29.953 49.531 12.766 1 95.12 26 ILE B O 1
ATOM 2610 N N . SER B 1 27 ? 30 51.75 12.812 1 95.25 27 SER B N 1
ATOM 2611 C CA . SER B 1 27 ? 29.797 51.938 11.383 1 95.25 27 SER B CA 1
ATOM 2612 C C . SER B 1 27 ? 30.922 51.312 10.57 1 95.25 27 SER B C 1
ATOM 2614 O O . SER B 1 27 ? 30.688 50.656 9.562 1 95.25 27 SER B O 1
ATOM 2616 N N . ARG B 1 28 ? 32.062 51.5 11.047 1 94.5 28 ARG B N 1
ATOM 2617 C CA . ARG B 1 28 ? 33.219 50.969 10.359 1 94.5 28 ARG B CA 1
ATOM 2618 C C . ARG B 1 28 ? 33.219 49.438 10.398 1 94.5 28 ARG B C 1
ATOM 2620 O O . ARG B 1 28 ? 33.5 48.781 9.391 1 94.5 28 ARG B O 1
ATOM 2627 N N . ARG B 1 29 ? 32.906 48.969 11.516 1 94.38 29 ARG B N 1
ATOM 2628 C CA . ARG B 1 29 ? 32.938 47.5 11.695 1 94.38 29 ARG B CA 1
ATOM 2629 C C . ARG B 1 29 ? 31.812 46.844 10.922 1 94.38 29 ARG B C 1
ATOM 2631 O O . ARG B 1 29 ? 31.891 45.656 10.594 1 94.38 29 ARG B O 1
ATOM 2638 N N . CYS B 1 30 ? 30.75 47.562 10.688 1 94.88 30 CYS B N 1
ATOM 2639 C CA . CYS B 1 30 ? 29.609 47.031 9.945 1 94.88 30 CYS B CA 1
ATOM 2640 C C . CYS B 1 30 ? 29.766 47.281 8.453 1 94.88 30 CYS B C 1
ATOM 2642 O O . CYS B 1 30 ? 28.922 46.875 7.656 1 94.88 30 CYS B O 1
ATOM 2644 N N . ALA B 1 31 ? 30.797 48 8.023 1 93.19 31 ALA B N 1
ATOM 2645 C CA . ALA B 1 31 ? 31.047 48.25 6.609 1 93.19 31 ALA B CA 1
ATOM 2646 C C . ALA B 1 31 ? 31.438 46.969 5.867 1 93.19 31 ALA B C 1
ATOM 2648 O O . ALA B 1 31 ? 31.703 45.938 6.492 1 93.19 31 ALA B O 1
ATOM 2649 N N . ALA B 1 32 ? 31.359 47.094 4.516 1 90.88 32 ALA B N 1
ATOM 2650 C CA . ALA B 1 32 ? 31.719 45.938 3.688 1 90.88 32 ALA B CA 1
ATOM 2651 C C . ALA B 1 32 ? 33.062 45.344 4.109 1 90.88 32 ALA B C 1
ATOM 2653 O O . ALA B 1 32 ? 34.062 46.062 4.215 1 90.88 32 ALA B O 1
ATOM 2654 N N . GLY B 1 33 ? 33 44.062 4.41 1 89.25 33 GLY B N 1
ATOM 2655 C CA . GLY B 1 33 ? 34.25 43.406 4.801 1 89.25 33 GLY B CA 1
ATOM 2656 C C . GLY B 1 33 ? 34.5 43.469 6.293 1 89.25 33 GLY B C 1
ATOM 2657 O O . GLY B 1 33 ? 35.469 42.875 6.785 1 89.25 33 GLY B O 1
ATOM 2658 N N . GLY B 1 34 ? 33.75 44.219 7.035 1 91.94 34 GLY B N 1
ATOM 2659 C CA . GLY B 1 34 ? 33.938 44.344 8.469 1 91.94 34 GLY B CA 1
ATOM 2660 C C . GLY B 1 34 ? 33.469 43.125 9.234 1 91.94 34 GLY B C 1
ATOM 2661 O O . GLY B 1 34 ? 32.812 42.25 8.672 1 91.94 34 GLY B O 1
ATOM 2662 N N . PRO B 1 35 ? 33.844 43.062 10.492 1 94.69 35 PRO B N 1
ATOM 2663 C CA . PRO B 1 35 ? 33.562 41.875 11.297 1 94.69 35 PRO B CA 1
ATOM 2664 C C . PRO B 1 35 ? 32.125 41.812 11.781 1 94.69 35 PRO B C 1
ATOM 2666 O O . PRO B 1 35 ? 31.688 40.812 12.359 1 94.69 35 PRO B O 1
ATOM 2669 N N . TRP B 1 36 ? 31.406 42.969 11.594 1 96.38 36 TRP B N 1
ATOM 2670 C CA . TRP B 1 36 ? 30.016 43 12.023 1 96.38 36 TRP B CA 1
ATOM 2671 C C . TRP B 1 36 ? 29.078 43.25 10.836 1 96.38 36 TRP B C 1
ATOM 2673 O O . TRP B 1 36 ? 29.547 43.531 9.727 1 96.38 36 TRP B O 1
ATOM 2683 N N . GLN B 1 37 ? 27.781 43 11.023 1 96.19 37 GLN B N 1
ATOM 2684 C CA . GLN B 1 37 ? 26.766 43.219 10 1 96.19 37 GLN B CA 1
ATOM 2685 C C . GLN B 1 37 ? 25.562 43.969 10.57 1 96.19 37 GLN B C 1
ATOM 2687 O O . GLN B 1 37 ? 25.125 43.688 11.695 1 96.19 37 GLN B O 1
ATOM 2692 N N . LEU B 1 38 ? 25.047 44.906 9.812 1 95.5 38 LEU B N 1
ATOM 2693 C CA . LEU B 1 38 ? 23.781 45.531 10.156 1 95.5 38 LEU B CA 1
ATOM 2694 C C . LEU B 1 38 ? 22.609 44.719 9.641 1 95.5 38 LEU B C 1
ATOM 2696 O O . LEU B 1 38 ? 22.391 44.625 8.43 1 95.5 38 LEU B O 1
ATOM 2700 N N . LEU B 1 39 ? 21.828 44.125 10.531 1 96.31 39 LEU B N 1
ATOM 2701 C CA . LEU B 1 39 ? 20.703 43.312 10.133 1 96.31 39 LEU B CA 1
ATOM 2702 C C . LEU B 1 39 ? 19.469 44.156 9.867 1 96.31 39 LEU B C 1
ATOM 2704 O O . LEU B 1 39 ? 18.734 43.906 8.906 1 96.31 39 LEU B O 1
ATOM 2708 N N . LEU B 1 40 ? 19.141 45.031 10.781 1 97.06 40 LEU B N 1
ATOM 2709 C CA . LEU B 1 40 ? 18.062 46.031 10.742 1 97.06 40 LEU B CA 1
ATOM 2710 C C . LEU B 1 40 ? 18.562 47.375 11.242 1 97.06 40 LEU B C 1
ATOM 2712 O O . LEU B 1 40 ? 19.656 47.469 11.812 1 97.06 40 LEU B O 1
ATOM 2716 N N . PRO B 1 41 ? 17.828 48.375 10.992 1 94.5 41 PRO B N 1
ATOM 2717 C CA . PRO B 1 41 ? 18.297 49.656 11.508 1 94.5 41 PRO B CA 1
ATOM 2718 C C . PRO B 1 41 ? 18.609 49.625 13 1 94.5 41 PRO B C 1
ATOM 2720 O O . PRO B 1 41 ? 17.719 49.344 13.812 1 94.5 41 PRO B O 1
ATOM 2723 N N . GLY B 1 42 ? 19.922 49.844 13.305 1 94.5 42 GLY B N 1
ATOM 2724 C CA . GLY B 1 42 ? 20.359 49.938 14.695 1 94.5 42 GLY B CA 1
ATOM 2725 C C . GLY B 1 42 ? 20.578 48.562 15.336 1 94.5 42 GLY B C 1
ATOM 2726 O O . GLY B 1 42 ? 20.828 48.469 16.547 1 94.5 42 GLY B O 1
ATOM 2727 N N . ILE B 1 43 ? 20.453 47.562 14.555 1 96.69 43 ILE B N 1
ATOM 2728 C CA . ILE B 1 43 ? 20.641 46.219 15.094 1 96.69 43 ILE B CA 1
ATOM 2729 C C . ILE B 1 43 ? 21.828 45.531 14.422 1 96.69 43 ILE B C 1
ATOM 2731 O O . ILE B 1 43 ? 21.844 45.344 13.203 1 96.69 43 ILE B O 1
ATOM 2735 N N . VAL B 1 44 ? 22.781 45.094 15.242 1 97.06 44 VAL B N 1
ATOM 2736 C CA . VAL B 1 44 ? 24.078 44.656 14.734 1 97.06 44 VAL B CA 1
ATOM 2737 C C . VAL B 1 44 ? 24.297 43.188 15.07 1 97.06 44 VAL B C 1
ATOM 2739 O O . VAL B 1 44 ? 24.016 42.75 16.188 1 97.06 44 VAL B O 1
ATOM 2742 N N . LEU B 1 45 ? 24.703 42.406 14.094 1 97.31 45 LEU B N 1
ATOM 2743 C CA . LEU B 1 45 ? 25.203 41.062 14.289 1 97.31 45 LEU B CA 1
ATOM 2744 C C . LEU B 1 45 ? 26.734 41.062 14.445 1 97.31 45 LEU B C 1
ATOM 2746 O O . LEU B 1 45 ? 27.438 41.5 13.547 1 97.31 45 LEU B O 1
ATOM 2750 N N . LEU B 1 46 ? 27.172 40.469 15.539 1 95.06 46 LEU B N 1
ATOM 2751 C CA . LEU B 1 46 ? 28.594 40.5 15.859 1 95.06 46 LEU B CA 1
ATOM 2752 C C . LEU B 1 46 ? 29.312 39.281 15.242 1 95.06 46 LEU B C 1
ATOM 2754 O O . LEU B 1 46 ? 30.016 38.562 15.938 1 95.06 46 LEU B O 1
ATOM 2758 N N . SER B 1 47 ? 29.094 39.094 13.992 1 93.38 47 SER B N 1
ATOM 2759 C CA . SER B 1 47 ? 29.734 38.031 13.242 1 93.38 47 SER B CA 1
ATOM 2760 C C . SER B 1 47 ? 29.703 38.312 11.75 1 93.38 47 SER B C 1
ATOM 2762 O O . SER B 1 47 ? 28.906 39.094 11.273 1 93.38 47 SER B O 1
ATOM 2764 N N . THR B 1 48 ? 30.562 37.625 11.031 1 90.94 48 THR B N 1
ATOM 2765 C CA . THR B 1 48 ? 30.656 37.812 9.586 1 90.94 48 THR B CA 1
ATOM 2766 C C . THR B 1 48 ? 29.859 36.75 8.844 1 90.94 48 THR B C 1
ATOM 2768 O O . THR B 1 48 ? 29.609 36.844 7.641 1 90.94 48 THR B O 1
ATOM 2771 N N . GLY B 1 49 ? 29.547 35.781 9.539 1 91.19 49 GLY B N 1
ATOM 2772 C CA . GLY B 1 49 ? 28.844 34.688 8.898 1 91.19 49 GLY B CA 1
ATOM 2773 C C . GLY B 1 49 ? 27.453 35.031 8.438 1 91.19 49 GLY B C 1
ATOM 2774 O O . GLY B 1 49 ? 26.891 36.062 8.875 1 91.19 49 GLY B O 1
ATOM 2775 N N . ALA B 1 50 ? 26.922 34.25 7.555 1 94.5 50 ALA B N 1
ATOM 2776 C CA . ALA B 1 50 ? 25.547 34.469 7.117 1 94.5 50 ALA B CA 1
ATOM 2777 C C . ALA B 1 50 ? 24.578 34.406 8.297 1 94.5 50 ALA B C 1
ATOM 2779 O O . ALA B 1 50 ? 24.672 33.531 9.141 1 94.5 50 ALA B O 1
ATOM 2780 N N . PRO B 1 51 ? 23.688 35.375 8.406 1 95 51 PRO B N 1
ATOM 2781 C CA . PRO B 1 51 ? 22.734 35.375 9.508 1 95 51 PRO B CA 1
ATOM 2782 C C . PRO B 1 51 ? 21.828 34.125 9.508 1 95 51 PRO B C 1
ATOM 2784 O O . PRO B 1 51 ? 21.328 33.719 8.453 1 95 51 PRO B O 1
ATOM 2787 N N . THR B 1 52 ? 21.703 33.5 10.656 1 95.25 52 THR B N 1
ATOM 2788 C CA . THR B 1 52 ? 20.781 32.375 10.828 1 95.25 52 THR B CA 1
ATOM 2789 C C . THR B 1 52 ? 19.359 32.875 11.086 1 95.25 52 THR B C 1
ATOM 2791 O O . THR B 1 52 ? 19.141 34.094 11.312 1 95.25 52 THR B O 1
ATOM 2794 N N . ASP B 1 53 ? 18.438 31.984 11.016 1 94.88 53 ASP B N 1
ATOM 2795 C CA . ASP B 1 53 ? 17.062 32.312 11.367 1 94.88 53 ASP B CA 1
ATOM 2796 C C . ASP B 1 53 ? 16.969 32.844 12.789 1 94.88 53 ASP B C 1
ATOM 2798 O O . ASP B 1 53 ? 16.219 33.781 13.062 1 94.88 53 ASP B O 1
ATOM 2802 N N . GLU B 1 54 ? 17.797 32.312 13.625 1 95.06 54 GLU B N 1
ATOM 2803 C CA . GLU B 1 54 ? 17.797 32.781 15.008 1 95.06 54 GLU B CA 1
ATOM 2804 C C . GLU B 1 54 ? 18.281 34.219 15.117 1 95.06 54 GLU B C 1
ATOM 2806 O O . GLU B 1 54 ? 17.703 35 15.867 1 95.06 54 GLU B O 1
ATOM 2811 N N . HIS B 1 55 ? 19.25 34.531 14.328 1 96.31 55 HIS B N 1
ATOM 2812 C CA . HIS B 1 55 ? 19.766 35.875 14.297 1 96.31 55 HIS B CA 1
ATOM 2813 C C . HIS B 1 55 ? 18.688 36.844 13.836 1 96.31 55 HIS B C 1
ATOM 2815 O O . HIS B 1 55 ? 18.484 37.906 14.445 1 96.31 55 HIS B O 1
ATOM 2821 N N . ARG B 1 56 ? 18.016 36.438 12.867 1 97.12 56 ARG B N 1
ATOM 2822 C CA . ARG B 1 56 ? 17 37.312 12.281 1 97.12 56 ARG B CA 1
ATOM 2823 C C . ARG B 1 56 ? 15.836 37.531 13.242 1 97.12 56 ARG B C 1
ATOM 2825 O O . ARG B 1 56 ? 15.336 38.625 13.383 1 97.12 56 ARG B O 1
ATOM 2832 N N . VAL B 1 57 ? 15.453 36.5 13.875 1 97.25 57 VAL B N 1
ATOM 2833 C CA . VAL B 1 57 ? 14.344 36.562 14.82 1 97.25 57 VAL B CA 1
ATOM 2834 C C . VAL B 1 57 ? 14.719 37.5 15.977 1 97.25 57 VAL B C 1
ATOM 2836 O O . VAL B 1 57 ? 13.938 38.375 16.359 1 97.25 57 VAL B O 1
ATOM 2839 N N . ARG B 1 58 ? 15.852 37.344 16.469 1 96.44 58 ARG B N 1
ATOM 2840 C CA . ARG B 1 58 ? 16.312 38.188 17.562 1 96.44 58 ARG B CA 1
ATOM 2841 C C . ARG B 1 58 ? 16.406 39.625 17.141 1 96.44 58 ARG B C 1
ATOM 2843 O O . ARG B 1 58 ? 16.031 40.531 17.891 1 96.44 58 ARG B O 1
ATOM 2850 N N . ALA B 1 59 ? 16.906 39.812 15.969 1 97.31 59 ALA B N 1
ATOM 2851 C CA . ALA B 1 59 ? 17.016 41.188 15.438 1 97.31 59 ALA B CA 1
ATOM 2852 C C . ALA B 1 59 ? 15.648 41.844 15.336 1 97.31 59 ALA B C 1
ATOM 2854 O O . ALA B 1 59 ? 15.484 43 15.727 1 97.31 59 ALA B O 1
ATOM 2855 N N . ALA B 1 60 ? 14.703 41.094 14.859 1 97.75 60 ALA B N 1
ATOM 2856 C CA . ALA B 1 60 ? 13.352 41.625 14.695 1 97.75 60 ALA B CA 1
ATOM 2857 C C . ALA B 1 60 ? 12.742 42 16.047 1 97.75 60 ALA B C 1
ATOM 2859 O O . ALA B 1 60 ? 12.102 43.031 16.188 1 97.75 60 ALA B O 1
ATOM 2860 N N . LEU B 1 61 ? 12.992 41.156 17 1 96.75 61 LEU B N 1
ATOM 2861 C CA . LEU B 1 61 ? 12.453 41.406 18.328 1 96.75 61 LEU B CA 1
ATOM 2862 C C . LEU B 1 61 ? 13.133 42.625 18.969 1 96.75 61 LEU B C 1
ATOM 2864 O O . LEU B 1 61 ? 12.477 43.438 19.594 1 96.75 61 LEU B O 1
ATOM 2868 N N . LEU B 1 62 ? 14.422 42.719 18.781 1 95.25 62 LEU B N 1
ATOM 2869 C CA . LEU B 1 62 ? 15.156 43.875 19.312 1 95.25 62 LEU B CA 1
ATOM 2870 C C . LEU B 1 62 ? 14.703 45.156 18.656 1 95.25 62 LEU B C 1
ATOM 2872 O O . LEU B 1 62 ? 14.562 46.188 19.328 1 95.25 62 LEU B O 1
ATOM 2876 N N . HIS B 1 63 ? 14.484 45.062 17.406 1 95.75 63 HIS B N 1
ATOM 2877 C CA . HIS B 1 63 ? 14.008 46.219 16.672 1 95.75 63 HIS B CA 1
ATOM 2878 C C . HIS B 1 63 ? 12.672 46.719 17.219 1 95.75 63 HIS B C 1
ATOM 2880 O O . HIS B 1 63 ? 12.445 47.906 17.297 1 95.75 63 HIS B O 1
ATOM 2886 N N . SER B 1 64 ? 11.812 45.781 17.656 1 93.69 64 SER B N 1
ATOM 2887 C CA . SER B 1 64 ? 10.43 46.062 18.031 1 93.69 64 SER B CA 1
ATOM 2888 C C . SER B 1 64 ? 10.344 46.5 19.5 1 93.69 64 SER B C 1
ATOM 2890 O O . SER B 1 64 ? 9.273 46.844 19.984 1 93.69 64 SER B O 1
ATOM 2892 N N . ARG B 1 65 ? 11.359 46.5 20.172 1 87.25 65 ARG B N 1
ATOM 2893 C CA . ARG B 1 65 ? 11.547 47.125 21.484 1 87.25 65 ARG B CA 1
ATOM 2894 C C . ARG B 1 65 ? 10.734 46.375 22.547 1 87.25 65 ARG B C 1
ATOM 2896 O O . ARG B 1 65 ? 10.633 45.156 22.516 1 87.25 65 ARG B O 1
ATOM 2903 N N . GLN B 1 66 ? 10.172 47.156 23.5 1 87.12 66 GLN B N 1
ATOM 2904 C CA . GLN B 1 66 ? 9.57 46.562 24.688 1 87.12 66 GLN B CA 1
ATOM 2905 C C . GLN B 1 66 ? 8.227 45.906 24.359 1 87.12 66 GLN B C 1
ATOM 2907 O O . GLN B 1 66 ? 7.457 46.438 23.562 1 87.12 66 GLN B O 1
ATOM 2912 N N . ASP B 1 67 ? 7.973 44.75 24.875 1 92.19 67 ASP B N 1
ATOM 2913 C CA . ASP B 1 67 ? 6.715 44 24.844 1 92.19 67 ASP B CA 1
ATOM 2914 C C . ASP B 1 67 ? 6.449 43.438 23.453 1 92.19 67 ASP B C 1
ATOM 2916 O O . ASP B 1 67 ? 5.301 43.156 23.094 1 92.19 67 ASP B O 1
ATOM 2920 N N . ALA B 1 68 ? 7.531 43.312 22.719 1 96.56 68 ALA B N 1
ATOM 2921 C CA . ALA B 1 68 ? 7.414 42.688 21.406 1 96.56 68 ALA B CA 1
ATOM 2922 C C . ALA B 1 68 ? 7.41 41.156 21.531 1 96.56 68 ALA B C 1
ATOM 2924 O O . ALA B 1 68 ? 8.07 40.594 22.406 1 96.56 68 ALA B O 1
ATOM 2925 N N . MET B 1 69 ? 6.68 40.5 20.656 1 98.06 69 MET B N 1
ATOM 2926 C CA . MET B 1 69 ? 6.699 39.062 20.641 1 98.06 69 MET B CA 1
ATOM 2927 C C . MET B 1 69 ? 6.566 38.531 19.219 1 98.06 69 MET B C 1
ATOM 2929 O O . MET B 1 69 ? 5.934 39.156 18.375 1 98.06 69 MET B O 1
ATOM 2933 N N . LEU B 1 70 ? 7.168 37.406 19.016 1 98.12 70 LEU B N 1
ATOM 2934 C CA . LEU B 1 70 ? 7.086 36.688 17.734 1 98.12 70 LEU B CA 1
ATOM 2935 C C . LEU B 1 70 ? 5.691 36.125 17.531 1 98.12 70 LEU B C 1
ATOM 2937 O O . LEU B 1 70 ? 5.09 35.594 18.453 1 98.12 70 LEU B O 1
ATOM 2941 N N . THR B 1 71 ? 5.105 36.219 16.312 1 98.19 71 THR B N 1
ATOM 2942 C CA . THR B 1 71 ? 3.824 35.594 15.984 1 98.19 71 THR B CA 1
ATOM 2943 C C . THR B 1 71 ? 3.865 34.969 14.594 1 98.19 71 THR B C 1
ATOM 2945 O O . THR B 1 71 ? 4.938 34.781 14.016 1 98.19 71 THR B O 1
ATOM 2948 N N . GLY B 1 72 ? 2.721 34.438 14.133 1 97.62 72 GLY B N 1
ATOM 2949 C CA . GLY B 1 72 ? 2.627 33.875 12.805 1 97.62 72 GLY B CA 1
ATOM 2950 C C . GLY B 1 72 ? 3.404 32.594 12.648 1 97.62 72 GLY B C 1
ATOM 2951 O O . GLY B 1 72 ? 3.49 31.797 13.594 1 97.62 72 GLY B O 1
ATOM 2952 N N . THR B 1 73 ? 3.953 32.438 11.445 1 97.56 73 THR B N 1
ATOM 2953 C CA . THR B 1 73 ? 4.574 31.172 11.094 1 97.56 73 THR B CA 1
ATOM 2954 C C . THR B 1 73 ? 5.848 30.938 11.906 1 97.56 73 THR B C 1
ATOM 2956 O O . THR B 1 73 ? 6.145 29.812 12.312 1 97.56 73 THR B O 1
ATOM 2959 N N . TRP B 1 74 ? 6.551 31.969 12.195 1 97.06 74 TRP B N 1
ATOM 2960 C CA . TRP B 1 74 ? 7.789 31.844 12.961 1 97.06 74 TRP B CA 1
ATOM 2961 C C . TRP B 1 74 ? 7.508 31.406 14.391 1 97.06 74 TRP B C 1
ATOM 2963 O O . TRP B 1 74 ? 8.234 30.578 14.953 1 97.06 74 TRP B O 1
ATOM 2973 N N . ALA B 1 75 ? 6.449 31.969 14.93 1 98.12 75 ALA B N 1
ATOM 2974 C CA . ALA B 1 75 ? 6.035 31.531 16.266 1 98.12 75 ALA B CA 1
ATOM 2975 C C . ALA B 1 75 ? 5.621 30.062 16.25 1 98.12 75 ALA B C 1
ATOM 2977 O O . ALA B 1 75 ? 6.004 29.281 17.125 1 98.12 75 ALA B O 1
ATOM 2978 N N . LEU B 1 76 ? 4.883 29.703 15.273 1 98.25 76 LEU B N 1
ATOM 2979 C CA . LEU B 1 76 ? 4.359 28.344 15.18 1 98.25 76 LEU B CA 1
ATOM 2980 C C . LEU B 1 76 ? 5.492 27.328 15.023 1 98.25 76 LEU B C 1
ATOM 2982 O O . LEU B 1 76 ? 5.461 26.266 15.633 1 98.25 76 LEU B O 1
ATOM 2986 N N . HIS B 1 77 ? 6.457 27.703 14.258 1 96.5 77 HIS B N 1
ATOM 2987 C CA . HIS B 1 77 ? 7.629 26.828 14.141 1 96.5 77 HIS B CA 1
ATOM 2988 C C . HIS B 1 77 ? 8.305 26.625 15.492 1 96.5 77 HIS B C 1
ATOM 2990 O O . HIS B 1 77 ? 8.719 25.516 15.82 1 96.5 77 HIS B O 1
ATOM 2996 N N . ARG B 1 78 ? 8.422 27.594 16.234 1 96.25 78 ARG B N 1
ATOM 2997 C CA . ARG B 1 78 ? 9.086 27.516 17.531 1 96.25 78 ARG B CA 1
ATOM 2998 C C . ARG B 1 78 ? 8.281 26.672 18.516 1 96.25 78 ARG B C 1
ATOM 3000 O O . ARG B 1 78 ? 8.844 26.031 19.406 1 96.25 78 ARG B O 1
ATOM 3007 N N . HIS B 1 79 ? 6.957 26.734 18.297 1 97.56 79 HIS B N 1
ATOM 3008 C CA . HIS B 1 79 ? 6.102 25.906 19.141 1 97.56 79 HIS B CA 1
ATOM 3009 C C . HIS B 1 79 ? 6.211 24.438 18.734 1 97.56 79 HIS B C 1
ATOM 3011 O O . HIS B 1 79 ? 5.809 23.547 19.5 1 97.56 79 HIS B O 1
ATOM 3017 N N . GLY B 1 80 ? 6.656 24.203 17.484 1 97 80 GLY B N 1
ATOM 3018 C CA . GLY B 1 80 ? 6.891 22.812 17.109 1 97 80 GLY B CA 1
ATOM 3019 C C . GLY B 1 80 ? 5.984 22.344 15.977 1 97 80 GLY B C 1
ATOM 3020 O O . GLY B 1 80 ? 5.973 21.172 15.633 1 97 80 GLY B O 1
ATOM 3021 N N . LEU B 1 81 ? 5.203 23.25 15.406 1 97.25 81 LEU B N 1
ATOM 3022 C CA . LEU B 1 81 ? 4.402 22.859 14.258 1 97.25 81 LEU B CA 1
ATOM 3023 C C . LEU B 1 81 ? 5.289 22.578 13.047 1 97.25 81 LEU B C 1
ATOM 3025 O O . LEU B 1 81 ? 6.328 23.219 12.867 1 97.25 81 LEU B O 1
ATOM 3029 N N . GLU B 1 82 ? 4.852 21.656 12.203 1 95.81 82 GLU B N 1
ATOM 3030 C CA . GLU B 1 82 ? 5.672 21.203 11.086 1 95.81 82 GLU B CA 1
ATOM 3031 C C . GLU B 1 82 ? 5.02 21.562 9.75 1 95.81 82 GLU B C 1
ATOM 3033 O O . GLU B 1 82 ? 5.711 21.734 8.742 1 95.81 82 GLU B O 1
ATOM 3038 N N . ARG B 1 83 ? 3.74 21.609 9.797 1 93.88 83 ARG B N 1
ATOM 3039 C CA . ARG B 1 83 ? 3.012 21.922 8.57 1 93.88 83 ARG B CA 1
ATOM 3040 C C . ARG B 1 83 ? 2.729 23.422 8.469 1 93.88 83 ARG B C 1
ATOM 3042 O O . ARG B 1 83 ? 1.573 23.828 8.336 1 93.88 83 ARG B O 1
ATOM 3049 N N . VAL B 1 84 ? 3.801 24.172 8.555 1 95 84 VAL B N 1
ATOM 3050 C CA . VAL B 1 84 ? 3.742 25.641 8.516 1 95 84 VAL B CA 1
ATOM 3051 C C . VAL B 1 84 ? 4.543 26.156 7.324 1 95 84 VAL B C 1
ATOM 3053 O O . VAL B 1 84 ? 5.695 25.766 7.121 1 95 84 VAL B O 1
ATOM 3056 N N . PRO B 1 85 ? 3.861 26.953 6.539 1 93.81 85 PRO B N 1
ATOM 3057 C CA . PRO B 1 85 ? 4.59 27.469 5.383 1 93.81 85 PRO B CA 1
ATOM 3058 C C . PRO B 1 85 ? 5.766 28.359 5.781 1 93.81 85 PRO B C 1
ATOM 3060 O O . PRO B 1 85 ? 5.734 29 6.836 1 93.81 85 PRO B O 1
ATOM 3063 N N . ARG B 1 86 ? 6.699 28.422 4.883 1 88.56 86 ARG B N 1
ATOM 3064 C CA . ARG B 1 86 ? 7.859 29.266 5.117 1 88.56 86 ARG B CA 1
ATOM 3065 C C . ARG B 1 86 ? 7.574 30.703 4.699 1 88.56 86 ARG B C 1
ATOM 3067 O O . ARG B 1 86 ? 6.961 30.953 3.658 1 88.56 86 ARG B O 1
ATOM 3074 N N . GLN B 1 87 ? 7.949 31.578 5.594 1 91 87 GLN B N 1
ATOM 3075 C CA . GLN B 1 87 ? 7.852 33 5.285 1 91 87 GLN B CA 1
ATOM 3076 C C . GLN B 1 87 ? 9.195 33.719 5.473 1 91 87 GLN B C 1
ATOM 3078 O O . GLN B 1 87 ? 9.953 33.375 6.387 1 91 87 GLN B O 1
ATOM 3083 N N . GLU B 1 88 ? 9.336 34.688 4.605 1 92.5 88 GLU B N 1
ATOM 3084 C CA . GLU B 1 88 ? 10.586 35.438 4.688 1 92.5 88 GLU B CA 1
ATOM 3085 C C . GLU B 1 88 ? 10.523 36.469 5.789 1 92.5 88 GLU B C 1
ATOM 3087 O O . GLU B 1 88 ? 11.484 36.656 6.555 1 92.5 88 GLU B O 1
ATOM 3092 N N . LYS B 1 89 ? 9.461 37.125 5.84 1 96.69 89 LYS B N 1
ATOM 3093 C CA . LYS B 1 89 ? 9.312 38.188 6.824 1 96.69 89 LYS B CA 1
ATOM 3094 C C . LYS B 1 89 ? 9.039 37.625 8.219 1 96.69 89 LYS B C 1
ATOM 3096 O O . LYS B 1 89 ? 8.305 36.656 8.367 1 96.69 89 LYS B O 1
ATOM 3101 N N . ILE B 1 90 ? 9.664 38.219 9.164 1 97.81 90 ILE B N 1
ATOM 3102 C CA . ILE B 1 90 ? 9.453 37.875 10.562 1 97.81 90 ILE B CA 1
ATOM 3103 C C . ILE B 1 90 ? 8.344 38.719 11.148 1 97.81 90 ILE B C 1
ATOM 3105 O O . ILE B 1 90 ? 8.453 39.969 11.18 1 97.81 90 ILE B O 1
ATOM 3109 N N . HIS B 1 91 ? 7.336 38.094 11.656 1 97.88 91 HIS B N 1
ATOM 3110 C CA . HIS B 1 91 ? 6.133 38.781 12.133 1 97.88 91 HIS B CA 1
ATOM 3111 C C . HIS B 1 91 ? 6.191 39 13.648 1 97.88 91 HIS B C 1
ATOM 3113 O O . HIS B 1 91 ? 6.324 38.031 14.414 1 97.88 91 HIS B O 1
ATOM 3119 N N . VAL B 1 92 ? 6.055 40.25 14.047 1 98.12 92 VAL B N 1
ATOM 3120 C CA . VAL B 1 92 ? 6.172 40.625 15.453 1 98.12 92 VAL B CA 1
ATOM 3121 C C . VAL B 1 92 ? 4.957 41.438 15.867 1 98.12 92 VAL B C 1
ATOM 3123 O O . VAL B 1 92 ? 4.504 42.312 15.125 1 98.12 92 VAL B O 1
ATOM 3126 N N . LEU B 1 93 ? 4.418 41.125 17 1 97.44 93 LEU B N 1
ATOM 3127 C CA . LEU B 1 93 ? 3.344 41.938 17.594 1 97.44 93 LEU B CA 1
ATOM 3128 C C . LEU B 1 93 ? 3.898 42.906 18.609 1 97.44 93 LEU B C 1
ATOM 3130 O O . LEU B 1 93 ? 4.789 42.594 19.391 1 97.44 93 LEU B O 1
ATOM 3134 N N . ILE B 1 94 ? 3.32 44.125 18.609 1 96.94 94 ILE B N 1
ATOM 3135 C CA . ILE B 1 94 ? 3.635 45.125 19.625 1 96.94 94 ILE B CA 1
ATOM 3136 C C . ILE B 1 94 ? 2.354 45.812 20.094 1 96.94 94 ILE B C 1
ATOM 3138 O O . ILE B 1 94 ? 1.329 45.75 19.406 1 96.94 94 ILE B O 1
ATOM 3142 N N . PRO B 1 95 ? 2.439 46.375 21.297 1 95 95 PRO B N 1
ATOM 3143 C CA . PRO B 1 95 ? 1.268 47.125 21.734 1 95 95 PRO B CA 1
ATOM 3144 C C . PRO B 1 95 ? 0.926 48.281 20.797 1 95 95 PRO B C 1
ATOM 3146 O O . PRO B 1 95 ? 1.825 48.906 20.203 1 95 95 PRO B O 1
ATOM 3149 N N . ALA B 1 96 ? -0.357 48.625 20.688 1 93.25 96 ALA B N 1
ATOM 3150 C CA . ALA B 1 96 ? -0.879 49.594 19.734 1 93.25 96 ALA B CA 1
ATOM 3151 C C . ALA B 1 96 ? -0.296 50.969 20 1 93.25 96 ALA B C 1
ATOM 3153 O O . ALA B 1 96 ? -0.184 51.781 19.078 1 93.25 96 ALA B O 1
ATOM 3154 N N . ASN B 1 97 ? 0.097 51.25 21.141 1 90.31 97 ASN B N 1
ATOM 3155 C CA . ASN B 1 97 ? 0.544 52.562 21.531 1 90.31 97 ASN B CA 1
ATOM 3156 C C . ASN B 1 97 ? 2.012 52.781 21.172 1 90.31 97 ASN B C 1
ATOM 3158 O O . ASN B 1 97 ? 2.549 53.875 21.391 1 90.31 97 ASN B O 1
ATOM 3162 N N . ARG B 1 98 ? 2.531 51.812 20.594 1 85.06 98 ARG B N 1
ATOM 3163 C CA . ARG B 1 98 ? 3.939 51.906 20.234 1 85.06 98 ARG B CA 1
ATOM 3164 C C . ARG B 1 98 ? 4.098 52.219 18.75 1 85.06 98 ARG B C 1
ATOM 3166 O O . ARG B 1 98 ? 3.324 51.719 17.922 1 85.06 98 ARG B O 1
ATOM 3173 N N . GLY B 1 99 ? 4.988 53.094 18.453 1 83.62 99 GLY B N 1
ATOM 3174 C CA . GLY B 1 99 ? 5.195 53.562 17.094 1 83.62 99 GLY B CA 1
ATOM 3175 C C . GLY B 1 99 ? 6.441 52.969 16.453 1 83.62 99 GLY B C 1
ATOM 3176 O O . GLY B 1 99 ? 7.414 53.688 16.203 1 83.62 99 GLY B O 1
ATOM 3177 N N . VAL B 1 100 ? 6.582 51.625 16.344 1 85.94 100 VAL B N 1
ATOM 3178 C CA . VAL B 1 100 ? 7.691 51 15.633 1 85.94 100 VAL B CA 1
ATOM 3179 C C . VAL B 1 100 ? 7.246 50.594 14.234 1 85.94 100 VAL B C 1
ATOM 3181 O O . VAL B 1 100 ? 6.168 50.031 14.062 1 85.94 100 VAL B O 1
ATOM 3184 N N . ALA B 1 101 ? 8.07 50.938 13.211 1 87.62 101 ALA B N 1
ATOM 3185 C CA . ALA B 1 101 ? 7.723 50.656 11.82 1 87.62 101 ALA B CA 1
ATOM 3186 C C . ALA B 1 101 ? 8.359 49.344 11.352 1 87.62 101 ALA B C 1
ATOM 3188 O O . ALA B 1 101 ? 9.289 48.844 11.984 1 87.62 101 ALA B O 1
ATOM 3189 N N . ASN B 1 102 ? 7.805 48.844 10.273 1 93.44 102 ASN B N 1
ATOM 3190 C CA . ASN B 1 102 ? 8.438 47.719 9.578 1 93.44 102 ASN B CA 1
ATOM 3191 C C . ASN B 1 102 ? 9.867 48.062 9.156 1 93.44 102 ASN B C 1
ATOM 3193 O O . ASN B 1 102 ? 10.188 49.219 8.914 1 93.44 102 ASN B O 1
ATOM 3197 N N . ALA B 1 103 ? 10.695 47.094 9.156 1 95.06 103 ALA B N 1
ATOM 3198 C CA . ALA B 1 103 ? 12.062 47.281 8.688 1 95.06 103 ALA B CA 1
ATOM 3199 C C . ALA B 1 103 ? 12.625 45.969 8.117 1 95.06 103 ALA B C 1
ATOM 3201 O O . ALA B 1 103 ? 12.672 44.938 8.812 1 95.06 103 ALA B O 1
ATOM 3202 N N . GLY B 1 104 ? 13 46.062 6.785 1 96.12 104 GLY B N 1
ATOM 3203 C CA . GLY B 1 104 ? 13.586 44.875 6.188 1 96.12 104 GLY B CA 1
ATOM 3204 C C . GLY B 1 104 ? 12.68 43.656 6.273 1 96.12 104 GLY B C 1
ATOM 3205 O O . GLY B 1 104 ? 11.57 43.656 5.75 1 96.12 104 GLY B O 1
ATOM 3206 N N . PHE B 1 105 ? 13.211 42.625 7.027 1 97.19 105 PHE B N 1
ATOM 3207 C CA . PHE B 1 105 ? 12.469 41.375 7.137 1 97.19 105 PHE B CA 1
ATOM 3208 C C . PHE B 1 105 ? 11.555 41.406 8.352 1 97.19 105 PHE B C 1
ATOM 3210 O O . PHE B 1 105 ? 10.812 40.438 8.594 1 97.19 105 PHE B O 1
ATOM 3217 N N . ALA B 1 106 ? 11.547 42.438 9.109 1 97.56 106 ALA B N 1
ATOM 3218 C CA . ALA B 1 106 ? 10.695 42.531 10.289 1 97.56 106 ALA B CA 1
ATOM 3219 C C . ALA B 1 106 ? 9.344 43.156 9.945 1 97.56 106 ALA B C 1
ATOM 3221 O O . ALA B 1 106 ? 9.281 44.312 9.5 1 97.56 106 ALA B O 1
ATOM 3222 N N . HIS B 1 107 ? 8.391 42.438 10.094 1 97.19 107 HIS B N 1
ATOM 3223 C CA . HIS B 1 107 ? 7.02 42.906 9.961 1 97.19 107 HIS B CA 1
ATOM 3224 C C . HIS B 1 107 ? 6.383 43.156 11.328 1 97.19 107 HIS B C 1
ATOM 3226 O O . HIS B 1 107 ? 6.047 42.188 12.031 1 97.19 107 HIS B O 1
ATOM 3232 N N . VAL B 1 108 ? 6.125 44.406 11.609 1 97.06 108 VAL B N 1
ATOM 3233 C CA . VAL B 1 108 ? 5.66 44.781 12.945 1 97.06 108 VAL B CA 1
ATOM 3234 C C . VAL B 1 108 ? 4.176 45.125 12.898 1 97.06 108 VAL B C 1
ATOM 3236 O O . VAL B 1 108 ? 3.756 46 12.133 1 97.06 108 VAL B O 1
ATOM 3239 N N . GLU B 1 109 ? 3.436 44.438 13.711 1 95.38 109 GLU B N 1
ATOM 3240 C CA . GLU B 1 109 ? 1.996 44.688 13.781 1 95.38 109 GLU B CA 1
ATOM 3241 C C . GLU B 1 109 ? 1.588 45.219 15.156 1 95.38 109 GLU B C 1
ATOM 3243 O O . GLU B 1 109 ? 1.866 44.562 16.172 1 95.38 109 GLU B O 1
ATOM 3248 N N . ARG B 1 110 ? 0.862 46.344 15.094 1 95.06 110 ARG B N 1
ATOM 3249 C CA . ARG B 1 110 ? 0.337 46.906 16.328 1 95.06 110 ARG B CA 1
ATOM 3250 C C . ARG B 1 110 ? -1.044 46.344 16.656 1 95.06 110 ARG B C 1
ATOM 3252 O O . ARG B 1 110 ? -1.864 46.156 15.758 1 95.06 110 ARG B O 1
ATOM 3259 N N . THR B 1 111 ? -1.193 46.062 17.906 1 93.69 111 THR B N 1
ATOM 3260 C CA . THR B 1 111 ? -2.482 45.5 18.281 1 93.69 111 THR B CA 1
ATOM 3261 C C . THR B 1 111 ? -2.918 46 19.656 1 93.69 111 THR B C 1
ATOM 3263 O O . THR B 1 111 ? -2.078 46.281 20.516 1 93.69 111 THR B O 1
ATOM 3266 N N . HIS B 1 112 ? -4.227 46.125 19.812 1 93.5 112 HIS B N 1
ATOM 3267 C CA . HIS B 1 112 ? -4.805 46.469 21.109 1 93.5 112 HIS B CA 1
ATOM 3268 C C . HIS B 1 112 ? -5.062 45.219 21.938 1 93.5 112 HIS B C 1
ATOM 3270 O O . HIS B 1 112 ? -5.395 45.312 23.125 1 93.5 112 HIS B O 1
ATOM 3276 N N . ARG B 1 113 ? -4.828 44.062 21.406 1 93.25 113 ARG B N 1
ATOM 3277 C CA . ARG B 1 113 ? -5.066 42.781 22.062 1 93.25 113 ARG B CA 1
ATOM 3278 C C . ARG B 1 113 ? -3.787 41.969 22.141 1 93.25 113 ARG B C 1
ATOM 3280 O O . ARG B 1 113 ? -3.734 40.844 21.625 1 93.25 113 ARG B O 1
ATOM 3287 N N . LEU B 1 114 ? -2.855 42.5 22.797 1 94.88 114 LEU B N 1
ATOM 3288 C CA . LEU B 1 114 ? -1.584 41.812 22.953 1 94.88 114 LEU B CA 1
ATOM 3289 C C . LEU B 1 114 ? -1.716 40.656 23.938 1 94.88 114 LEU B C 1
ATOM 3291 O O . LEU B 1 114 ? -1.999 40.875 25.125 1 94.88 114 LEU B O 1
ATOM 3295 N N . PRO B 1 115 ? -1.496 39.406 23.469 1 96 115 PRO B N 1
ATOM 3296 C CA . PRO B 1 115 ? -1.627 38.281 24.391 1 96 115 PRO B CA 1
ATOM 3297 C C . PRO B 1 115 ? -0.426 38.156 25.328 1 96 115 PRO B C 1
ATOM 3299 O O . PRO B 1 115 ? 0.581 38.844 25.156 1 96 115 PRO B O 1
ATOM 3302 N N . ARG B 1 116 ? -0.584 37.312 26.391 1 96.31 116 ARG B N 1
ATOM 3303 C CA . ARG B 1 116 ? 0.562 36.938 27.219 1 96.31 116 ARG B CA 1
ATOM 3304 C C . ARG B 1 116 ? 1.506 36 26.469 1 96.31 116 ARG B C 1
ATOM 3306 O O . ARG B 1 116 ? 1.092 34.938 26 1 96.31 116 ARG B O 1
ATOM 3313 N N . PRO B 1 117 ? 2.693 36.406 26.344 1 97.19 117 PRO B N 1
ATOM 3314 C CA . PRO B 1 117 ? 3.619 35.594 25.562 1 97.19 117 PRO B CA 1
ATOM 3315 C C . PRO B 1 117 ? 4.02 34.312 26.281 1 97.19 117 PRO B C 1
ATOM 3317 O O . PRO B 1 117 ? 3.955 34.25 27.5 1 97.19 117 PRO B O 1
ATOM 3320 N N . HIS B 1 118 ? 4.32 33.281 25.516 1 96.75 118 HIS B N 1
ATOM 3321 C CA . HIS B 1 118 ? 5.043 32.094 25.984 1 96.75 118 HIS B CA 1
ATOM 3322 C C . HIS B 1 118 ? 6.539 32.219 25.688 1 96.75 118 HIS B C 1
ATOM 3324 O O . HIS B 1 118 ? 6.93 32.688 24.625 1 96.75 118 HIS B O 1
ATOM 3330 N N . LEU B 1 119 ? 7.32 31.812 26.641 1 95.56 119 LEU B N 1
ATOM 3331 C CA . LEU B 1 119 ? 8.758 31.812 26.391 1 95.56 119 LEU B CA 1
ATOM 3332 C C . LEU B 1 119 ? 9.211 30.516 25.734 1 95.56 119 LEU B C 1
ATOM 3334 O O . LEU B 1 119 ? 9.023 29.438 26.312 1 95.56 119 LEU B O 1
ATOM 3338 N N . ARG B 1 120 ? 9.703 30.609 24.562 1 94.94 120 ARG B N 1
ATOM 3339 C CA . ARG B 1 120 ? 10.273 29.484 23.844 1 94.94 120 ARG B CA 1
ATOM 3340 C C . ARG B 1 120 ? 11.703 29.781 23.406 1 94.94 120 ARG B C 1
ATOM 3342 O O . ARG B 1 120 ? 11.938 30.734 22.641 1 94.94 120 ARG B O 1
ATOM 3349 N N . GLY B 1 121 ? 12.68 29.031 23.891 1 90.75 121 GLY B N 1
ATOM 3350 C CA . GLY B 1 121 ? 14.062 29.344 23.594 1 90.75 121 GLY B CA 1
ATOM 3351 C C . GLY B 1 121 ? 14.484 30.719 24.062 1 90.75 121 GLY B C 1
ATOM 3352 O O . GLY B 1 121 ? 15.227 31.422 23.375 1 90.75 121 GLY B O 1
ATOM 3353 N N . GLY B 1 122 ? 13.805 31.156 25.047 1 91.31 122 GLY B N 1
ATOM 3354 C CA . GLY B 1 122 ? 14.133 32.438 25.625 1 91.31 122 GLY B CA 1
ATOM 3355 C C . GLY B 1 122 ? 13.484 33.625 24.906 1 91.31 122 GLY B C 1
ATOM 3356 O O . GLY B 1 122 ? 13.734 34.781 25.234 1 91.31 122 GLY B O 1
ATOM 3357 N N . LEU B 1 123 ? 12.742 33.344 23.953 1 95.56 123 LEU B N 1
ATOM 3358 C CA . LEU B 1 123 ? 12.109 34.406 23.156 1 95.56 123 LEU B CA 1
ATOM 3359 C C . LEU B 1 123 ? 10.609 34.469 23.438 1 95.56 123 LEU B C 1
ATOM 3361 O O . LEU B 1 123 ? 9.961 33.438 23.594 1 95.56 123 LEU B O 1
ATOM 3365 N N . PRO B 1 124 ? 10.086 35.688 23.547 1 97.56 124 PRO B N 1
ATOM 3366 C CA . PRO B 1 124 ? 8.633 35.812 23.688 1 97.56 124 PRO B CA 1
ATOM 3367 C C . PRO B 1 124 ? 7.883 35.438 22.406 1 97.56 124 PRO B C 1
ATOM 3369 O O . PRO B 1 124 ? 8.141 36.031 21.359 1 97.56 124 PRO B O 1
ATOM 3372 N N . VAL B 1 125 ? 6.984 34.5 22.547 1 98.25 125 VAL B N 1
ATOM 3373 C CA . VAL B 1 125 ? 6.25 34 21.391 1 98.25 125 VAL B CA 1
ATOM 3374 C C . VAL B 1 125 ? 4.75 34.031 21.672 1 98.25 125 VAL B C 1
ATOM 3376 O O . VAL B 1 125 ? 4.312 33.688 22.781 1 98.25 125 VAL B O 1
ATOM 3379 N N . ALA B 1 126 ? 3.988 34.469 20.656 1 98.56 126 ALA B N 1
ATOM 3380 C CA . ALA B 1 126 ? 2.535 34.469 20.812 1 98.56 126 ALA B CA 1
ATOM 3381 C C . ALA B 1 126 ? 1.999 33.062 21.047 1 98.56 126 ALA B C 1
ATOM 3383 O O . ALA B 1 126 ? 2.533 32.094 20.5 1 98.56 126 ALA B O 1
ATOM 3384 N N . PRO B 1 127 ? 0.967 32.969 21.906 1 98.38 127 PRO B N 1
ATOM 3385 C CA . PRO B 1 127 ? 0.342 31.641 22.047 1 98.38 127 PRO B CA 1
ATOM 3386 C C . PRO B 1 127 ? -0.14 31.062 20.719 1 98.38 127 PRO B C 1
ATOM 3388 O O . PRO B 1 127 ? -0.438 31.828 19.781 1 98.38 127 PRO B O 1
ATOM 3391 N N . VAL B 1 128 ? -0.312 29.797 20.656 1 98.5 128 VAL B N 1
ATOM 3392 C CA . VAL B 1 128 ? -0.526 29.094 19.406 1 98.5 128 VAL B CA 1
ATOM 3393 C C . VAL B 1 128 ? -1.812 29.578 18.75 1 98.5 128 VAL B C 1
ATOM 3395 O O . VAL B 1 128 ? -1.821 29.906 17.562 1 98.5 128 VAL B O 1
ATOM 3398 N N . PRO B 1 129 ? -2.975 29.734 19.422 1 98.25 129 PRO B N 1
ATOM 3399 C CA . PRO B 1 129 ? -4.184 30.188 18.734 1 98.25 129 PRO B CA 1
ATOM 3400 C C . PRO B 1 129 ? -4.004 31.547 18.062 1 98.25 129 PRO B C 1
ATOM 3402 O O . PRO B 1 129 ? -4.438 31.734 16.922 1 98.25 129 PRO B O 1
ATOM 3405 N N . ARG B 1 130 ? -3.352 32.438 18.734 1 97.69 130 ARG B N 1
ATOM 3406 C CA . ARG B 1 130 ? -3.1 33.781 18.172 1 97.69 130 ARG B CA 1
ATOM 3407 C C . ARG B 1 130 ? -2.15 33.688 16.984 1 97.69 130 ARG B C 1
ATOM 3409 O O . ARG B 1 130 ? -2.402 34.312 15.938 1 97.69 130 ARG B O 1
ATOM 3416 N N . ALA B 1 131 ? -1.079 32.906 17.125 1 98.25 131 ALA B N 1
ATOM 3417 C CA . ALA B 1 131 ? -0.087 32.781 16.062 1 98.25 131 ALA B CA 1
ATOM 3418 C C . ALA B 1 131 ? -0.701 32.156 14.828 1 98.25 131 ALA B C 1
ATOM 3420 O O . ALA B 1 131 ? -0.369 32.531 13.695 1 98.25 131 ALA B O 1
ATOM 3421 N N . VAL B 1 132 ? -1.596 31.172 15.023 1 98 132 VAL B N 1
ATOM 3422 C CA . VAL B 1 132 ? -2.25 30.516 13.898 1 98 132 VAL B CA 1
ATOM 3423 C C . VAL B 1 132 ? -3.084 31.516 13.117 1 98 132 VAL B C 1
ATOM 3425 O O . VAL B 1 132 ? -2.984 31.594 11.891 1 98 132 VAL B O 1
ATOM 3428 N N . ILE B 1 133 ? -3.904 32.312 13.836 1 96.88 133 ILE B N 1
ATOM 3429 C CA . ILE B 1 133 ? -4.777 33.281 13.172 1 96.88 133 ILE B CA 1
ATOM 3430 C C . ILE B 1 133 ? -3.938 34.344 12.492 1 96.88 133 ILE B C 1
ATOM 3432 O O . ILE B 1 133 ? -4.219 34.75 11.359 1 96.88 133 ILE B O 1
ATOM 3436 N N . ASP B 1 134 ? -2.859 34.812 13.164 1 96.25 134 ASP B N 1
ATOM 3437 C CA . ASP B 1 134 ? -1.974 35.812 12.562 1 96.25 134 ASP B CA 1
ATOM 3438 C C . ASP B 1 134 ? -1.333 35.281 11.289 1 96.25 134 ASP B C 1
ATOM 3440 O O . ASP B 1 134 ? -1.22 36 10.297 1 96.25 134 ASP B O 1
ATOM 3444 N N . ALA B 1 135 ? -0.907 34.031 11.297 1 96.38 135 ALA B N 1
ATOM 3445 C CA . ALA B 1 135 ? -0.304 33.406 10.125 1 96.38 135 ALA B CA 1
ATOM 3446 C C . ALA B 1 135 ? -1.329 33.219 9.008 1 96.38 135 ALA B C 1
ATOM 3448 O O . ALA B 1 135 ? -1.067 33.594 7.859 1 96.38 135 ALA B O 1
ATOM 3449 N N . ALA B 1 136 ? -2.457 32.688 9.336 1 95.88 136 ALA B N 1
ATOM 3450 C CA . ALA B 1 136 ? -3.494 32.375 8.352 1 95.88 136 ALA B CA 1
ATOM 3451 C C . ALA B 1 136 ? -3.947 33.656 7.613 1 95.88 136 ALA B C 1
ATOM 3453 O O . ALA B 1 136 ? -4.238 33.594 6.414 1 95.88 136 ALA B O 1
ATOM 3454 N N . ARG B 1 137 ? -4.027 34.75 8.328 1 93.38 137 ARG B N 1
ATOM 3455 C CA . ARG B 1 137 ? -4.477 36 7.73 1 93.38 137 ARG B CA 1
ATOM 3456 C C . ARG B 1 137 ? -3.523 36.469 6.629 1 93.38 137 ARG B C 1
ATOM 3458 O O . ARG B 1 137 ? -3.889 37.281 5.781 1 93.38 137 ARG B O 1
ATOM 3465 N N . ARG B 1 138 ? -2.355 35.938 6.609 1 91.25 138 ARG B N 1
ATOM 3466 C CA . ARG B 1 138 ? -1.344 36.375 5.652 1 91.25 138 ARG B CA 1
ATOM 3467 C C . ARG B 1 138 ? -1.145 35.344 4.555 1 91.25 138 ARG B C 1
ATOM 3469 O O . ARG B 1 138 ? -0.266 35.469 3.703 1 91.25 138 ARG B O 1
ATOM 3476 N N . LEU B 1 139 ? -1.898 34.25 4.645 1 92.69 139 LEU B N 1
ATOM 3477 C CA . LEU B 1 139 ? -1.825 33.219 3.631 1 92.69 139 LEU B CA 1
ATOM 3478 C C . LEU B 1 139 ? -2.994 33.312 2.656 1 92.69 139 LEU B C 1
ATOM 3480 O O . LEU B 1 139 ? -4.07 33.812 3.023 1 92.69 139 LEU B O 1
ATOM 3484 N N . THR B 1 140 ? -2.674 32.875 1.385 1 90.5 140 THR B N 1
ATOM 3485 C CA . THR B 1 140 ? -3.723 32.938 0.372 1 90.5 140 THR B CA 1
ATOM 3486 C C . THR B 1 140 ? -4.094 31.531 -0.093 1 90.5 140 THR B C 1
ATOM 3488 O O . THR B 1 140 ? -5.113 31.328 -0.759 1 90.5 140 THR B O 1
ATOM 3491 N N . ASN B 1 141 ? -3.289 30.594 0.291 1 93.38 141 ASN B N 1
ATOM 3492 C CA . ASN B 1 141 ? -3.543 29.219 -0.109 1 93.38 141 ASN B CA 1
ATOM 3493 C C . ASN B 1 141 ? -4.422 28.5 0.906 1 93.38 141 ASN B C 1
ATOM 3495 O O . ASN B 1 141 ? -4.004 28.266 2.043 1 93.38 141 ASN B O 1
ATOM 3499 N N . GLU B 1 142 ? -5.531 28.078 0.477 1 93.38 142 GLU B N 1
ATOM 3500 C CA . GLU B 1 142 ? -6.516 27.453 1.357 1 93.38 142 GLU B CA 1
ATOM 3501 C C . GLU B 1 142 ? -5.973 26.156 1.959 1 93.38 142 GLU B C 1
ATOM 3503 O O . GLU B 1 142 ? -6.207 25.875 3.135 1 93.38 142 GLU B O 1
ATOM 3508 N N . ASP B 1 143 ? -5.258 25.422 1.172 1 93.38 143 ASP B N 1
ATOM 3509 C CA . ASP B 1 143 ? -4.727 24.156 1.646 1 93.38 143 ASP B CA 1
ATOM 3510 C C . ASP B 1 143 ? -3.695 24.359 2.752 1 93.38 143 ASP B C 1
ATOM 3512 O O . ASP B 1 143 ? -3.648 23.609 3.721 1 93.38 143 ASP B O 1
ATOM 3516 N N . GLU B 1 144 ? -2.893 25.375 2.574 1 95.38 144 GLU B N 1
ATOM 3517 C CA . GLU B 1 144 ? -1.893 25.688 3.592 1 95.38 144 GLU B CA 1
ATOM 3518 C C . GLU B 1 144 ? -2.551 26.094 4.906 1 95.38 144 GLU B C 1
ATOM 3520 O O . GLU B 1 144 ? -2.131 25.656 5.98 1 95.38 144 GLU B O 1
ATOM 3525 N N . ILE B 1 145 ? -3.586 26.859 4.785 1 96.56 145 ILE B N 1
ATOM 3526 C CA . ILE B 1 145 ? -4.328 27.312 5.957 1 96.56 145 ILE B CA 1
ATOM 3527 C C . ILE B 1 145 ? -4.961 26.109 6.656 1 96.56 145 ILE B C 1
ATOM 3529 O O . ILE B 1 145 ? -4.809 25.938 7.867 1 96.56 145 ILE B O 1
ATOM 3533 N N . GLN B 1 146 ? -5.547 25.281 5.855 1 96.19 146 GLN B N 1
ATOM 3534 C CA . GLN B 1 146 ? -6.23 24.109 6.379 1 96.19 146 GLN B CA 1
ATOM 3535 C C . GLN B 1 146 ? -5.254 23.172 7.074 1 96.19 146 GLN B C 1
ATOM 3537 O O . GLN B 1 146 ? -5.531 22.688 8.172 1 96.19 146 GLN B O 1
ATOM 3542 N N . ALA B 1 147 ? -4.18 22.938 6.434 1 96.25 147 ALA B N 1
ATOM 3543 C CA . ALA B 1 147 ? -3.18 22.016 6.969 1 96.25 147 ALA B CA 1
ATOM 3544 C C . ALA B 1 147 ? -2.613 22.531 8.289 1 96.25 147 ALA B C 1
ATOM 3546 O O . ALA B 1 147 ? -2.471 21.766 9.25 1 96.25 147 ALA B O 1
ATOM 3547 N N . MET B 1 148 ? -2.312 23.766 8.336 1 97.25 148 MET B N 1
ATOM 3548 C CA . MET B 1 148 ? -1.76 24.391 9.531 1 97.25 148 MET B CA 1
ATOM 3549 C C . MET B 1 148 ? -2.748 24.312 10.688 1 97.25 148 MET B C 1
ATOM 3551 O O . MET B 1 148 ? -2.385 23.906 11.797 1 97.25 148 MET B O 1
ATOM 3555 N N . MET B 1 149 ? -3.977 24.641 10.445 1 97.69 149 MET B N 1
ATOM 3556 C CA . MET B 1 149 ? -5 24.594 11.484 1 97.69 149 MET B CA 1
ATOM 3557 C C . MET B 1 149 ? -5.246 23.156 11.945 1 97.69 149 MET B C 1
ATOM 3559 O O . MET B 1 149 ? -5.34 22.891 13.141 1 97.69 149 MET B O 1
ATOM 3563 N N . ALA B 1 150 ? -5.305 22.312 11.016 1 96.75 150 ALA B N 1
ATOM 3564 C CA . ALA B 1 150 ? -5.547 20.906 11.336 1 96.75 150 ALA B CA 1
ATOM 3565 C C . ALA B 1 150 ? -4.434 20.344 12.219 1 96.75 150 ALA B C 1
ATOM 3567 O O . ALA B 1 150 ? -4.699 19.672 13.211 1 96.75 150 ALA B O 1
ATOM 3568 N N . GLU B 1 151 ? -3.223 20.672 11.883 1 97.06 151 GLU B N 1
ATOM 3569 C CA . GLU B 1 151 ? -2.107 20.188 12.688 1 97.06 151 GLU B CA 1
ATOM 3570 C C . GLU B 1 151 ? -2.172 20.719 14.109 1 97.06 151 GLU B C 1
ATOM 3572 O O . GLU B 1 151 ? -1.974 19.984 15.07 1 97.06 151 GLU B O 1
ATOM 3577 N N . ALA B 1 152 ? -2.445 22.031 14.195 1 98 152 ALA B N 1
ATOM 3578 C CA . ALA B 1 152 ? -2.484 22.672 15.5 1 98 152 ALA B CA 1
ATOM 3579 C C . ALA B 1 152 ? -3.488 21.984 16.422 1 98 152 ALA B C 1
ATOM 3581 O O . ALA B 1 152 ? -3.217 21.781 17.609 1 98 152 ALA B O 1
ATOM 3582 N N . VAL B 1 153 ? -4.531 21.562 15.867 1 96.94 153 VAL B N 1
ATOM 3583 C CA . VAL B 1 153 ? -5.594 20.938 16.641 1 96.94 153 VAL B CA 1
ATOM 3584 C C . VAL B 1 153 ? -5.254 19.469 16.891 1 96.94 153 VAL B C 1
ATOM 3586 O O . VAL B 1 153 ? -5.332 18.984 18.016 1 96.94 153 VAL B O 1
ATOM 3589 N N . GLN B 1 154 ? -4.801 18.797 15.898 1 94.31 154 GLN B N 1
ATOM 3590 C CA . GLN B 1 154 ? -4.547 17.359 15.969 1 94.31 154 GLN B CA 1
ATOM 3591 C C . GLN B 1 154 ? -3.418 17.047 16.953 1 94.31 154 GLN B C 1
ATOM 3593 O O . GLN B 1 154 ? -3.475 16.062 17.672 1 94.31 154 GLN B O 1
ATOM 3598 N N . ARG B 1 155 ? -2.424 17.859 16.891 1 96.38 155 ARG B N 1
ATOM 3599 C CA . ARG B 1 155 ? -1.283 17.641 17.766 1 96.38 155 ARG B CA 1
ATOM 3600 C C . ARG B 1 155 ? -1.516 18.297 19.125 1 96.38 155 ARG B C 1
ATOM 3602 O O . ARG B 1 155 ? -0.599 18.375 19.953 1 96.38 155 ARG B O 1
ATOM 3609 N N . ARG B 1 156 ? -2.652 18.875 19.344 1 96.19 156 ARG B N 1
ATOM 3610 C CA . ARG B 1 156 ? -3.162 19.359 20.625 1 96.19 156 ARG B CA 1
ATOM 3611 C C . ARG B 1 156 ? -2.398 20.594 21.094 1 96.19 156 ARG B C 1
ATOM 3613 O O . ARG B 1 156 ? -2.182 20.781 22.281 1 96.19 156 ARG B O 1
ATOM 3620 N N . PHE B 1 157 ? -1.982 21.359 20.141 1 97.44 157 PHE B N 1
ATOM 3621 C CA . PHE B 1 157 ? -1.412 22.656 20.5 1 97.44 157 PHE B CA 1
ATOM 3622 C C . PHE B 1 157 ? -2.506 23.625 20.922 1 97.44 157 PHE B C 1
ATOM 3624 O O . PHE B 1 157 ? -2.254 24.562 21.672 1 97.44 157 PHE B O 1
ATOM 3631 N N . CYS B 1 158 ? -3.662 23.422 20.344 1 97.56 158 CYS B N 1
ATOM 3632 C CA . CYS B 1 158 ? -4.844 24.188 20.703 1 97.56 158 CYS B CA 1
ATOM 3633 C C . CYS B 1 158 ? -6.121 23.438 20.328 1 97.56 158 CYS B C 1
ATOM 3635 O O . CYS B 1 158 ? -6.059 22.312 19.828 1 97.56 158 CYS B O 1
ATOM 3637 N N . THR B 1 159 ? -7.258 24.047 20.688 1 97.69 159 THR B N 1
ATOM 3638 C CA . THR B 1 159 ? -8.555 23.469 20.328 1 97.69 159 THR B CA 1
ATOM 3639 C C . THR B 1 159 ? -9.25 24.312 19.266 1 97.69 159 THR B C 1
ATOM 3641 O O . THR B 1 159 ? -8.852 25.438 19 1 97.69 159 THR B O 1
ATOM 3644 N N . THR B 1 160 ? -10.219 23.703 18.703 1 97.38 160 THR B N 1
ATOM 3645 C CA . THR B 1 160 ? -11.008 24.453 17.734 1 97.38 160 THR B CA 1
ATOM 3646 C C . THR B 1 160 ? -11.719 25.625 18.391 1 97.38 160 THR B C 1
ATOM 3648 O O . THR B 1 160 ? -11.883 26.688 17.781 1 97.38 160 THR B O 1
ATOM 3651 N N . ASP B 1 161 ? -12.062 25.422 19.609 1 97.5 161 ASP B N 1
ATOM 3652 C CA . ASP B 1 161 ? -12.703 26.5 20.344 1 97.5 161 ASP B CA 1
ATOM 3653 C C . ASP B 1 161 ? -11.758 27.688 20.516 1 97.5 161 ASP B C 1
ATOM 3655 O O . ASP B 1 161 ? -12.172 28.844 20.359 1 97.5 161 ASP B O 1
ATOM 3659 N N . MET B 1 162 ? -10.57 27.391 20.844 1 97.94 162 MET B N 1
ATOM 3660 C CA . MET B 1 162 ? -9.562 28.453 21 1 97.94 162 MET B CA 1
ATOM 3661 C C . MET B 1 162 ? -9.375 29.203 19.688 1 97.94 162 MET B C 1
ATOM 3663 O O . MET B 1 162 ? -9.281 30.438 19.688 1 97.94 162 MET B O 1
ATOM 3667 N N . LEU B 1 163 ? -9.305 28.484 18.594 1 97.62 163 LEU B N 1
ATOM 3668 C CA . LEU B 1 163 ? -9.148 29.125 17.297 1 97.62 163 LEU B CA 1
ATOM 3669 C C . LEU B 1 163 ? -10.375 29.953 16.953 1 97.62 163 LEU B C 1
ATOM 3671 O O . LEU B 1 163 ? -10.25 31.078 16.438 1 97.62 163 LEU B O 1
ATOM 3675 N N . THR B 1 164 ? -11.555 29.438 17.219 1 96.44 164 THR B N 1
ATOM 3676 C CA . THR B 1 164 ? -12.797 30.141 16.953 1 96.44 164 THR B CA 1
ATOM 3677 C C . THR B 1 164 ? -12.852 31.453 17.734 1 96.44 164 THR B C 1
ATOM 3679 O O . THR B 1 164 ? -13.188 32.5 17.188 1 96.44 164 THR B O 1
ATOM 3682 N N . ARG B 1 165 ? -12.477 31.375 18.953 1 96.12 165 ARG B N 1
ATOM 3683 C CA . ARG B 1 165 ? -12.469 32.562 19.781 1 96.12 165 ARG B CA 1
ATOM 3684 C C . ARG B 1 165 ? -11.492 33.625 19.25 1 96.12 165 ARG B C 1
ATOM 3686 O O . ARG B 1 165 ? -11.82 34.781 19.188 1 96.12 165 ARG B O 1
ATOM 3693 N N . GLU B 1 166 ? -10.359 33.156 18.922 1 95.94 166 GLU B N 1
ATOM 3694 C CA . GLU B 1 166 ? -9.367 34.062 18.391 1 95.94 166 GLU B CA 1
ATOM 3695 C C . GLU B 1 166 ? -9.852 34.688 17.078 1 95.94 166 GLU B C 1
ATOM 3697 O O . GLU B 1 166 ? -9.648 35.906 16.859 1 95.94 166 GLU B O 1
ATOM 3702 N N . LEU B 1 167 ? -10.438 33.969 16.25 1 94.94 167 LEU B N 1
ATOM 3703 C CA . LEU B 1 167 ? -10.953 34.438 14.977 1 94.94 167 LEU B CA 1
ATOM 3704 C C . LEU B 1 167 ? -12.07 35.469 15.188 1 94.94 167 LEU B C 1
ATOM 3706 O O . LEU B 1 167 ? -12.148 36.469 14.477 1 94.94 167 LEU B O 1
ATOM 3710 N N . ASP B 1 168 ? -12.906 35.219 16.109 1 93.62 168 ASP B N 1
ATOM 3711 C CA . ASP B 1 168 ? -14 36.125 16.422 1 93.62 168 ASP B CA 1
ATOM 3712 C C . ASP B 1 168 ? -13.477 37.5 16.875 1 93.62 168 ASP B C 1
ATOM 3714 O O . ASP B 1 168 ? -14.078 38.531 16.578 1 93.62 168 ASP B O 1
ATOM 3718 N N . GLN B 1 169 ? -12.359 37.469 17.531 1 91.81 169 GLN B N 1
ATOM 3719 C CA . GLN B 1 169 ? -11.75 38.688 18.031 1 91.81 169 GLN B CA 1
ATOM 3720 C C . GLN B 1 169 ? -11.039 39.469 16.922 1 91.81 169 GLN B C 1
ATOM 3722 O O . GLN B 1 169 ? -10.852 40.656 17.016 1 91.81 169 GLN B O 1
ATOM 3727 N N . ALA B 1 170 ? -10.539 38.75 15.938 1 85.62 170 ALA B N 1
ATOM 3728 C CA . ALA B 1 170 ? -9.805 39.375 14.836 1 85.62 170 ALA B CA 1
ATOM 3729 C C . ALA B 1 170 ? -10.734 40.188 13.938 1 85.62 170 ALA B C 1
ATOM 3731 O O . ALA B 1 170 ? -10.289 41.062 13.18 1 85.62 170 ALA B O 1
ATOM 3732 N N . GLY B 1 171 ? -11.992 40.094 14.062 1 78.69 171 GLY B N 1
ATOM 3733 C CA . GLY B 1 171 ? -12.945 40.812 13.242 1 78.69 171 GLY B CA 1
ATOM 3734 C C . GLY B 1 171 ? -13.359 40.031 12 1 78.69 171 GLY B C 1
ATOM 3735 O O . GLY B 1 171 ? -12.898 38.938 11.766 1 78.69 171 GLY B O 1
ATOM 3736 N N . ARG B 1 172 ? -14.234 40.656 11.18 1 77.25 172 ARG B N 1
ATOM 3737 C CA . ARG B 1 172 ? -14.883 39.969 10.078 1 77.25 172 ARG B CA 1
ATOM 3738 C C . ARG B 1 172 ? -14.172 40.25 8.758 1 77.25 172 ARG B C 1
ATOM 3740 O O . ARG B 1 172 ? -14.25 39.438 7.828 1 77.25 172 ARG B O 1
ATOM 3747 N N . THR B 1 173 ? -13.43 41.281 8.781 1 79.12 173 THR B N 1
ATOM 3748 C CA . THR B 1 173 ? -12.828 41.656 7.508 1 79.12 173 THR B CA 1
ATOM 3749 C C . THR B 1 173 ? -11.648 40.75 7.184 1 79.12 173 THR B C 1
ATOM 3751 O O . THR B 1 173 ? -10.75 40.562 8.008 1 79.12 173 THR B O 1
ATOM 3754 N N . GLY B 1 174 ? -11.672 40 6.059 1 82.81 174 GLY B N 1
ATOM 3755 C CA . GLY B 1 174 ? -10.562 39.188 5.555 1 82.81 174 GLY B CA 1
ATOM 3756 C C . GLY B 1 174 ? -10.461 37.844 6.219 1 82.81 174 GLY B C 1
ATOM 3757 O O . GLY B 1 174 ? -9.398 37.219 6.191 1 82.81 174 GLY B O 1
ATOM 3758 N N . THR B 1 175 ? -11.547 37.438 6.91 1 90.56 175 THR B N 1
ATOM 3759 C CA . THR B 1 175 ? -11.43 36.188 7.664 1 90.56 175 THR B CA 1
ATOM 3760 C C . THR B 1 175 ? -12.289 35.094 7.035 1 90.56 175 THR B C 1
ATOM 3762 O O . THR B 1 175 ? -12.445 34.031 7.609 1 90.56 175 THR B O 1
ATOM 3765 N N . ALA B 1 176 ? -12.812 35.344 5.863 1 90.94 176 ALA B N 1
ATOM 3766 C CA . ALA B 1 176 ? -13.719 34.375 5.234 1 90.94 176 ALA B CA 1
ATOM 3767 C C . ALA B 1 176 ? -13.016 33.062 4.973 1 90.94 176 ALA B C 1
ATOM 3769 O O .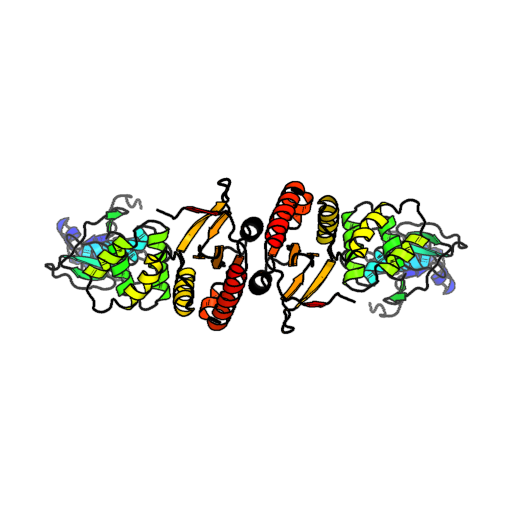 ALA B 1 176 ? -13.562 32 5.266 1 90.94 176 ALA B O 1
ATOM 3770 N N . LEU B 1 177 ? -11.812 33.125 4.445 1 92.75 177 LEU B N 1
ATOM 3771 C CA . LEU B 1 177 ? -11.047 31.922 4.129 1 92.75 177 LEU B CA 1
ATOM 3772 C C . LEU B 1 177 ? -10.711 31.141 5.398 1 92.75 177 LEU B C 1
ATOM 3774 O O . LEU B 1 177 ? -10.703 29.906 5.391 1 92.75 177 LEU B O 1
ATOM 3778 N N . LEU B 1 178 ? -10.453 31.844 6.457 1 95.5 178 LEU B N 1
ATOM 3779 C CA . LEU B 1 178 ? -10.109 31.203 7.73 1 95.5 178 LEU B CA 1
ATOM 3780 C C . LEU B 1 178 ? -11.312 30.484 8.328 1 95.5 178 LEU B C 1
ATOM 3782 O O . LEU B 1 178 ? -11.195 29.359 8.812 1 95.5 178 LEU B O 1
ATOM 3786 N N . ARG B 1 179 ? -12.422 31.156 8.219 1 95 179 ARG B N 1
ATOM 3787 C CA . ARG B 1 179 ? -13.648 30.562 8.734 1 95 179 ARG B CA 1
ATOM 3788 C C . ARG B 1 179 ? -14.031 29.328 7.93 1 95 179 ARG B C 1
ATOM 3790 O O . ARG B 1 179 ? -14.445 28.312 8.5 1 95 179 ARG B O 1
ATOM 3797 N N . LYS B 1 180 ? -13.836 29.453 6.652 1 94.81 180 LYS B N 1
ATOM 3798 C CA . LYS B 1 180 ? -14.078 28.312 5.773 1 94.81 180 LYS B CA 1
ATOM 3799 C C . LYS B 1 180 ? -13.188 27.125 6.145 1 94.81 180 LYS B C 1
ATOM 3801 O O . LYS B 1 180 ? -13.641 25.984 6.156 1 94.81 180 LYS B O 1
ATOM 3806 N N . ALA B 1 181 ? -11.938 27.375 6.488 1 95.94 181 ALA B N 1
ATOM 3807 C CA . ALA B 1 181 ? -10.969 26.344 6.84 1 95.94 181 ALA B CA 1
ATOM 3808 C C . ALA B 1 181 ? -11.266 25.75 8.211 1 95.94 181 ALA B C 1
ATOM 3810 O O . ALA B 1 181 ? -11 24.578 8.469 1 95.94 181 ALA B O 1
ATOM 3811 N N . LEU B 1 182 ? -11.836 26.531 9.078 1 96.19 182 LEU B N 1
ATOM 3812 C CA . LEU B 1 182 ? -12.062 26.109 10.461 1 96.19 182 LEU B CA 1
ATOM 3813 C C . LEU B 1 182 ? -13.305 25.25 10.57 1 96.19 182 LEU B C 1
ATOM 3815 O O . LEU B 1 182 ? -13.383 24.359 11.43 1 96.19 182 LEU B O 1
ATOM 3819 N N . THR B 1 183 ? -14.297 25.422 9.68 1 96.19 183 THR B N 1
ATOM 3820 C CA . THR B 1 183 ? -15.617 24.797 9.758 1 96.19 183 THR B CA 1
ATOM 3821 C C . THR B 1 183 ? -15.492 23.281 9.805 1 96.19 183 THR B C 1
ATOM 3823 O O . THR B 1 183 ? -16 22.641 10.727 1 96.19 183 THR B O 1
ATOM 3826 N N . PRO B 1 184 ? -14.758 22.656 8.883 1 96.5 184 PRO B N 1
ATOM 3827 C CA . PRO B 1 184 ? -14.656 21.203 8.961 1 96.5 184 PRO B CA 1
ATOM 3828 C C . PRO B 1 184 ? -13.938 20.734 10.219 1 96.5 184 PRO B C 1
ATOM 3830 O O . PRO B 1 184 ? -14.234 19.641 10.734 1 96.5 184 PRO B O 1
ATOM 3833 N N . LEU B 1 185 ? -13.016 21.547 10.727 1 96.25 185 LEU B N 1
ATOM 3834 C CA . LEU B 1 185 ? -12.273 21.172 11.922 1 96.25 185 LEU B CA 1
ATOM 3835 C C . LEU B 1 185 ? -13.188 21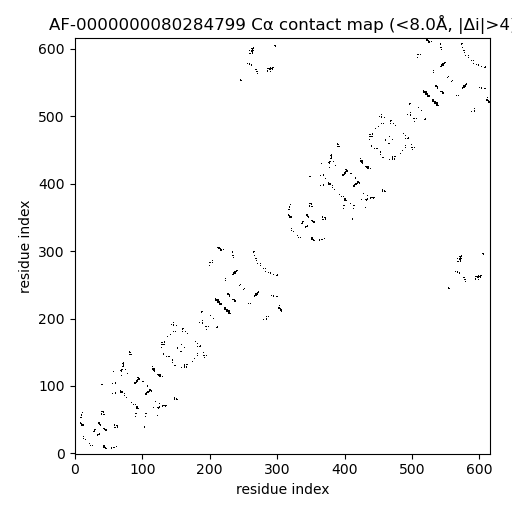.141 13.141 1 96.25 185 LEU B C 1
ATOM 3837 O O . LEU B 1 185 ? -13.055 20.25 14 1 96.25 185 LEU B O 1
ATOM 3841 N N . VAL B 1 186 ? -14.031 22.062 13.164 1 96 186 VAL B N 1
ATOM 3842 C CA . VAL B 1 186 ? -14.992 22.125 14.266 1 96 186 VAL B CA 1
ATOM 3843 C C . VAL B 1 186 ? -15.875 20.891 14.25 1 96 186 VAL B C 1
ATOM 3845 O O . VAL B 1 186 ? -16.25 20.359 15.305 1 96 186 VAL B O 1
ATOM 3848 N N . ALA B 1 187 ? -16.156 20.422 13.055 1 94.5 187 ALA B N 1
ATOM 3849 C CA . ALA B 1 187 ? -17 19.25 12.898 1 94.5 187 ALA B CA 1
ATOM 3850 C C . ALA B 1 187 ? -16.219 17.969 13.258 1 94.5 187 ALA B C 1
ATOM 3852 O O . ALA B 1 187 ? -16.812 16.891 13.367 1 94.5 187 ALA B O 1
ATOM 3853 N N . GLY B 1 188 ? -14.93 18.078 13.359 1 93.88 188 GLY B N 1
ATOM 3854 C CA . GLY B 1 188 ? -14.156 16.938 13.828 1 93.88 188 GLY B CA 1
ATOM 3855 C C . GLY B 1 188 ? -13.133 16.453 12.82 1 93.88 188 GLY B C 1
ATOM 3856 O O . GLY B 1 188 ? -12.375 15.516 13.094 1 93.88 188 GLY B O 1
ATOM 3857 N N . ALA B 1 189 ? -13.047 17.047 11.633 1 94 189 ALA B N 1
ATOM 3858 C CA . ALA B 1 189 ? -12.023 16.688 10.656 1 94 189 ALA B CA 1
ATOM 3859 C C . ALA B 1 189 ? -10.625 16.953 11.203 1 94 189 ALA B C 1
ATOM 3861 O O . ALA B 1 189 ? -10.414 17.906 11.961 1 94 189 ALA B O 1
ATOM 3862 N N . ARG B 1 190 ? -9.664 16.141 10.727 1 92.81 190 ARG B N 1
ATOM 3863 C CA . ARG B 1 190 ? -8.336 16.234 11.328 1 92.81 190 ARG B CA 1
ATOM 3864 C C . ARG B 1 190 ? -7.266 16.438 10.266 1 92.81 190 ARG B C 1
ATOM 3866 O O . ARG B 1 190 ? -6.074 16.484 10.578 1 92.81 190 ARG B O 1
ATOM 3873 N N . SER B 1 191 ? -7.633 16.453 9.047 1 92.75 191 SER B N 1
ATOM 3874 C CA . SER B 1 191 ? -6.688 16.609 7.949 1 92.75 191 SER B CA 1
ATOM 3875 C C . SER B 1 191 ? -7.328 17.359 6.781 1 92.75 191 SER B C 1
ATOM 3877 O O . SER B 1 191 ? -8.547 17.562 6.758 1 92.75 191 SER B O 1
ATOM 3879 N N . VAL B 1 192 ? -6.457 17.766 5.898 1 93.38 192 VAL B N 1
ATOM 3880 C CA . VAL B 1 192 ? -6.934 18.438 4.691 1 93.38 192 VAL B CA 1
ATOM 3881 C C . VAL B 1 192 ? -7.871 17.516 3.924 1 93.38 192 VAL B C 1
ATOM 3883 O O . VAL B 1 192 ? -8.938 17.938 3.463 1 93.38 192 VAL B O 1
ATOM 3886 N N . ALA B 1 193 ? -7.543 16.266 3.893 1 94.38 193 ALA B N 1
ATOM 3887 C CA . ALA B 1 193 ? -8.352 15.289 3.17 1 94.38 193 ALA B CA 1
ATOM 3888 C C . ALA B 1 193 ? -9.711 15.102 3.84 1 94.38 193 ALA B C 1
ATOM 3890 O O . ALA B 1 193 ? -10.734 15.016 3.164 1 94.38 193 ALA B O 1
ATOM 3891 N N . GLU B 1 194 ? -9.688 15.086 5.137 1 95.31 194 GLU B N 1
ATOM 3892 C CA . GLU B 1 194 ? -10.953 14.953 5.855 1 95.31 194 GLU B CA 1
ATOM 3893 C C . GLU B 1 194 ? -11.812 16.203 5.699 1 95.31 194 GLU B C 1
ATOM 3895 O O . GLU B 1 194 ? -13.039 16.109 5.648 1 95.31 194 GLU B O 1
ATOM 3900 N N . ALA B 1 195 ? -11.148 17.344 5.594 1 95.31 195 ALA B N 1
ATOM 3901 C CA . ALA B 1 195 ? -11.883 18.578 5.332 1 95.31 195 ALA B CA 1
ATOM 3902 C C . ALA B 1 195 ? -12.562 18.531 3.963 1 95.31 195 ALA B C 1
ATOM 3904 O O . ALA B 1 195 ? -13.719 18.938 3.82 1 95.31 195 ALA B O 1
ATOM 3905 N N . ASP B 1 196 ? -11.797 18.047 2.998 1 95.75 196 ASP B N 1
ATOM 3906 C CA . ASP B 1 196 ? -12.383 17.859 1.672 1 95.75 196 ASP B CA 1
ATOM 3907 C C . ASP B 1 196 ? -13.562 16.891 1.723 1 95.75 196 ASP B C 1
ATOM 3909 O O . ASP B 1 196 ? -14.594 17.125 1.102 1 95.75 196 ASP B O 1
ATOM 3913 N N . ALA B 1 197 ? -13.391 15.852 2.451 1 97.31 197 ALA B N 1
ATOM 3914 C CA . ALA B 1 197 ? -14.453 14.867 2.602 1 97.31 197 ALA B CA 1
ATOM 3915 C C . ALA B 1 197 ? -15.68 15.477 3.283 1 97.31 197 ALA B C 1
ATOM 3917 O O . ALA B 1 197 ? -16.812 15.203 2.895 1 97.31 197 ALA B O 1
ATOM 3918 N N . TYR B 1 198 ? -15.477 16.297 4.32 1 96.62 198 TYR B N 1
ATOM 3919 C CA . TYR B 1 198 ? -16.562 17 5.004 1 96.62 198 TYR B CA 1
ATOM 3920 C C . TYR B 1 198 ? -17.375 17.828 4.02 1 96.62 198 TYR B C 1
ATOM 3922 O O . TYR B 1 198 ? -18.609 17.75 4.004 1 96.62 198 TYR B O 1
ATOM 3930 N N . ARG B 1 199 ? -16.703 18.562 3.225 1 96 199 ARG B N 1
ATOM 3931 C CA . ARG B 1 199 ? -17.375 19.422 2.262 1 96 199 ARG B CA 1
ATOM 3932 C C . ARG B 1 199 ? -18.172 18.594 1.258 1 96 199 ARG B C 1
ATOM 3934 O O . ARG B 1 199 ? -19.297 18.953 0.891 1 96 199 ARG B O 1
ATOM 3941 N N . LEU B 1 200 ? -17.578 17.5 0.829 1 96.88 200 LEU B N 1
ATOM 3942 C CA . LEU B 1 200 ? -18.266 16.641 -0.118 1 96.88 200 LEU B CA 1
ATOM 3943 C C . LEU B 1 200 ? -19.5 16 0.52 1 96.88 200 LEU B C 1
ATOM 3945 O O . LEU B 1 200 ? -20.547 15.914 -0.113 1 96.88 200 LEU B O 1
ATOM 3949 N N . TRP B 1 201 ? -19.375 15.555 1.751 1 97 201 TRP B N 1
ATOM 3950 C CA . TRP B 1 201 ? -20.5 14.969 2.449 1 97 201 TRP B CA 1
ATOM 3951 C C . TRP B 1 201 ? -21.656 15.969 2.562 1 97 201 TRP B C 1
ATOM 3953 O O . TRP B 1 201 ? -22.812 15.617 2.395 1 97 201 TRP B O 1
ATOM 3963 N N . GLN B 1 202 ? -21.312 17.234 2.824 1 95.75 202 GLN B N 1
ATOM 3964 C CA . GLN B 1 202 ? -22.328 18.266 2.943 1 95.75 202 GLN B CA 1
ATOM 3965 C C . GLN B 1 202 ? -23.141 18.406 1.653 1 95.75 202 GLN B C 1
ATOM 3967 O O . GLN B 1 202 ? -24.328 18.703 1.688 1 95.75 202 GLN B O 1
ATOM 3972 N N . ARG B 1 203 ? -22.547 18.062 0.613 1 95.38 203 ARG B N 1
ATOM 3973 C CA . ARG B 1 203 ? -23.188 18.188 -0.694 1 95.38 203 ARG B CA 1
ATOM 3974 C C . ARG B 1 203 ? -24 16.938 -1.014 1 95.38 203 ARG B C 1
ATOM 3976 O O . ARG B 1 203 ? -24.828 16.938 -1.935 1 95.38 203 ARG B O 1
ATOM 3983 N N . SER B 1 204 ? -23.781 15.891 -0.356 1 96.19 204 SER B N 1
ATOM 3984 C CA . SER B 1 204 ? -24.328 14.586 -0.71 1 96.19 204 SER B CA 1
ATOM 3985 C C . SER B 1 204 ? -25.828 14.5 -0.4 1 96.19 204 SER B C 1
ATOM 3987 O O . SER B 1 204 ? -26.547 13.711 -1.009 1 96.19 204 SER B O 1
ATOM 3989 N N . GLY B 1 205 ? -26.266 15.227 0.609 1 95.56 205 GLY B N 1
ATOM 3990 C CA . GLY B 1 205 ? -27.641 15.133 1.068 1 95.56 205 GLY B CA 1
ATOM 3991 C C . GLY B 1 205 ? -27.875 13.953 1.997 1 95.56 205 GLY B C 1
ATOM 3992 O O . GLY B 1 205 ? -29 13.695 2.408 1 95.56 205 GLY B O 1
ATOM 3993 N N . LEU B 1 206 ? -26.891 13.273 2.379 1 96.12 206 LEU B N 1
ATOM 3994 C CA . LEU B 1 206 ? -27 12.133 3.281 1 96.12 206 LEU B CA 1
ATOM 3995 C C . LEU B 1 206 ? -27.062 12.594 4.734 1 96.12 206 LEU B C 1
ATOM 3997 O O . LEU B 1 206 ? -26.766 13.75 5.039 1 96.12 206 LEU B O 1
ATOM 4001 N N . PRO B 1 207 ? -27.531 11.727 5.621 1 94.88 207 PRO B N 1
ATOM 4002 C CA . PRO B 1 207 ? -27.656 12.117 7.027 1 94.88 207 PRO B CA 1
ATOM 4003 C C . PRO B 1 207 ? -26.312 12.469 7.668 1 94.88 207 PRO B C 1
ATOM 4005 O O . PRO B 1 207 ? -25.266 12 7.219 1 94.88 207 PRO B O 1
ATOM 4008 N N . PRO B 1 208 ? -26.422 13.266 8.664 1 92.69 208 PRO B N 1
ATOM 4009 C CA . PRO B 1 208 ? -25.172 13.672 9.312 1 92.69 208 PRO B CA 1
ATOM 4010 C C . PRO B 1 208 ? -24.469 12.508 10 1 92.69 208 PRO B C 1
ATOM 4012 O O . PRO B 1 208 ? -25.094 11.484 10.297 1 92.69 208 PRO B O 1
ATOM 4015 N N . GLY B 1 209 ? -23.188 12.648 10.133 1 93.94 209 GLY B N 1
ATOM 4016 C CA . GLY B 1 209 ? -22.359 11.672 10.836 1 93.94 209 GLY B CA 1
ATOM 4017 C C . GLY B 1 209 ? -21.344 12.312 11.766 1 93.94 209 GLY B C 1
ATOM 4018 O O . GLY B 1 209 ? -21.469 13.492 12.102 1 93.94 209 GLY B O 1
ATOM 4019 N N . GLN B 1 210 ? -20.531 11.461 12.273 1 93.81 210 GLN B N 1
ATOM 4020 C CA . GLN B 1 210 ? -19.516 11.906 13.203 1 93.81 210 GLN B CA 1
ATOM 4021 C C . GLN B 1 210 ? -18.109 11.617 12.672 1 93.81 210 GLN B C 1
ATOM 4023 O O . GLN B 1 210 ? -17.891 10.586 12.039 1 93.81 210 GLN B O 1
ATOM 4028 N N . TRP B 1 211 ? -17.234 12.469 12.984 1 93.81 211 TRP B N 1
ATOM 4029 C CA . TRP B 1 211 ? -15.859 12.336 12.516 1 93.81 211 TRP B CA 1
ATOM 4030 C C . TRP B 1 211 ? -14.969 11.781 13.625 1 93.81 211 TRP B C 1
ATOM 4032 O O . TRP B 1 211 ? -15.109 12.156 14.789 1 93.81 211 TRP B O 1
ATOM 4042 N N . ASN B 1 212 ? -14.016 10.922 13.219 1 91.69 212 ASN B N 1
ATOM 4043 C CA . ASN B 1 212 ? -12.992 10.359 14.094 1 91.69 212 ASN B CA 1
ATOM 4044 C C . ASN B 1 212 ? -13.602 9.727 15.336 1 91.69 212 ASN B C 1
ATOM 4046 O O . ASN B 1 212 ? -13.211 10.055 16.453 1 91.69 212 ASN B O 1
ATOM 4050 N N . VAL B 1 213 ? -14.406 8.758 15.102 1 91.81 213 VAL B N 1
ATOM 4051 C CA . VAL B 1 213 ? -15.125 8.055 16.156 1 91.81 213 VAL B CA 1
ATOM 4052 C C . VAL B 1 213 ? -14.516 6.672 16.375 1 91.81 213 VAL B C 1
ATOM 4054 O O . VAL B 1 213 ? -14.227 5.957 15.406 1 91.81 213 VAL B O 1
ATOM 4057 N N . SER B 1 214 ? -14.352 6.316 17.641 1 93.62 214 SER B N 1
ATOM 4058 C CA . SER B 1 214 ? -13.922 4.961 17.969 1 93.62 214 SER B CA 1
ATOM 4059 C C . SER B 1 214 ? -15.117 4.012 18.062 1 93.62 214 SER B C 1
ATOM 4061 O O . SER B 1 214 ? -16.094 4.305 18.75 1 93.62 214 SER B O 1
ATOM 4063 N N . ILE B 1 215 ? -15.031 2.939 17.344 1 93.38 215 ILE B N 1
ATOM 4064 C CA . ILE B 1 215 ? -16.094 1.953 17.266 1 93.38 215 ILE B CA 1
ATOM 4065 C C . ILE B 1 215 ? -15.68 0.667 17.969 1 93.38 215 ILE B C 1
ATOM 4067 O O . ILE B 1 215 ? -14.555 0.191 17.781 1 93.38 215 ILE B O 1
ATOM 4071 N N . PHE B 1 216 ? -16.516 0.128 18.812 1 92.62 216 PHE B N 1
ATOM 4072 C CA . PHE B 1 216 ? -16.281 -1.116 19.531 1 92.62 216 PHE B CA 1
ATOM 4073 C C . PHE B 1 216 ? -17.422 -2.104 19.281 1 92.62 216 PHE B C 1
ATOM 4075 O O . PHE B 1 216 ? -18.547 -1.7 18.969 1 92.62 216 PHE B O 1
ATOM 4082 N N . ASP B 1 217 ? -17.109 -3.395 19.406 1 86.5 217 ASP B N 1
ATOM 4083 C CA . ASP B 1 217 ? -18.172 -4.383 19.234 1 86.5 217 ASP B CA 1
ATOM 4084 C C . ASP B 1 217 ? -18.938 -4.578 20.531 1 86.5 217 ASP B C 1
ATOM 4086 O O . ASP B 1 217 ? -18.672 -3.912 21.531 1 86.5 217 ASP B O 1
ATOM 4090 N N . ALA B 1 218 ? -19.922 -5.457 20.547 1 83.75 218 ALA B N 1
ATOM 4091 C CA . ALA B 1 218 ? -20.812 -5.664 21.688 1 83.75 218 ALA B CA 1
ATOM 4092 C C . ALA B 1 218 ? -20.047 -6.176 22.906 1 83.75 218 ALA B C 1
ATOM 4094 O O . ALA B 1 218 ? -20.453 -5.945 24.047 1 83.75 218 ALA B O 1
ATOM 4095 N N . LYS B 1 219 ? -18.969 -6.805 22.641 1 86.94 219 LYS B N 1
ATOM 4096 C CA . LYS B 1 219 ? -18.172 -7.359 23.734 1 86.94 219 LYS B CA 1
ATOM 4097 C C . LYS B 1 219 ? -17.141 -6.348 24.234 1 86.94 219 LYS B C 1
ATOM 4099 O O . LYS B 1 219 ? -16.375 -6.633 25.156 1 86.94 219 LYS B O 1
ATOM 4104 N N . GLY B 1 220 ? -17.047 -5.203 23.609 1 88.69 220 GLY B N 1
ATOM 4105 C CA . GLY B 1 220 ? -16.141 -4.145 24.031 1 88.69 220 GLY B CA 1
ATOM 4106 C C . GLY B 1 220 ? -14.812 -4.16 23.312 1 88.69 220 GLY B C 1
ATOM 4107 O O . GLY B 1 220 ? -13.898 -3.422 23.672 1 88.69 220 GLY B O 1
ATOM 4108 N N . ASN B 1 221 ? -14.734 -5.059 22.312 1 90.75 221 ASN B N 1
ATOM 4109 C CA . ASN B 1 221 ? -13.492 -5.109 21.562 1 90.75 221 ASN B CA 1
ATOM 4110 C C . ASN B 1 221 ? -13.414 -3.973 20.547 1 90.75 221 ASN B C 1
ATOM 4112 O O . ASN B 1 221 ? -14.406 -3.643 19.891 1 90.75 221 ASN B O 1
ATOM 4116 N N . TYR B 1 222 ? -12.305 -3.375 20.453 1 94.06 222 TYR B N 1
ATOM 4117 C CA . TYR B 1 222 ? -12.039 -2.275 19.531 1 94.06 222 TYR B CA 1
ATOM 4118 C C . TYR B 1 222 ? -12.156 -2.738 18.094 1 94.06 222 TYR B C 1
ATOM 4120 O O . TYR B 1 222 ? -11.602 -3.77 17.719 1 94.06 222 TYR B O 1
ATOM 4128 N N . ILE B 1 223 ? -12.875 -2.023 17.281 1 94 223 ILE B N 1
ATOM 4129 C CA . ILE B 1 223 ? -12.984 -2.305 15.852 1 94 223 ILE B CA 1
ATOM 4130 C C . ILE B 1 223 ? -12.102 -1.336 15.062 1 94 223 ILE B C 1
ATOM 4132 O O . ILE B 1 223 ? -11.156 -1.753 14.398 1 94 223 ILE B O 1
ATOM 4136 N N . ALA B 1 224 ? -12.398 0.002 15.172 1 94.69 224 ALA B N 1
ATOM 4137 C CA . ALA B 1 224 ? -11.625 1.017 14.469 1 94.69 224 ALA B CA 1
ATOM 4138 C C . ALA B 1 224 ? -12.023 2.422 14.906 1 94.69 224 ALA B C 1
ATOM 4140 O O . ALA B 1 224 ? -13.055 2.602 15.562 1 94.69 224 ALA B O 1
ATOM 4141 N N . THR B 1 225 ? -11.148 3.326 14.75 1 94.12 225 THR B N 1
ATOM 4142 C CA . THR B 1 225 ? -11.516 4.738 14.75 1 94.12 225 THR B CA 1
ATOM 4143 C C . THR B 1 225 ? -11.75 5.234 13.32 1 94.12 225 THR B C 1
ATOM 4145 O O . THR B 1 225 ? -10.805 5.469 12.578 1 94.12 225 THR B O 1
ATOM 4148 N N . SER B 1 226 ? -12.953 5.32 13.008 1 94 226 SER B N 1
ATOM 4149 C CA . SER B 1 226 ? -13.328 5.648 11.633 1 94 226 SER B CA 1
ATOM 4150 C C . SER B 1 226 ? -13.148 7.137 11.359 1 94 226 SER B C 1
ATOM 4152 O O . SER B 1 226 ? -13.453 7.973 12.211 1 94 226 SER B O 1
ATOM 4154 N N . ASP B 1 227 ? -12.68 7.516 10.172 1 94.94 227 ASP B N 1
ATOM 4155 C CA . ASP B 1 227 ? -12.602 8.922 9.797 1 94.94 227 ASP B CA 1
ATOM 4156 C C . ASP B 1 227 ? -13.977 9.578 9.812 1 94.94 227 ASP B C 1
ATOM 4158 O O . ASP B 1 227 ? -14.148 10.68 10.344 1 94.94 227 ASP B O 1
ATOM 4162 N N . PHE B 1 228 ? -14.945 8.945 9.234 1 95.69 228 PHE B N 1
ATOM 4163 C CA . PHE B 1 228 ? -16.328 9.383 9.273 1 95.69 228 PHE B CA 1
ATOM 4164 C C . PHE B 1 228 ? -17.266 8.211 9.547 1 95.69 228 PHE B C 1
ATOM 4166 O O . PHE B 1 228 ? -17.078 7.121 9 1 95.69 228 PHE B O 1
ATOM 4173 N N . TRP B 1 229 ? -18.281 8.391 10.43 1 94.25 229 TRP B N 1
ATOM 4174 C CA . TRP B 1 229 ? -19.172 7.332 10.883 1 94.25 229 TRP B CA 1
ATOM 4175 C C . TRP B 1 229 ? -20.641 7.785 10.812 1 94.25 229 TRP B C 1
ATOM 4177 O O . TRP B 1 229 ? -20.984 8.852 11.336 1 94.25 229 TRP B O 1
ATOM 4187 N N . CYS B 1 230 ? -21.406 7.074 10.117 1 93.44 230 CYS B N 1
ATOM 4188 C CA . CYS B 1 230 ? -22.859 7.242 10.172 1 93.44 230 CYS B CA 1
ATOM 4189 C C . CYS B 1 230 ? -23.516 6.137 11 1 93.44 230 CYS B C 1
ATOM 4191 O O . CYS B 1 230 ? -23.719 5.027 10.5 1 93.44 230 CYS B O 1
ATOM 4193 N N . ASP B 1 231 ? -23.891 6.453 12.156 1 88 231 ASP B N 1
ATOM 4194 C CA . ASP B 1 231 ? -24.359 5.492 13.148 1 88 231 ASP B CA 1
ATOM 4195 C C . ASP B 1 231 ? -25.688 4.867 12.719 1 88 231 ASP B C 1
ATOM 4197 O O . ASP B 1 231 ? -25.922 3.68 12.953 1 88 231 ASP B O 1
ATOM 4201 N N . GLU B 1 232 ? -26.531 5.566 12.07 1 86.19 232 GLU B N 1
ATOM 4202 C CA . GLU B 1 232 ? -27.875 5.137 11.719 1 86.19 232 GLU B CA 1
ATOM 4203 C C . GLU B 1 232 ? -27.844 3.857 10.891 1 86.19 232 GLU B C 1
ATOM 4205 O O . GLU B 1 232 ? -28.734 3.01 11.008 1 86.19 232 GLU B O 1
ATOM 4210 N N . VAL B 1 233 ? -26.844 3.686 10.102 1 89.69 233 VAL B N 1
ATOM 4211 C CA . VAL B 1 233 ? -26.844 2.541 9.195 1 89.69 233 VAL B CA 1
ATOM 4212 C C . VAL B 1 233 ? -25.531 1.768 9.359 1 89.69 233 VAL B C 1
ATOM 4214 O O . VAL B 1 233 ? -25.203 0.902 8.539 1 89.69 233 VAL B O 1
ATOM 4217 N N . ALA B 1 234 ? -24.688 2.135 10.359 1 89.5 234 ALA B N 1
ATOM 4218 C CA . ALA B 1 234 ? -23.391 1.508 10.609 1 89.5 234 ALA B CA 1
ATOM 4219 C C . ALA B 1 234 ? -22.5 1.563 9.367 1 89.5 234 ALA B C 1
ATOM 4221 O O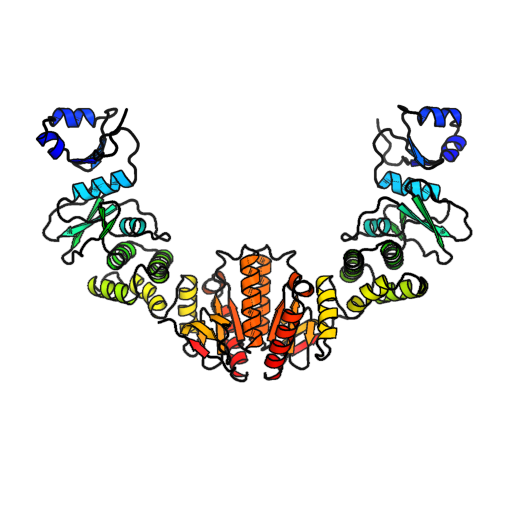 . ALA B 1 234 ? -22.078 0.526 8.859 1 89.5 234 ALA B O 1
ATOM 4222 N N . PHE B 1 235 ? -22.312 2.764 8.945 1 94.44 235 PHE B N 1
ATOM 4223 C CA . PHE B 1 235 ? -21.531 3.057 7.742 1 94.44 235 PHE B CA 1
ATOM 4224 C C . PHE B 1 235 ? -20.266 3.834 8.094 1 94.44 235 PHE B C 1
ATOM 4226 O O . PHE B 1 235 ? -20.328 4.879 8.742 1 94.44 235 PHE B O 1
ATOM 4233 N N . ALA B 1 236 ? -19.078 3.227 7.707 1 95.56 236 ALA B N 1
ATOM 4234 C CA . ALA B 1 236 ? -17.781 3.875 7.914 1 95.56 236 ALA B CA 1
ATOM 4235 C C . ALA B 1 236 ? -17.203 4.387 6.598 1 95.56 236 ALA B C 1
ATOM 4237 O O . ALA B 1 236 ? -17.203 3.67 5.594 1 95.56 236 ALA B O 1
ATOM 4238 N N . TRP B 1 237 ? -16.812 5.629 6.535 1 97.38 237 TRP B N 1
ATOM 4239 C CA . TRP B 1 237 ? -16.094 6.215 5.41 1 97.38 237 TRP B CA 1
ATOM 4240 C C . TRP B 1 237 ? -14.641 6.496 5.785 1 97.38 237 TRP B C 1
ATOM 4242 O O . TRP B 1 237 ? -14.367 7.273 6.699 1 97.38 237 TRP B O 1
ATOM 4252 N N . GLU B 1 238 ? -13.75 5.75 5.145 1 96.56 238 GLU B N 1
ATOM 4253 C CA . GLU B 1 238 ? -12.32 5.863 5.414 1 96.56 238 GLU B CA 1
ATOM 4254 C C . GLU B 1 238 ? -11.617 6.648 4.312 1 96.56 238 GLU B C 1
ATOM 4256 O O . GLU B 1 238 ? -11.742 6.32 3.131 1 96.56 238 GLU B O 1
ATOM 4261 N N . ILE B 1 239 ? -10.898 7.695 4.723 1 94.94 239 ILE B N 1
ATOM 4262 C CA . ILE B 1 239 ? -10.125 8.5 3.785 1 94.94 239 ILE B CA 1
ATOM 4263 C C . ILE B 1 239 ? -8.648 8.125 3.873 1 94.94 239 ILE B C 1
ATOM 4265 O O . ILE B 1 239 ? -7.98 8.43 4.863 1 94.94 239 ILE B O 1
ATOM 4269 N N . ASP B 1 240 ? -8.219 7.227 2.947 1 76.75 240 ASP B N 1
ATOM 4270 C CA . ASP B 1 240 ? -6.922 6.559 2.984 1 76.75 240 ASP B CA 1
ATOM 4271 C C . ASP B 1 240 ? -5.781 7.555 2.805 1 76.75 240 ASP B C 1
ATOM 4273 O O . ASP B 1 240 ? -5.621 8.133 1.729 1 76.75 240 ASP B O 1
ATOM 4277 N N . SER B 1 241 ? -5.301 8.102 3.83 1 63.97 241 SER B N 1
ATOM 4278 C CA . SER B 1 241 ? -4.215 9.062 3.701 1 63.97 241 SER B CA 1
ATOM 4279 C C . SER B 1 241 ? -2.943 8.398 3.188 1 63.97 241 SER B C 1
ATOM 4281 O O . SER B 1 241 ? -2.645 7.258 3.547 1 63.97 241 SER B O 1
ATOM 4283 N N . TYR B 1 242 ? -2.514 8.602 1.844 1 53.19 242 TYR B N 1
ATOM 4284 C CA . TYR B 1 242 ? -1.317 8.094 1.179 1 53.19 242 TYR B CA 1
ATOM 4285 C C . TYR B 1 242 ? -0.082 8.312 2.045 1 53.19 242 TYR B C 1
ATOM 4287 O O . TYR B 1 242 ? 0.898 7.57 1.932 1 53.19 242 TYR B O 1
ATOM 4295 N N . ARG B 1 243 ? -0.069 9.344 2.855 1 52.94 243 ARG B N 1
ATOM 4296 C CA . ARG B 1 243 ? 1.295 9.648 3.271 1 52.94 243 ARG B CA 1
ATOM 4297 C C . ARG B 1 243 ? 2.049 8.383 3.662 1 52.94 243 ARG B C 1
ATOM 4299 O O . ARG B 1 243 ? 3.248 8.266 3.406 1 52.94 243 ARG B O 1
ATOM 4306 N N . HIS B 1 244 ? 1.309 7.434 4.25 1 51.62 244 HIS B N 1
ATOM 4307 C CA . HIS B 1 244 ? 2.125 6.383 4.848 1 51.62 244 HIS B CA 1
ATOM 4308 C C . HIS B 1 244 ? 1.845 5.031 4.195 1 51.62 244 HIS B C 1
ATOM 4310 O O . HIS B 1 244 ? 2.27 3.992 4.703 1 51.62 244 HIS B O 1
ATOM 4316 N N . HIS B 1 245 ? 1.134 5.07 3.08 1 55.5 245 HIS B N 1
ATOM 4317 C CA . HIS B 1 245 ? 0.748 3.742 2.625 1 55.5 245 HIS B CA 1
ATOM 4318 C C . HIS B 1 245 ? 1.832 3.123 1.748 1 55.5 245 HIS B C 1
ATOM 4320 O O . HIS B 1 245 ? 1.546 2.258 0.917 1 55.5 245 HIS B O 1
ATOM 4326 N N . THR B 1 246 ? 2.918 3.613 2.037 1 59.56 246 THR B N 1
ATOM 4327 C CA . THR B 1 246 ? 3.939 3.01 1.188 1 59.56 246 THR B CA 1
ATOM 4328 C C . THR B 1 246 ? 4.621 1.85 1.907 1 59.56 246 THR B C 1
ATOM 4330 O O . THR B 1 246 ? 5.445 1.146 1.318 1 59.56 246 THR B O 1
ATOM 4333 N N . SER B 1 247 ? 3.977 1.721 3.111 1 72.75 247 SER B N 1
ATOM 4334 C CA . SER B 1 247 ? 4.715 0.676 3.814 1 72.75 247 SER B CA 1
ATOM 4335 C C . SER B 1 247 ? 3.877 -0.589 3.961 1 72.75 247 SER B C 1
ATOM 4337 O O . SER B 1 247 ? 2.646 -0.534 3.908 1 72.75 247 SER B O 1
ATOM 4339 N N . LEU B 1 248 ? 4.402 -1.63 3.986 1 77 248 LEU B N 1
ATOM 4340 C CA . LEU B 1 248 ? 3.797 -2.934 4.242 1 77 248 LEU B CA 1
ATOM 4341 C C . LEU B 1 248 ? 3 -2.916 5.543 1 77 248 LEU B C 1
ATOM 4343 O O . LEU B 1 248 ? 1.938 -3.535 5.633 1 77 248 LEU B O 1
ATOM 4347 N N . GLU B 1 249 ? 3.453 -2.143 6.43 1 83.06 249 GLU B N 1
ATOM 4348 C CA . GLU B 1 249 ? 2.787 -2.059 7.723 1 83.06 249 GLU B CA 1
ATOM 4349 C C . GLU B 1 249 ? 1.444 -1.341 7.609 1 83.06 249 GLU B C 1
ATOM 4351 O O . GLU B 1 249 ? 0.464 -1.743 8.242 1 83.06 249 GLU B O 1
ATOM 4356 N N . ASP B 1 250 ? 1.424 -0.34 6.809 1 83.31 250 ASP B N 1
ATOM 4357 C CA . ASP B 1 250 ? 0.184 0.4 6.598 1 83.31 250 ASP B CA 1
ATOM 4358 C C . ASP B 1 250 ? -0.865 -0.471 5.906 1 83.31 250 ASP B C 1
ATOM 4360 O O . ASP B 1 250 ? -2.043 -0.435 6.27 1 83.31 250 ASP B O 1
ATOM 4364 N N . HIS B 1 251 ? -0.379 -1.246 5.008 1 85.38 251 HIS B N 1
ATOM 4365 C CA . HIS B 1 251 ? -1.288 -2.15 4.316 1 85.38 251 HIS B CA 1
ATOM 4366 C C . HIS B 1 251 ? -1.843 -3.209 5.262 1 85.38 251 HIS B C 1
ATOM 4368 O O . HIS B 1 251 ? -3.045 -3.484 5.258 1 85.38 251 HIS B O 1
ATOM 4374 N N . ARG B 1 252 ? -1.018 -3.768 6.051 1 88.44 252 ARG B N 1
ATOM 4375 C CA . ARG B 1 252 ? -1.427 -4.766 7.031 1 88.44 252 ARG B CA 1
ATOM 4376 C C . ARG B 1 252 ? -2.484 -4.203 7.977 1 88.44 252 ARG B C 1
ATOM 4378 O O . ARG B 1 252 ? -3.479 -4.867 8.273 1 88.44 252 ARG B O 1
ATOM 4385 N N . ALA B 1 253 ? -2.266 -3.021 8.422 1 90.62 253 ALA B N 1
ATOM 4386 C CA . ALA B 1 253 ? -3.203 -2.377 9.336 1 90.62 253 ALA B CA 1
ATOM 4387 C C . ALA B 1 253 ? -4.551 -2.141 8.664 1 90.62 253 ALA B C 1
ATOM 4389 O O . ALA B 1 253 ? -5.602 -2.33 9.281 1 90.62 253 ALA B O 1
ATOM 4390 N N . THR B 1 254 ? -4.473 -1.73 7.426 1 90.69 254 THR B N 1
ATOM 4391 C CA . THR B 1 254 ? -5.695 -1.479 6.672 1 90.69 254 THR B CA 1
ATOM 4392 C C . THR B 1 254 ? -6.484 -2.77 6.473 1 90.69 254 THR B C 1
ATOM 4394 O O . THR B 1 254 ? -7.699 -2.797 6.672 1 90.69 254 THR B O 1
ATOM 4397 N N . VAL B 1 255 ? -5.797 -3.811 6.133 1 91.81 255 VAL B N 1
ATOM 4398 C CA . VAL B 1 255 ? -6.441 -5.105 5.922 1 91.81 255 VAL B CA 1
ATOM 4399 C C . VAL B 1 255 ? -7.07 -5.586 7.227 1 91.81 255 VAL B C 1
ATOM 4401 O O . VAL B 1 255 ? -8.219 -6.039 7.238 1 91.81 255 VAL B O 1
ATOM 4404 N N . ALA B 1 256 ? -6.324 -5.469 8.289 1 93.88 256 ALA B N 1
ATOM 4405 C CA . ALA B 1 256 ? -6.832 -5.895 9.586 1 93.88 256 ALA B CA 1
ATOM 4406 C C . ALA B 1 256 ? -8.062 -5.082 9.992 1 93.88 256 ALA B C 1
ATOM 4408 O O . ALA B 1 256 ? -9.055 -5.641 10.469 1 93.88 256 ALA B O 1
ATOM 4409 N N . ARG B 1 257 ? -7.953 -3.795 9.844 1 94.38 257 ARG B N 1
ATOM 4410 C CA . ARG B 1 257 ? -9.07 -2.914 10.148 1 94.38 257 ARG B CA 1
ATOM 4411 C C . ARG B 1 257 ? -10.312 -3.305 9.352 1 94.38 257 ARG B C 1
ATOM 4413 O O . ARG B 1 257 ? -11.406 -3.426 9.906 1 94.38 257 ARG B O 1
ATOM 4420 N N . ASN B 1 258 ? -10.141 -3.537 8.086 1 94.62 258 ASN B N 1
ATOM 4421 C CA . ASN B 1 258 ? -11.258 -3.883 7.219 1 94.62 258 ASN B CA 1
ATOM 4422 C C . ASN B 1 258 ? -11.859 -5.234 7.59 1 94.62 258 ASN B C 1
ATOM 4424 O O . ASN B 1 258 ? -13.07 -5.43 7.477 1 94.62 258 ASN B O 1
ATOM 4428 N N . ALA B 1 259 ? -11.031 -6.113 8.023 1 94.88 259 ALA B N 1
ATOM 4429 C CA . ALA B 1 259 ? -11.523 -7.406 8.484 1 94.88 259 ALA B CA 1
ATOM 4430 C C . ALA B 1 259 ? -12.438 -7.246 9.703 1 94.88 259 ALA B C 1
ATOM 4432 O O . ALA B 1 259 ? -13.469 -7.906 9.805 1 94.88 259 ALA B O 1
ATOM 4433 N N . ARG B 1 260 ? -12.016 -6.395 10.578 1 94.56 260 ARG B N 1
ATOM 4434 C CA . ARG B 1 260 ? -12.836 -6.145 11.758 1 94.56 260 ARG B CA 1
ATOM 4435 C C . ARG B 1 260 ? -14.172 -5.512 11.367 1 94.56 260 ARG B C 1
ATOM 4437 O O . ARG B 1 260 ? -15.219 -5.875 11.914 1 94.56 260 ARG B O 1
ATOM 4444 N N . TYR B 1 261 ? -14.117 -4.547 10.414 1 94.12 261 TYR B N 1
ATOM 4445 C CA . TYR B 1 261 ? -15.352 -3.967 9.906 1 94.12 261 TYR B CA 1
ATOM 4446 C C . TYR B 1 261 ? -16.281 -5.047 9.359 1 94.12 261 TYR B C 1
ATOM 4448 O O . TYR B 1 261 ? -17.453 -5.098 9.703 1 94.12 261 TYR B O 1
ATOM 4456 N N . ALA B 1 262 ? -15.742 -5.934 8.539 1 92.88 262 ALA B N 1
ATOM 4457 C CA . ALA B 1 262 ? -16.516 -6.996 7.902 1 92.88 262 ALA B CA 1
ATOM 4458 C C . ALA B 1 262 ? -17.125 -7.93 8.945 1 92.88 262 ALA B C 1
ATOM 4460 O O . ALA B 1 262 ? -18.312 -8.273 8.859 1 92.88 262 ALA B O 1
ATOM 4461 N N . ALA B 1 263 ? -16.328 -8.25 9.898 1 90.69 263 ALA B N 1
ATOM 4462 C CA . ALA B 1 263 ? -16.766 -9.156 10.961 1 90.69 263 ALA B CA 1
ATOM 4463 C C . ALA B 1 263 ? -17.906 -8.547 11.766 1 90.69 263 ALA B C 1
ATOM 4465 O O . ALA B 1 263 ? -18.797 -9.258 12.219 1 90.69 263 ALA B O 1
ATOM 4466 N N . ALA B 1 264 ? -17.875 -7.258 11.906 1 89.75 264 ALA B N 1
ATOM 4467 C CA . ALA B 1 264 ? -18.875 -6.562 12.711 1 89.75 264 ALA B CA 1
ATOM 4468 C C . ALA B 1 264 ? -20.125 -6.238 11.883 1 89.75 264 ALA B C 1
ATOM 4470 O O . ALA B 1 264 ? -21.125 -5.746 12.422 1 89.75 264 ALA B O 1
ATOM 4471 N N . GLY B 1 265 ? -20.016 -6.457 10.578 1 88.81 265 GLY B N 1
ATOM 4472 C CA . GLY B 1 265 ? -21.141 -6.152 9.695 1 88.81 265 GLY B CA 1
ATOM 4473 C C . GLY B 1 265 ? -21.219 -4.684 9.336 1 88.81 265 GLY B C 1
ATOM 4474 O O . GLY B 1 265 ? -22.312 -4.176 9.039 1 88.81 265 GLY B O 1
ATOM 4475 N N . ILE B 1 266 ? -20.141 -3.967 9.445 1 91.94 266 ILE B N 1
ATOM 4476 C CA . ILE B 1 266 ? -20.078 -2.549 9.109 1 91.94 266 ILE B CA 1
ATOM 4477 C C . ILE B 1 266 ? -19.719 -2.379 7.641 1 91.94 266 ILE B C 1
ATOM 4479 O O . ILE B 1 266 ? -18.781 -3.008 7.148 1 91.94 266 ILE B O 1
ATOM 4483 N N . VAL B 1 267 ? -20.5 -1.624 6.902 1 93.75 267 VAL B N 1
ATOM 4484 C CA . VAL B 1 267 ? -20.156 -1.279 5.527 1 93.75 267 VAL B CA 1
ATOM 4485 C C . VAL B 1 267 ? -19.094 -0.177 5.527 1 93.75 267 VAL B C 1
ATOM 4487 O O . VAL B 1 267 ? -19.266 0.856 6.18 1 93.75 267 VAL B O 1
ATOM 4490 N N . VAL B 1 268 ? -18.031 -0.457 4.867 1 95.81 268 VAL B N 1
ATOM 4491 C CA . VAL B 1 268 ? -16.953 0.531 4.836 1 95.81 268 VAL B CA 1
ATOM 4492 C C . VAL B 1 268 ? -16.672 0.949 3.393 1 95.81 268 VAL B C 1
ATOM 4494 O O . VAL B 1 268 ? -16.609 0.105 2.496 1 95.81 268 VAL B O 1
ATOM 4497 N N . LEU B 1 269 ? -16.609 2.18 3.113 1 97.12 269 LEU B N 1
ATOM 4498 C CA . LEU B 1 269 ? -16.156 2.752 1.849 1 97.12 269 LEU B CA 1
ATOM 4499 C C . LEU B 1 269 ? -14.82 3.465 2.018 1 97.12 269 LEU B C 1
ATOM 4501 O O . LEU B 1 269 ? -14.688 4.352 2.863 1 97.12 269 LEU B O 1
ATOM 4505 N N . GLN B 1 270 ? -13.859 3.002 1.271 1 96.12 270 GLN B N 1
ATOM 4506 C CA . GLN B 1 270 ? -12.555 3.656 1.266 1 96.12 270 GLN B CA 1
ATOM 4507 C C . GLN B 1 270 ? -12.398 4.559 0.046 1 96.12 270 GLN B C 1
ATOM 4509 O O . GLN B 1 270 ? -12.789 4.188 -1.063 1 96.12 270 GLN B O 1
ATOM 4514 N N . THR B 1 271 ? -11.883 5.777 0.253 1 96.19 271 THR B N 1
ATOM 4515 C CA . THR B 1 271 ? -11.672 6.73 -0.832 1 96.19 271 THR B CA 1
ATOM 4516 C C . THR B 1 271 ? -10.266 7.32 -0.774 1 96.19 271 THR B C 1
ATOM 4518 O O . THR B 1 271 ? -9.773 7.664 0.303 1 96.19 271 THR B O 1
ATOM 4521 N N . LEU B 1 272 ? -9.633 7.367 -1.891 1 93.69 272 LEU B N 1
ATOM 4522 C CA . LEU B 1 272 ? -8.344 8.055 -1.976 1 93.69 272 LEU B CA 1
ATOM 4523 C C . LEU B 1 272 ? -8.531 9.562 -1.875 1 93.69 272 LEU B C 1
ATOM 4525 O O . LEU B 1 272 ? -9.43 10.125 -2.504 1 93.69 272 LEU B O 1
ATOM 4529 N N . PRO B 1 273 ? -7.652 10.219 -1.135 1 93.69 273 PRO B N 1
ATOM 4530 C CA . PRO B 1 273 ? -7.793 11.664 -0.944 1 93.69 273 PRO B CA 1
ATOM 4531 C C . PRO B 1 273 ? -7.848 12.43 -2.264 1 93.69 273 PRO B C 1
ATOM 4533 O O . PRO B 1 273 ? -8.648 13.359 -2.408 1 93.69 273 PRO B O 1
ATOM 4536 N N . SER B 1 274 ? -7.066 12.047 -3.244 1 92.31 274 SER B N 1
ATOM 4537 C CA . SER B 1 274 ? -7.008 12.766 -4.516 1 92.31 274 SER B CA 1
ATOM 4538 C C . SER B 1 274 ? -8.359 12.75 -5.219 1 92.31 274 SER B C 1
ATOM 4540 O O . SER B 1 274 ? -8.719 13.703 -5.906 1 92.31 274 SER B O 1
ATOM 4542 N N . ARG B 1 275 ? -9.125 11.75 -5.035 1 94.81 275 ARG B N 1
ATOM 4543 C CA . ARG B 1 275 ? -10.391 11.586 -5.746 1 94.81 275 ARG B CA 1
ATOM 4544 C C . ARG B 1 275 ? -11.445 12.547 -5.207 1 94.81 275 ARG B C 1
ATOM 4546 O O . ARG B 1 275 ? -12.422 12.859 -5.898 1 94.81 275 ARG B O 1
ATOM 4553 N N . LEU B 1 276 ? -11.266 12.969 -3.986 1 96 276 LEU B N 1
ATOM 4554 C CA . LEU B 1 276 ? -12.219 13.891 -3.383 1 96 276 LEU B CA 1
ATOM 4555 C C . LEU B 1 276 ? -12.289 15.195 -4.172 1 96 276 LEU B C 1
ATOM 4557 O O . LEU B 1 276 ? -13.352 15.812 -4.262 1 96 276 LEU B O 1
ATOM 4561 N N . ARG B 1 277 ? -11.195 15.562 -4.758 1 94.06 277 ARG B N 1
ATOM 4562 C CA . ARG B 1 277 ? -11.117 16.812 -5.504 1 94.06 277 ARG B CA 1
ATOM 4563 C C . ARG B 1 277 ? -11.211 16.562 -7.004 1 94.06 277 ARG B C 1
ATOM 4565 O O . ARG B 1 277 ? -11.867 17.328 -7.727 1 94.06 277 ARG B O 1
ATOM 4572 N N . THR B 1 278 ? -10.609 15.406 -7.508 1 95.56 278 THR B N 1
ATOM 4573 C CA . THR B 1 278 ? -10.5 15.18 -8.945 1 95.56 278 THR B CA 1
ATOM 4574 C C . THR B 1 278 ? -11.781 14.57 -9.5 1 95.56 278 THR B C 1
ATOM 4576 O O . THR B 1 278 ? -12.148 14.82 -10.648 1 95.56 278 THR B O 1
ATOM 4579 N N . GLU B 1 279 ? -12.422 13.789 -8.68 1 96.69 279 GLU B N 1
ATOM 4580 C CA . GLU B 1 279 ? -13.641 13.117 -9.133 1 96.69 279 GLU B CA 1
ATOM 4581 C C . GLU B 1 279 ? -14.719 13.148 -8.055 1 96.69 279 GLU B C 1
ATOM 4583 O O . GLU B 1 279 ? -15.273 12.109 -7.695 1 96.69 279 GLU B O 1
ATOM 4588 N N . PRO B 1 280 ? -15.117 14.375 -7.598 1 97 280 PRO B N 1
ATOM 4589 C CA . PRO B 1 280 ? -16.078 14.469 -6.492 1 97 280 PRO B CA 1
ATOM 4590 C C . PRO B 1 280 ? -17.422 13.852 -6.824 1 97 280 PRO B C 1
ATOM 4592 O O . PRO B 1 280 ? -18.062 13.242 -5.957 1 97 280 PRO B O 1
ATOM 4595 N N . ASP B 1 281 ? -17.875 13.914 -8.062 1 97.5 281 ASP B N 1
ATOM 4596 C CA . ASP B 1 281 ? -19.188 13.375 -8.43 1 97.5 281 ASP B CA 1
ATOM 4597 C C . ASP B 1 281 ? -19.188 11.852 -8.375 1 97.5 281 ASP B C 1
ATOM 4599 O O . ASP B 1 281 ? -20.172 11.242 -7.949 1 97.5 281 ASP B O 1
ATOM 4603 N N . GLN B 1 282 ? -18.125 11.281 -8.836 1 96.88 282 GLN B N 1
ATOM 4604 C CA . GLN B 1 282 ? -18.016 9.836 -8.758 1 96.88 282 GLN B CA 1
ATOM 4605 C C . GLN B 1 282 ? -17.969 9.359 -7.309 1 96.88 282 GLN B C 1
ATOM 4607 O O . GLN B 1 282 ? -18.594 8.352 -6.965 1 96.88 282 GLN B O 1
ATOM 4612 N N . VAL B 1 283 ? -17.234 10.07 -6.484 1 97.44 283 VAL B N 1
ATOM 4613 C CA . VAL B 1 283 ? -17.172 9.727 -5.066 1 97.44 283 VAL B CA 1
ATOM 4614 C C . VAL B 1 283 ? -18.547 9.859 -4.438 1 97.44 283 VAL B C 1
ATOM 4616 O O . VAL B 1 283 ? -18.953 9.008 -3.643 1 97.44 283 VAL B O 1
ATOM 4619 N N . LEU B 1 284 ? -19.281 10.852 -4.852 1 97.81 284 LEU B N 1
ATOM 4620 C CA . LEU B 1 284 ? -20.641 11.039 -4.34 1 97.81 284 LEU B CA 1
ATOM 4621 C C . LEU B 1 284 ? -21.531 9.859 -4.723 1 97.81 284 LEU B C 1
ATOM 4623 O O . LEU B 1 284 ? -22.312 9.375 -3.902 1 97.81 284 LEU B O 1
ATOM 4627 N N . ALA B 1 285 ? -21.391 9.422 -5.938 1 97.06 285 ALA B N 1
ATOM 4628 C CA . ALA B 1 285 ? -22.156 8.266 -6.383 1 97.06 285 ALA B CA 1
ATOM 4629 C C . ALA B 1 285 ? -21.812 7.023 -5.562 1 97.06 285 ALA B C 1
ATOM 4631 O O . ALA B 1 285 ? -22.703 6.262 -5.172 1 97.06 285 ALA B O 1
ATOM 4632 N N . GLU B 1 286 ? -20.562 6.848 -5.309 1 96.56 286 GLU B N 1
ATOM 4633 C CA . GLU B 1 286 ? -20.109 5.723 -4.492 1 96.56 286 GLU B CA 1
ATOM 4634 C C . GLU B 1 286 ? -20.656 5.82 -3.068 1 96.56 286 GLU B C 1
ATOM 4636 O O . GLU B 1 286 ? -21.062 4.816 -2.488 1 96.56 286 GLU B O 1
ATOM 4641 N N . LEU B 1 287 ? -20.625 7.02 -2.52 1 97.38 287 LEU B N 1
ATOM 4642 C CA . LEU B 1 287 ? -21.156 7.254 -1.182 1 97.38 287 LEU B CA 1
ATOM 4643 C C . LEU B 1 287 ? -22.641 6.883 -1.116 1 97.38 287 LEU B C 1
ATOM 4645 O O . LEU B 1 287 ? -23.062 6.176 -0.202 1 97.38 287 LEU B O 1
ATOM 4649 N N . HIS B 1 288 ? -23.375 7.316 -2.121 1 97.44 288 HIS B N 1
ATOM 4650 C CA . HIS B 1 288 ? -24.812 7.023 -2.15 1 97.44 288 HIS B CA 1
ATOM 4651 C C . HIS B 1 288 ? -25.062 5.523 -2.258 1 97.44 288 HIS B C 1
ATOM 4653 O O . HIS B 1 288 ? -25.906 4.977 -1.54 1 97.44 288 HIS B O 1
ATOM 4659 N N . ALA B 1 289 ? -24.344 4.848 -3.098 1 94.94 289 ALA B N 1
ATOM 4660 C CA . ALA B 1 289 ? -24.516 3.412 -3.299 1 94.94 289 ALA B CA 1
ATOM 4661 C C . ALA B 1 289 ? -24.141 2.635 -2.037 1 94.94 289 ALA B C 1
ATOM 4663 O O . ALA B 1 289 ? -24.891 1.741 -1.616 1 94.94 289 ALA B O 1
ATOM 4664 N N . ALA B 1 290 ? -23 2.986 -1.44 1 94.69 290 ALA B N 1
ATOM 4665 C CA . ALA B 1 290 ? -22.562 2.311 -0.222 1 94.69 290 ALA B CA 1
ATOM 4666 C C . ALA B 1 290 ? -23.547 2.559 0.926 1 94.69 290 ALA B C 1
ATOM 4668 O O . ALA B 1 290 ? -23.812 1.661 1.729 1 94.69 290 ALA B O 1
ATOM 4669 N N . PHE B 1 291 ? -24.031 3.781 1.018 1 94.56 291 PHE B N 1
ATOM 4670 C CA . PHE B 1 291 ? -25.016 4.129 2.041 1 94.56 291 PHE B CA 1
ATOM 4671 C C . PHE B 1 291 ? -26.281 3.309 1.876 1 94.56 291 PHE B C 1
ATOM 4673 O O . PHE B 1 291 ? -26.828 2.779 2.852 1 94.56 291 PHE B O 1
ATOM 4680 N N . GLN B 1 292 ? -26.703 3.17 0.623 1 92.69 292 GLN B N 1
ATOM 4681 C CA . GLN B 1 292 ? -27.891 2.371 0.337 1 92.69 292 GLN B CA 1
ATOM 4682 C C . GLN B 1 292 ? -27.672 0.908 0.716 1 92.69 292 GLN B C 1
ATOM 4684 O O . GLN B 1 292 ? -28.562 0.265 1.271 1 92.69 292 GLN B O 1
ATOM 4689 N N . ALA B 1 293 ? -26.531 0.432 0.422 1 90 293 ALA B N 1
ATOM 4690 C CA . ALA B 1 293 ? -26.188 -0.938 0.793 1 90 293 ALA B CA 1
ATOM 4691 C C . ALA B 1 293 ? -26.219 -1.12 2.307 1 90 293 ALA B C 1
ATOM 4693 O O . ALA B 1 293 ? -26.703 -2.143 2.807 1 90 293 ALA B O 1
ATOM 4694 N N . ALA B 1 294 ? -25.688 -0.153 3.029 1 90.62 294 ALA B N 1
ATOM 4695 C CA . ALA B 1 294 ? -25.672 -0.2 4.488 1 90.62 294 ALA B CA 1
ATOM 4696 C C . ALA B 1 294 ? -27.094 -0.149 5.062 1 90.62 294 ALA B C 1
ATOM 4698 O O . ALA B 1 294 ? -27.391 -0.817 6.055 1 90.62 294 ALA B O 1
ATOM 4699 N N . GLN B 1 295 ? -27.922 0.612 4.41 1 88.5 295 GLN B N 1
ATOM 4700 C CA . GLN B 1 295 ? -29.312 0.747 4.852 1 88.5 295 GLN B CA 1
ATOM 4701 C C . GLN B 1 295 ? -30.047 -0.588 4.773 1 88.5 295 GLN B C 1
ATOM 4703 O O . GLN B 1 295 ? -30.938 -0.855 5.578 1 88.5 295 GLN B O 1
ATOM 4708 N N . GLY B 1 296 ? -29.672 -1.405 3.832 1 81 296 GLY B N 1
ATOM 4709 C CA . GLY B 1 296 ? -30.344 -2.682 3.631 1 81 296 GLY B CA 1
ATOM 4710 C C . GLY B 1 296 ? -29.891 -3.754 4.602 1 81 296 GLY B C 1
ATOM 4711 O O . GLY B 1 296 ? -30.484 -4.828 4.672 1 81 296 GLY B O 1
ATOM 4712 N N . ARG B 1 297 ? -28.938 -3.375 5.5 1 74.5 297 ARG B N 1
ATOM 4713 C CA . ARG B 1 297 ? -28.359 -4.363 6.398 1 74.5 297 ARG B CA 1
ATOM 4714 C C . ARG B 1 297 ? -28.922 -4.219 7.809 1 74.5 297 ARG B C 1
ATOM 4716 O O . ARG B 1 297 ? -29.312 -3.127 8.219 1 74.5 297 ARG B O 1
ATOM 4723 N N . PRO B 1 298 ? -29 -5.453 8.43 1 70.62 298 PRO B N 1
ATOM 4724 C CA . PRO B 1 298 ? -29.312 -5.309 9.852 1 70.62 298 PRO B CA 1
ATOM 4725 C C . PRO B 1 298 ? -28.234 -4.52 10.617 1 70.62 298 PRO B C 1
ATOM 4727 O O . PRO B 1 298 ? -27.047 -4.605 10.281 1 70.62 298 PRO B O 1
ATOM 4730 N N . GLN B 1 299 ? -28.672 -3.697 11.562 1 67.88 299 GLN B N 1
ATOM 4731 C CA . GLN B 1 299 ? -27.734 -2.898 12.344 1 67.88 299 GLN B CA 1
ATOM 4732 C C . GLN B 1 299 ? -26.875 -3.781 13.25 1 67.88 299 GLN B C 1
ATOM 4734 O O . GLN B 1 299 ? -27.406 -4.562 14.047 1 67.88 299 GLN B O 1
ATOM 4739 N N . PRO B 1 300 ? -25.578 -3.719 13 1 69.44 300 PRO B N 1
ATOM 4740 C CA . PRO B 1 300 ? -24.719 -4.496 13.898 1 69.44 300 PRO B CA 1
ATOM 4741 C C . PRO B 1 300 ? -24.734 -3.957 15.328 1 69.44 300 PRO B C 1
ATOM 4743 O O . PRO B 1 300 ? -25.141 -2.816 15.562 1 69.44 300 PRO B O 1
ATOM 4746 N N . GLU B 1 301 ? -24.516 -4.793 16.297 1 66.38 301 GLU B N 1
ATOM 4747 C CA . GLU B 1 301 ? -24.391 -4.359 17.688 1 66.38 301 GLU B CA 1
ATOM 4748 C C . GLU B 1 301 ? -23.016 -3.748 17.938 1 66.38 301 GLU B C 1
ATOM 4750 O O . GLU B 1 301 ? -22.031 -4.473 18.156 1 66.38 301 GLU B O 1
ATOM 4755 N N . ILE B 1 302 ? -22.953 -2.422 17.797 1 64.38 302 ILE B N 1
ATOM 4756 C CA . ILE B 1 302 ? -21.672 -1.743 17.984 1 64.38 302 ILE B CA 1
ATOM 4757 C C . ILE B 1 302 ? -21.828 -0.649 19.047 1 64.38 302 ILE B C 1
ATOM 4759 O O . ILE B 1 302 ? -22.938 -0.188 19.312 1 64.38 302 ILE B O 1
ATOM 4763 N N . LEU B 1 303 ? -20.781 -0.45 19.812 1 72.38 303 LEU B N 1
ATOM 4764 C CA . LEU B 1 303 ? -20.672 0.629 20.781 1 72.38 303 LEU B CA 1
ATOM 4765 C C . LEU B 1 303 ? -19.75 1.735 20.266 1 72.38 303 LEU B C 1
ATOM 4767 O O . LEU B 1 303 ? -18.75 1.46 19.609 1 72.38 303 LEU B O 1
ATOM 4771 N N . LEU B 1 304 ? -20.281 2.953 20.453 1 72.56 304 LEU B N 1
ATOM 4772 C CA . LEU B 1 304 ? -19.484 4.09 19.984 1 72.56 304 LEU B CA 1
ATOM 4773 C C . LEU B 1 304 ? -18.891 4.844 21.156 1 72.56 304 LEU B C 1
ATOM 4775 O O . LEU B 1 304 ? -19.531 5 22.203 1 72.56 304 LEU B O 1
ATOM 4779 N N . LYS B 1 305 ? -17.688 5.098 21.188 1 62.69 305 LYS B N 1
ATOM 4780 C CA . LYS B 1 305 ? -17.078 6.074 22.078 1 62.69 305 LYS B CA 1
ATOM 4781 C C . LYS B 1 305 ? -16.625 7.316 21.312 1 62.69 305 LYS B C 1
ATOM 4783 O O . LYS B 1 305 ? -15.906 7.211 20.328 1 62.69 305 LYS B O 1
ATOM 4788 N N . ARG B 1 306 ? -17.375 8.383 21.641 1 55.78 306 ARG B N 1
ATOM 4789 C CA . ARG B 1 306 ? -17.031 9.641 20.984 1 55.78 306 ARG B CA 1
ATOM 4790 C C . ARG B 1 306 ? -15.766 10.234 21.578 1 55.78 306 ARG B C 1
ATOM 4792 O O . ARG B 1 306 ? -15.508 10.094 22.781 1 55.78 306 ARG B O 1
ATOM 4799 N N . ALA B 1 307 ? -14.836 10.664 20.844 1 49.91 307 ALA B N 1
ATOM 4800 C CA . ALA B 1 307 ? -13.68 11.383 21.359 1 49.91 307 ALA B CA 1
ATOM 4801 C C . ALA B 1 307 ? -14.102 12.57 22.219 1 49.91 307 ALA B C 1
ATOM 4803 O O . ALA B 1 307 ? -14.93 13.383 21.781 1 49.91 307 ALA B O 1
ATOM 4804 N N . ALA B 1 308 ? -13.844 12.539 23.641 1 35.75 308 ALA B N 1
ATOM 4805 C CA . ALA B 1 308 ? -14.055 13.773 24.391 1 35.75 308 ALA B CA 1
ATOM 4806 C C . ALA B 1 308 ? -13.367 14.953 23.719 1 35.75 308 ALA B C 1
ATOM 4808 O O . ALA B 1 308 ? -12.305 14.797 23.109 1 35.75 308 ALA B O 1
#